Protein AF-0000000086276058 (afdb_homodimer)

Solvent-accessible surface area (backbone atoms only — not comparable to full-atom values): 41254 Å² total; per-residue (Å²): 137,83,77,76,76,79,82,80,77,85,79,80,75,80,79,73,79,77,67,63,69,62,56,60,63,55,54,59,60,51,56,62,54,56,63,67,54,65,72,59,71,81,67,72,75,66,71,76,59,76,65,54,70,55,40,82,44,53,67,67,59,52,30,58,29,17,64,64,65,62,48,73,77,45,75,57,97,58,30,41,27,21,46,25,46,43,82,71,100,48,81,39,63,29,28,37,33,42,44,40,48,62,59,67,66,53,78,64,57,52,53,53,45,49,48,53,46,35,62,56,81,49,92,20,39,57,49,57,51,26,36,25,82,49,94,79,45,39,35,40,30,26,64,54,55,84,59,40,32,42,39,58,35,38,69,44,89,66,56,70,52,58,68,54,39,52,51,27,53,50,29,47,37,51,32,50,25,35,34,56,70,66,43,96,62,69,46,61,46,54,52,52,42,45,76,37,24,32,18,34,92,82,55,47,26,19,42,45,75,60,48,43,51,65,51,54,53,61,78,51,51,89,78,52,45,68,53,70,31,37,52,65,34,47,40,58,40,64,54,64,74,44,82,87,57,62,53,40,39,37,19,8,44,13,49,42,45,48,21,54,74,54,45,42,67,48,66,53,67,82,57,50,71,90,77,56,69,48,35,69,59,48,48,49,52,22,58,76,67,69,35,57,60,68,64,49,57,86,42,60,63,47,62,75,37,45,68,59,47,51,52,49,49,36,51,18,41,33,22,44,29,57,54,60,87,72,27,62,53,47,62,54,46,45,33,37,72,72,62,75,39,84,76,66,90,53,67,75,36,58,79,61,60,64,71,72,66,69,63,77,66,75,80,65,71,128,137,79,78,74,78,78,77,76,78,83,81,80,77,81,77,71,80,76,68,68,71,63,61,64,64,56,57,64,58,54,59,65,54,58,67,70,53,68,75,59,71,82,66,73,75,67,72,73,60,76,66,54,69,55,40,82,43,54,66,67,59,52,32,60,28,17,63,64,65,62,47,72,76,45,77,57,98,58,33,41,28,21,47,25,47,43,82,71,100,48,82,38,63,29,29,38,33,40,43,40,48,59,58,67,70,54,76,64,57,52,53,54,44,49,48,53,46,34,63,57,81,50,92,20,39,56,48,58,50,27,36,25,82,50,95,78,46,40,34,41,31,26,63,55,56,83,60,39,32,40,39,56,34,38,69,44,89,65,56,70,51,57,69,52,38,53,52,28,52,51,29,46,36,52,30,49,25,34,35,56,70,66,44,96,61,70,47,59,47,54,52,52,43,44,75,35,25,33,18,35,94,84,54,46,27,20,42,46,73,60,50,44,49,68,50,53,48,68,76,48,51,89,79,52,44,68,53,68,31,37,54,65,34,48,40,59,42,64,54,65,76,43,82,89,56,61,53,41,39,37,17,9,45,14,49,43,46,48,20,54,74,54,45,43,67,47,65,54,66,82,56,52,71,90,78,55,69,48,37,70,59,49,48,48,52,22,58,76,68,69,34,55,59,68,65,48,56,87,43,59,64,46,62,77,36,46,69,60,48,51,52,50,48,36,51,18,40,34,22,44,29,56,54,60,87,72,27,63,50,48,61,54,46,44,34,38,72,71,63,76,39,86,76,65,90,53,68,74,37,58,78,62,58,65,70,73,66,67,65,78,66,73,80,66,70,128

Secondary structure (DSSP, 8-state):
-----------------TTTHHHHHHHHHHHHHHHTTT---------------PEE--HHHHHHHTTTTT-EEEEETTEEEEEEEEEESEEEEEEEEEE-S---S-HHHHHHHHHHHHT---TTBPPEEEEEEETTEEEEEEE--TT-BHHHHHHSSSPPPHHHHHHHHHHHHHHHHIIIIISSS----S--SGGGEEE-TT--EEE-STTHHHHH--S--TT--B--SBTTT--GGGTTTPPP-THHHHHHHHHHHHHHHHTS-S--SSS-TTTS--HHHHHHHHHHTT-HHHHHTT-HHHHTTHHHHHHHHHHHHHHT-SSGGGSPPHHHHHHHHHTSS--PPPPPS-TT-GGGGGSSSTT---/-----------------GGGHHHHHHHHHHHHHHHTTT---------------PEE--HHHHHHHTTTTT-EEEEETTEEEEEEEEEESEEEEEEEEEE-S---S-HHHHHHHHHHHHH---TTBPPEEEEEEETTEEEEEEE--TT-BHHHHHHSSSPPPHHHHHHHHHHHHHHHHIIIIISSS----S--SGGGEEE-TT--EEE-STTHHHHH-TT--TT--B--SBTTT--GGGTTTPPP-THHHHHHHHHHHHHHHHTS-S--SSS-TTTS--HHHHHHHHHHTT-HHHHHTT-HHHHTTHHHHHHHHHHHHHHT-SSGGGSPPHHHHHHHHHTSS--PPPPPS-TT-GGGGGTTSTT---

Nearest PDB structures (foldseek):
  5lpv-assembly1_A  TM=8.730E-01  e=1.971E-24  Arabidopsis thaliana
  6vql-assembly1_B  TM=8.360E-01  e=2.604E-23  Homo sapiens
  2oib-assembly4_D  TM=8.307E-01  e=1.595E-22  Homo sapiens
  8v1o-assembly3_C  TM=8.351E-01  e=2.614E-22  Homo sapiens
  6lxy-assembly2_B  TM=8.132E-01  e=1.086E-22  Homo sapiens

InterPro domains:
  IPR000719 Protein kinase domain [PF00069] (70-335)
  IPR000719 Protein kinase domain [PS50011] (67-351)
  IPR000719 Protein kinase domain [SM00220] (67-337)
  IPR008271 Serine/threonine-protein kinase, active site [PS00108] (187-199)
  IPR011009 Protein kinase-like domain superfamily [SSF56112] (52-338)
  IPR017441 Protein kinase, ATP binding site [PS00107] (73-98)
  IPR051343 G-type lectin S-receptor-like kinases and EP1-like glycoproteins [PTHR47976] (33-345)

Radius of gyration: 38.69 Å; Cα contacts (8 Å, |Δi|>4): 1110; chains: 2; bounding box: 90×221×104 Å

Structure (mmCIF, N/CA/C/O backbone):
data_AF-0000000086276058-model_v1
#
loop_
_entity.id
_entity.type
_entity.pdbx_description
1 polymer 'non-specific serine/threonine protein kinase'
#
loop_
_atom_site.group_PDB
_atom_site.id
_atom_site.type_symbol
_atom_site.label_atom_id
_atom_site.label_alt_id
_atom_site.label_comp_id
_atom_site.label_asym_id
_atom_site.label_entity_id
_atom_site.label_seq_id
_atom_site.pdbx_PDB_ins_code
_atom_site.Cartn_x
_atom_site.Cartn_y
_atom_site.Cartn_z
_atom_site.occupancy
_atom_site.B_iso_or_equiv
_atom_site.auth_seq_id
_atom_site.auth_comp_id
_atom_site.auth_asym_id
_atom_site.auth_atom_id
_atom_site.pdbx_PDB_model_num
ATOM 1 N N . MET A 1 1 ? 30.984 109.062 58 1 23.36 1 MET A N 1
ATOM 2 C CA . MET A 1 1 ? 32.312 108.688 58.438 1 23.36 1 MET A CA 1
ATOM 3 C C . MET A 1 1 ? 32.656 107.25 58 1 23.36 1 MET A C 1
ATOM 5 O O . MET A 1 1 ? 31.922 106.312 58.344 1 23.36 1 MET A O 1
ATOM 9 N N . ALA A 1 2 ? 33.344 107.125 56.812 1 27.81 2 ALA A N 1
ATOM 10 C CA . ALA A 1 2 ? 33.438 106.438 55.562 1 27.81 2 ALA A CA 1
ATOM 11 C C . ALA A 1 2 ? 34.312 105.188 55.688 1 27.81 2 ALA A C 1
ATOM 13 O O . ALA A 1 2 ? 35.531 105.25 55.531 1 27.81 2 ALA A O 1
ATOM 14 N N . LYS A 1 3 ? 33.938 104.438 56.875 1 28.03 3 LYS A N 1
ATOM 15 C CA . LYS A 1 3 ? 34.812 103.438 57.438 1 28.03 3 LYS A CA 1
ATOM 16 C C . LYS A 1 3 ? 35.125 102.375 56.375 1 28.03 3 LYS A C 1
ATOM 18 O O . LYS A 1 3 ? 34.219 101.75 55.781 1 28.03 3 LYS A O 1
ATOM 23 N N . ARG A 1 4 ? 36.344 102.375 55.844 1 25.34 4 ARG A N 1
ATOM 24 C CA . ARG A 1 4 ? 37.188 101.875 54.75 1 25.34 4 ARG A CA 1
ATOM 25 C C . ARG A 1 4 ? 37.406 100.375 54.812 1 25.34 4 ARG A C 1
ATOM 27 O O . ARG A 1 4 ? 38.312 99.875 55.469 1 25.34 4 ARG A O 1
ATOM 34 N N . ARG A 1 5 ? 36.219 99.625 55.062 1 26.22 5 ARG A N 1
ATOM 35 C CA . ARG A 1 5 ? 36.312 98.25 55.562 1 26.22 5 ARG A CA 1
ATOM 36 C C . ARG A 1 5 ? 37.094 97.375 54.594 1 26.22 5 ARG A C 1
ATOM 38 O O . ARG A 1 5 ? 36.875 97.438 53.375 1 26.22 5 ARG A O 1
ATOM 45 N N . LEU A 1 6 ? 38.281 96.875 55 1 24.66 6 LEU A N 1
ATOM 46 C CA . LEU A 1 6 ? 39.5 96.312 54.5 1 24.66 6 LEU A CA 1
ATOM 47 C C . LEU A 1 6 ? 39.156 95 53.75 1 24.66 6 LEU A C 1
ATOM 49 O O . LEU A 1 6 ? 38.5 94.125 54.312 1 24.66 6 LEU A O 1
ATOM 53 N N . ARG A 1 7 ? 39.188 94.938 52.344 1 24.27 7 ARG A N 1
ATOM 54 C CA . ARG A 1 7 ? 38.781 94.125 51.219 1 24.27 7 ARG A CA 1
ATOM 55 C C . ARG A 1 7 ? 39.656 92.875 51.125 1 24.27 7 ARG A C 1
ATOM 57 O O . ARG A 1 7 ? 40.812 92.938 50.688 1 24.27 7 ARG A O 1
ATOM 64 N N . VAL A 1 8 ? 39.594 92 52.25 1 27.03 8 VAL A N 1
ATOM 65 C CA . VAL A 1 8 ? 40.625 90.938 52.469 1 27.03 8 VAL A CA 1
ATOM 66 C C . VAL A 1 8 ? 40.688 90.062 51.219 1 27.03 8 VAL A C 1
ATOM 68 O O . VAL A 1 8 ? 39.656 89.75 50.594 1 27.03 8 VAL A O 1
ATOM 71 N N . PRO A 1 9 ? 41.875 89.75 50.719 1 29.06 9 PRO A N 1
ATOM 72 C CA . PRO A 1 9 ? 42.344 89.25 49.406 1 29.06 9 PRO A CA 1
ATOM 73 C C . PRO A 1 9 ? 41.938 87.812 49.156 1 29.06 9 PRO A C 1
ATOM 75 O O . PRO A 1 9 ? 41.688 87.062 50.094 1 29.06 9 PRO A O 1
ATOM 78 N N . PRO A 1 10 ? 41.531 87.438 47.906 1 28.78 10 PRO A N 1
ATOM 79 C CA . PRO A 1 10 ? 40.844 86.312 47.281 1 28.78 10 PRO A CA 1
ATOM 80 C C . PRO A 1 10 ? 41.719 85 47.281 1 28.78 10 PRO A C 1
ATOM 82 O O . PRO A 1 10 ? 42.844 85.062 46.781 1 28.78 10 PRO A O 1
ATOM 85 N N . ARG A 1 11 ? 41.781 84.25 48.438 1 24.28 11 ARG A N 1
ATOM 86 C CA . ARG A 1 11 ? 42.656 83.125 48.75 1 24.28 11 ARG A CA 1
ATOM 87 C C . ARG A 1 11 ? 42.656 82.125 47.625 1 24.28 11 ARG A C 1
ATOM 89 O O . ARG A 1 11 ? 41.625 81.75 47.094 1 24.28 11 ARG A O 1
ATOM 96 N N . ALA A 1 12 ? 43.812 81.938 46.875 1 26.44 12 ALA A N 1
ATOM 97 C CA . ALA A 1 12 ? 44.344 81.25 45.719 1 26.44 12 ALA A CA 1
ATOM 98 C C . ALA A 1 12 ? 44.281 79.75 45.906 1 26.44 12 ALA A C 1
ATOM 100 O O . ALA A 1 12 ? 45.125 79.188 46.625 1 26.44 12 ALA A O 1
ATOM 101 N N . LEU A 1 13 ? 43.125 79.188 46.469 1 24.91 13 LEU A N 1
ATOM 102 C CA . LEU A 1 13 ? 43.219 77.812 46.938 1 24.91 13 LEU A CA 1
ATOM 103 C C . LEU A 1 13 ? 43.688 76.875 45.844 1 24.91 13 LEU A C 1
ATOM 105 O O . LEU A 1 13 ? 43.156 76.875 44.75 1 24.91 13 LEU A O 1
ATOM 109 N N . LEU A 1 14 ? 44.875 76.312 46 1 25.25 14 LEU A N 1
ATOM 110 C CA . LEU A 1 14 ? 45.844 75.438 45.281 1 25.25 14 LEU A CA 1
ATOM 111 C C . LEU A 1 14 ? 45.156 74.188 44.812 1 25.25 14 LEU A C 1
ATOM 113 O O . LEU A 1 14 ? 44.531 73.5 45.594 1 25.25 14 LEU A O 1
ATOM 117 N N . TYR A 1 15 ? 44.688 74.125 43.531 1 26.33 15 TYR A N 1
ATOM 118 C CA . TYR A 1 15 ? 43.969 73.125 42.719 1 26.33 15 TYR A CA 1
ATOM 119 C C . TYR A 1 15 ? 44.781 71.875 42.594 1 26.33 15 TYR A C 1
ATOM 121 O O . TYR A 1 15 ? 45.812 71.875 41.906 1 26.33 15 TYR A O 1
ATOM 129 N N . PHE A 1 16 ? 45.125 71.188 43.781 1 28.3 16 PHE A N 1
ATOM 130 C CA . PHE A 1 16 ? 46 70.062 43.719 1 28.3 16 PHE A CA 1
ATOM 131 C C . PHE A 1 16 ? 45.531 69.062 42.719 1 28.3 16 PHE A C 1
ATOM 133 O O . PHE A 1 16 ? 44.344 68.75 42.594 1 28.3 16 PHE A O 1
ATOM 140 N N . PRO A 1 17 ? 46.406 68.688 41.688 1 30.81 17 PRO A N 1
ATOM 141 C CA . PRO A 1 17 ? 46.188 67.938 40.469 1 30.81 17 PRO A CA 1
ATOM 142 C C . PRO A 1 17 ? 45.781 66.5 40.719 1 30.81 17 PRO A C 1
ATOM 144 O O . PRO A 1 17 ? 46.531 65.75 41.344 1 30.81 17 PRO A O 1
ATOM 147 N N . THR A 1 18 ? 44.5 66.188 41.125 1 32.19 18 THR A N 1
ATOM 148 C CA . THR A 1 18 ? 43.875 64.875 41.469 1 32.19 18 THR A CA 1
ATOM 149 C C . THR A 1 18 ? 44.156 63.844 40.406 1 32.19 18 THR A C 1
ATOM 151 O O . THR A 1 18 ? 43.562 62.75 40.438 1 32.19 18 THR A O 1
ATOM 154 N N . HIS A 1 19 ? 45.188 64.125 39.5 1 33.28 19 HIS A N 1
ATOM 155 C CA . HIS A 1 19 ? 45.281 63.281 38.344 1 33.28 19 HIS A CA 1
ATOM 156 C C . HIS A 1 19 ? 45.781 61.875 38.719 1 33.28 19 HIS A C 1
ATOM 158 O O . HIS A 1 19 ? 45.75 60.969 37.906 1 33.28 19 HIS A O 1
ATOM 164 N N . LEU A 1 20 ? 46.625 61.906 39.75 1 32.62 20 LEU A N 1
ATOM 165 C CA . LEU A 1 20 ? 47.469 60.719 39.875 1 32.62 20 LEU A CA 1
ATOM 166 C C . LEU A 1 20 ? 46.656 59.5 40.219 1 32.62 20 LEU A C 1
ATOM 168 O O . LEU A 1 20 ? 47.031 58.375 39.844 1 32.62 20 LEU A O 1
ATOM 172 N N . PHE A 1 21 ? 45.688 59.719 41.094 1 33.72 21 PHE A N 1
ATOM 173 C CA . PHE A 1 21 ? 45.188 58.531 41.781 1 33.72 21 PHE A CA 1
ATOM 174 C C . PHE A 1 21 ? 44.438 57.656 40.781 1 33.72 21 PHE A C 1
ATOM 176 O O . PHE A 1 21 ? 44 56.531 41.125 1 33.72 21 PHE A O 1
ATOM 183 N N . LYS A 1 22 ? 44.094 58.156 39.656 1 33.47 22 LYS A N 1
ATOM 184 C CA . LYS A 1 22 ? 43.281 57.406 38.719 1 33.47 22 LYS A CA 1
ATOM 185 C C . LYS A 1 22 ? 44.031 56.25 38.094 1 33.47 22 LYS A C 1
ATOM 187 O O . LYS A 1 22 ? 43.438 55.281 37.625 1 33.47 22 LYS A O 1
ATOM 192 N N . THR A 1 23 ? 45.344 56.438 38.062 1 37.62 23 THR A N 1
ATOM 193 C CA . THR A 1 23 ? 46.094 55.469 37.281 1 37.62 23 THR A CA 1
ATOM 194 C C . THR A 1 23 ? 46.219 54.156 38 1 37.62 23 THR A C 1
ATOM 196 O O . THR A 1 23 ? 46.219 53.094 37.375 1 37.62 23 THR A O 1
ATOM 199 N N . LEU A 1 24 ? 46.469 54.281 39.312 1 37.09 24 LEU A N 1
ATOM 200 C CA . LEU A 1 24 ? 46.812 53.031 39.969 1 37.09 24 LEU A CA 1
ATOM 201 C C . LEU A 1 24 ? 45.625 52.094 40.062 1 37.09 24 LEU A C 1
ATOM 203 O O . LEU A 1 24 ? 45.781 50.875 40.219 1 37.09 24 LEU A O 1
ATOM 207 N N . GLN A 1 25 ? 44.375 52.656 40.281 1 35.91 25 GLN A N 1
ATOM 208 C CA . GLN A 1 25 ? 43.219 51.781 40.406 1 35.91 25 GLN A CA 1
ATOM 209 C C . GLN A 1 25 ? 43 50.938 39.156 1 35.91 25 GLN A C 1
ATOM 211 O O . GLN A 1 25 ? 42.281 49.969 39.188 1 35.91 25 GLN A O 1
ATOM 216 N N . CYS A 1 26 ? 43.5 51.438 38 1 37.19 26 CYS A N 1
ATOM 217 C CA . CYS A 1 26 ? 43.312 50.688 36.75 1 37.19 26 CYS A CA 1
ATOM 218 C C . CYS A 1 26 ? 44.125 49.375 36.781 1 37.19 26 CYS A C 1
ATOM 220 O O . CYS A 1 26 ? 43.688 48.375 36.188 1 37.19 26 CYS A O 1
ATOM 222 N N . ALA A 1 27 ? 45.312 49.5 37.312 1 40.44 27 ALA A N 1
ATOM 223 C CA . ALA A 1 27 ? 46.219 48.375 37.188 1 40.44 27 ALA A CA 1
ATOM 224 C C . ALA A 1 27 ? 45.75 47.188 38.031 1 40.44 27 ALA A C 1
ATOM 226 O O . ALA A 1 27 ? 45.906 46.031 37.656 1 40.44 27 ALA A O 1
ATOM 227 N N . PHE A 1 28 ? 45.406 47.531 39.312 1 38.69 28 PHE A N 1
ATOM 228 C CA . PHE A 1 28 ? 45.031 46.406 40.156 1 38.69 28 PHE A CA 1
ATOM 229 C C . PHE A 1 28 ? 43.812 45.688 39.625 1 38.69 28 PHE A C 1
ATOM 231 O O . PHE A 1 28 ? 43.594 44.5 39.938 1 38.69 28 PHE A O 1
ATOM 238 N N . CYS A 1 29 ? 42.812 46.438 38.969 1 36.31 29 CYS A N 1
ATOM 239 C CA . CYS A 1 29 ? 41.656 45.75 38.406 1 36.31 29 CYS A CA 1
ATOM 240 C C . CYS A 1 29 ? 42.094 44.781 37.312 1 36.31 29 CYS A C 1
ATOM 242 O O . CYS A 1 29 ? 41.25 44 36.812 1 36.31 29 CYS A O 1
ATOM 244 N N . LEU A 1 30 ? 43.188 45.031 36.625 1 38.03 30 LEU A N 1
ATOM 245 C CA . LEU A 1 30 ? 43.625 44.125 35.562 1 38.03 30 LEU A CA 1
ATOM 246 C C . LEU A 1 30 ? 44.062 42.781 36.125 1 38.03 30 LEU A C 1
ATOM 248 O O . LEU A 1 30 ? 43.844 41.75 35.5 1 38.03 30 LEU A O 1
ATOM 252 N N . THR A 1 31 ? 44.938 42.844 37.125 1 38.5 31 THR A N 1
ATOM 253 C CA . THR A 1 31 ? 45.531 41.562 37.562 1 38.5 31 THR A CA 1
ATOM 254 C C . THR A 1 31 ? 44.469 40.688 38.188 1 38.5 31 THR A C 1
ATOM 256 O O . THR A 1 31 ? 44.5 39.469 38.062 1 38.5 31 THR A O 1
ATOM 259 N N . SER A 1 32 ? 43.656 41.188 39.156 1 36.62 32 SER A N 1
ATOM 260 C CA . SER A 1 32 ? 42.688 40.312 39.781 1 36.62 32 SER A CA 1
ATOM 261 C C . SER A 1 32 ? 41.719 39.719 38.781 1 36.62 32 SER A C 1
ATOM 263 O O . SER A 1 32 ? 40.969 38.781 39.094 1 36.62 32 SER A O 1
ATOM 265 N N . SER A 1 33 ? 41.438 40.406 37.656 1 34.75 33 SER A N 1
ATOM 266 C CA . SER A 1 33 ? 40.594 39.812 36.625 1 34.75 33 SER A CA 1
ATOM 267 C C . SER A 1 33 ? 41.25 38.594 36 1 34.75 33 SER A C 1
ATOM 269 O O . SER A 1 33 ? 40.562 37.781 35.344 1 34.75 33 SER A O 1
ATOM 271 N N . PHE A 1 34 ? 42.5 38.531 35.875 1 36.53 34 PHE A N 1
ATOM 272 C CA . PHE A 1 34 ? 43.125 37.406 35.219 1 36.53 34 PHE A CA 1
ATOM 273 C C . PHE A 1 34 ? 42.969 36.125 36.031 1 36.53 34 PHE A C 1
ATOM 275 O O . PHE A 1 34 ? 42.812 35.031 35.5 1 36.53 34 PHE A O 1
ATOM 282 N N . ILE A 1 35 ? 43.406 36.156 37.281 1 33.81 35 ILE A N 1
ATOM 283 C CA . ILE A 1 35 ? 43.438 34.938 38.062 1 33.81 35 ILE A CA 1
ATOM 284 C C . ILE A 1 35 ? 42 34.406 38.219 1 33.81 35 ILE A C 1
ATOM 286 O O . ILE A 1 35 ? 41.812 33.188 38.281 1 33.81 35 ILE A O 1
ATOM 290 N N . TYR A 1 36 ? 41.062 35.25 38.594 1 31.3 36 TYR A N 1
ATOM 291 C CA . TYR A 1 36 ? 39.75 34.688 38.875 1 31.3 36 TYR A CA 1
ATOM 292 C C . TYR A 1 36 ? 39.156 34 37.625 1 31.3 36 TYR A C 1
ATOM 294 O O . TYR A 1 36 ? 38.062 33.469 37.656 1 31.3 36 TYR A O 1
ATOM 302 N N . ARG A 1 37 ? 39.594 34.344 36.438 1 30.25 37 ARG A N 1
ATOM 303 C CA . ARG A 1 37 ? 39 33.75 35.25 1 30.25 37 ARG A CA 1
ATOM 304 C C . ARG A 1 37 ? 39.281 32.25 35.219 1 30.25 37 ARG A C 1
ATOM 306 O O . ARG A 1 37 ? 38.688 31.516 34.438 1 30.25 37 ARG A O 1
ATOM 313 N N . LYS A 1 38 ? 40.469 31.812 35.562 1 32.16 38 LYS A N 1
ATOM 314 C CA . LYS A 1 38 ? 40.812 30.453 35.188 1 32.16 38 LYS A CA 1
ATOM 315 C C . LYS A 1 38 ? 39.938 29.438 35.938 1 32.16 38 LYS A C 1
ATOM 317 O O . LYS A 1 38 ? 40 28.234 35.688 1 32.16 38 LYS A O 1
ATOM 322 N N . LYS A 1 39 ? 39.781 29.672 37.188 1 29.64 39 LYS A N 1
ATOM 323 C CA . LYS A 1 39 ? 39.094 28.594 37.875 1 29.64 39 LYS A CA 1
ATOM 324 C C . LYS A 1 39 ? 37.688 28.422 37.312 1 29.64 39 LYS A C 1
ATOM 326 O O . LYS A 1 39 ? 36.688 28.766 37.969 1 29.64 39 LYS A O 1
ATOM 331 N N . THR A 1 40 ? 37.375 28.953 36.188 1 26.39 40 THR A N 1
ATOM 332 C CA . THR A 1 40 ? 36 28.672 35.719 1 26.39 40 THR A CA 1
ATOM 333 C C . THR A 1 40 ? 35.688 27.188 35.812 1 26.39 40 THR A C 1
ATOM 335 O O . THR A 1 40 ? 36.438 26.359 35.281 1 26.39 40 THR A O 1
ATOM 338 N N . GLU A 1 41 ? 34.938 26.766 36.844 1 26.48 41 GLU A N 1
ATOM 339 C CA . GLU A 1 41 ? 34.406 25.438 37.125 1 26.48 41 GLU A CA 1
ATOM 340 C C . GLU A 1 41 ? 34.062 24.703 35.812 1 26.48 41 GLU A C 1
ATOM 342 O O . GLU A 1 41 ? 33.5 25.312 34.875 1 26.48 41 GLU A O 1
ATOM 347 N N . LYS A 1 42 ? 34.75 23.578 35.531 1 28.86 42 LYS A N 1
ATOM 348 C CA . LYS A 1 42 ? 34.312 22.578 34.562 1 28.86 42 LYS A CA 1
ATOM 349 C C . LYS A 1 42 ? 32.781 22.422 34.625 1 28.86 42 LYS A C 1
ATOM 351 O O . LYS A 1 42 ? 32.25 21.828 35.562 1 28.86 42 LYS A O 1
ATOM 356 N N . VAL A 1 43 ? 32 23.438 34.438 1 26.5 43 VAL A N 1
ATOM 357 C CA . VAL A 1 43 ? 30.594 23.141 34.188 1 26.5 43 VAL A CA 1
ATOM 358 C C . VAL A 1 43 ? 30.469 21.891 33.344 1 26.5 43 VAL A C 1
ATOM 360 O O . VAL A 1 43 ? 30.984 21.844 32.219 1 26.5 43 VAL A O 1
ATOM 363 N N . GLN A 1 44 ? 30.594 20.75 33.938 1 27.89 44 GLN A N 1
ATOM 364 C CA . GLN A 1 44 ? 30.172 19.547 33.25 1 27.89 44 GLN A CA 1
ATOM 365 C C . GLN A 1 44 ? 29.062 19.859 32.25 1 27.89 44 GLN A C 1
ATOM 367 O O . GLN A 1 44 ? 28.016 20.391 32.594 1 27.89 44 GLN A O 1
ATOM 372 N N . GLU A 1 45 ? 29.359 20.391 31.109 1 28.84 45 GLU A N 1
ATOM 373 C CA . GLU A 1 45 ? 28.484 20.453 29.938 1 28.84 45 GLU A CA 1
ATOM 374 C C . GLU A 1 45 ? 27.484 19.312 29.938 1 28.84 45 GLU A C 1
ATOM 376 O O . GLU A 1 45 ? 27.812 18.188 29.594 1 28.84 45 GLU A O 1
ATOM 381 N N . GLY A 1 46 ? 26.797 19.109 31.047 1 28.58 46 GLY A N 1
ATOM 382 C CA . GLY A 1 46 ? 25.562 18.344 30.938 1 28.58 46 GLY A CA 1
ATOM 383 C C . GLY A 1 46 ? 24.812 18.594 29.641 1 28.58 46 GLY A C 1
ATOM 384 O O . GLY A 1 46 ? 24.266 19.672 29.438 1 28.58 46 GLY A O 1
ATOM 385 N N . GLY A 1 47 ? 25.453 18.406 28.5 1 30.34 47 GLY A N 1
ATOM 386 C CA . GLY A 1 47 ? 24.688 18.422 27.266 1 30.34 47 GLY A CA 1
ATOM 387 C C . GLY A 1 47 ? 23.203 18.172 27.5 1 30.34 47 GLY A C 1
ATOM 388 O O . GLY A 1 47 ? 22.812 17.125 28 1 30.34 47 GLY A O 1
ATOM 389 N N . SER A 1 48 ? 22.484 19.109 27.969 1 32 48 SER A N 1
ATOM 390 C CA . SER A 1 48 ? 21.031 19.156 28.016 1 32 48 SER A CA 1
ATOM 391 C C . SER A 1 48 ? 20.422 18.453 26.812 1 32 48 SER A C 1
ATOM 393 O O . SER A 1 48 ? 20.078 19.094 25.812 1 32 48 SER A O 1
ATOM 395 N N . GLY A 1 49 ? 21.172 17.734 26.078 1 34.03 49 GLY A N 1
ATOM 396 C CA . GLY A 1 49 ? 20.484 16.891 25.125 1 34.03 49 GLY A CA 1
ATOM 397 C C . GLY A 1 49 ? 19.109 16.438 25.594 1 34.03 49 GLY A C 1
ATOM 398 O O . GLY A 1 49 ? 18.969 15.922 26.703 1 34.03 49 GLY A O 1
ATOM 399 N N . LEU A 1 50 ? 18.094 17.25 25.406 1 35.5 50 LEU A N 1
ATOM 400 C CA . LEU A 1 50 ? 16.719 16.812 25.625 1 35.5 50 LEU A CA 1
ATOM 401 C C . LEU A 1 50 ? 16.625 15.289 25.531 1 35.5 50 LEU A C 1
ATOM 403 O O . LEU A 1 50 ? 16.688 14.727 24.438 1 35.5 50 LEU A O 1
ATOM 407 N N . GLU A 1 51 ? 17.406 14.547 26.125 1 43.41 51 GLU A N 1
ATOM 408 C CA . GLU A 1 51 ? 17.078 13.133 26.312 1 43.41 51 GLU A CA 1
ATOM 409 C C . GLU A 1 51 ? 15.57 12.914 26.328 1 43.41 51 GLU A C 1
ATOM 411 O O . GLU A 1 51 ? 14.883 13.375 27.234 1 43.41 51 GLU A O 1
ATOM 416 N N . THR A 1 52 ? 14.883 13.32 25.297 1 52.09 52 THR A N 1
ATOM 417 C CA . THR A 1 52 ? 13.445 13.062 25.281 1 52.09 52 THR A CA 1
ATOM 418 C C . THR A 1 52 ? 13.133 11.734 25.969 1 52.09 52 THR A C 1
ATOM 420 O O . THR A 1 52 ? 13.641 10.688 25.562 1 52.09 52 THR A O 1
ATOM 423 N N . ASN A 1 53 ? 13.125 11.719 27.328 1 66 53 ASN A N 1
ATOM 424 C CA . ASN A 1 53 ? 12.766 10.602 28.188 1 66 53 ASN A CA 1
ATOM 425 C C . ASN A 1 53 ? 11.359 10.086 27.875 1 66 53 ASN A C 1
ATOM 427 O O . ASN A 1 53 ? 10.367 10.68 28.297 1 66 53 ASN A O 1
ATOM 431 N N . LEU A 1 54 ? 11.32 9.43 26.844 1 89.06 54 LEU A N 1
ATOM 432 C CA . LEU A 1 54 ? 10.062 8.711 26.656 1 89.06 54 LEU A CA 1
ATOM 433 C C . LEU A 1 54 ? 9.719 7.891 27.906 1 89.06 54 LEU A C 1
ATOM 435 O O . LEU A 1 54 ? 10.578 7.203 28.453 1 89.06 54 LEU A O 1
ATOM 439 N N . ARG A 1 55 ? 8.664 8.195 28.391 1 92.25 55 ARG A N 1
ATOM 440 C CA . ARG A 1 55 ? 8.195 7.434 29.547 1 92.25 55 ARG A CA 1
ATOM 441 C C . ARG A 1 55 ? 7.738 6.039 29.141 1 92.25 55 ARG A C 1
ATOM 443 O O . ARG A 1 55 ? 7.074 5.875 28.109 1 92.25 55 ARG A O 1
ATOM 450 N N . TYR A 1 56 ? 8.18 5.125 29.906 1 93.75 56 TYR A N 1
ATOM 451 C CA . TYR A 1 56 ? 7.652 3.775 29.734 1 93.75 56 TYR A CA 1
ATOM 452 C C . TYR A 1 56 ? 6.359 3.592 30.516 1 93.75 56 TYR A C 1
ATOM 454 O O . TYR A 1 56 ? 6.293 3.924 31.703 1 93.75 56 TYR A O 1
ATOM 462 N N . PHE A 1 57 ? 5.344 3.107 29.906 1 95.44 57 PHE A N 1
ATOM 463 C CA . PHE A 1 57 ? 4.066 2.826 30.547 1 95.44 57 PHE A CA 1
ATOM 464 C C . PHE A 1 57 ? 3.795 1.327 30.578 1 95.44 57 PHE A C 1
ATOM 466 O O . PHE A 1 57 ? 4.137 0.609 29.625 1 95.44 57 PHE A O 1
ATOM 473 N N . THR A 1 58 ? 3.162 0.907 31.594 1 95.88 58 THR A N 1
ATOM 474 C CA . THR A 1 58 ? 2.605 -0.441 31.594 1 95.88 58 THR A CA 1
ATOM 475 C C . THR A 1 58 ? 1.27 -0.47 30.844 1 95.88 58 THR A C 1
ATOM 477 O O . THR A 1 58 ? 0.618 0.565 30.688 1 95.88 58 THR A O 1
ATOM 480 N N . TYR A 1 59 ? 0.951 -1.625 30.438 1 95.44 59 TYR A N 1
ATOM 481 C CA . TYR A 1 59 ? -0.348 -1.778 29.797 1 95.44 59 TYR A CA 1
ATOM 482 C C . TYR A 1 59 ? -1.477 -1.38 30.734 1 95.44 59 TYR A C 1
ATOM 484 O O . TYR A 1 59 ? -2.436 -0.723 30.328 1 95.44 59 TYR A O 1
ATOM 492 N N . LYS A 1 60 ? -1.383 -1.769 31.984 1 96.25 60 LYS A N 1
ATOM 493 C CA . LYS A 1 60 ? -2.404 -1.48 32.969 1 96.25 60 LYS A CA 1
ATOM 494 C C . LYS A 1 60 ? -2.596 0.024 33.156 1 96.25 60 LYS A C 1
ATOM 496 O O . LYS A 1 60 ? -3.729 0.505 33.25 1 96.25 60 LYS A O 1
ATOM 501 N N . GLU A 1 61 ? -1.499 0.772 33.219 1 95.75 61 GLU A N 1
ATOM 502 C CA . GLU A 1 61 ? -1.562 2.227 33.312 1 95.75 61 GLU A CA 1
ATOM 503 C C . GLU A 1 61 ? -2.355 2.832 32.156 1 95.75 61 GLU A C 1
ATOM 505 O O . GLU A 1 61 ? -3.172 3.734 32.375 1 95.75 61 GLU A O 1
ATOM 510 N N . LEU A 1 62 ? -2.111 2.324 30.969 1 97.31 62 LEU A N 1
ATOM 511 C CA . LEU A 1 62 ? -2.748 2.893 29.797 1 97.31 62 LEU A CA 1
ATOM 512 C C . LEU A 1 62 ? -4.203 2.445 29.688 1 97.31 62 LEU A C 1
ATOM 514 O O . LEU A 1 62 ? -5.059 3.201 29.219 1 97.31 62 LEU A O 1
ATOM 518 N N . ALA A 1 63 ? -4.48 1.215 30.141 1 96.94 63 ALA A N 1
ATOM 519 C CA . ALA A 1 63 ? -5.867 0.757 30.203 1 96.94 63 ALA A CA 1
ATOM 520 C C . ALA A 1 63 ? -6.684 1.623 31.156 1 96.94 63 ALA A C 1
ATOM 522 O O . ALA A 1 63 ? -7.82 1.999 30.844 1 96.94 63 ALA A O 1
ATOM 523 N N . GLU A 1 64 ? -6.109 1.94 32.25 1 96.25 64 GLU A N 1
ATOM 524 C CA . GLU A 1 64 ? -6.77 2.809 33.219 1 96.25 64 GLU A CA 1
ATOM 525 C C . GLU A 1 64 ? -6.934 4.223 32.656 1 96.25 64 GLU A C 1
ATOM 527 O O . GLU A 1 64 ? -8.008 4.816 32.75 1 96.25 64 GLU A O 1
ATOM 532 N N . ALA A 1 65 ? -5.871 4.707 32.062 1 96.69 65 ALA A N 1
ATOM 533 C CA . ALA A 1 65 ? -5.891 6.066 31.547 1 96.69 65 ALA A CA 1
ATOM 534 C C . ALA A 1 65 ? -6.965 6.223 30.469 1 96.69 65 ALA A C 1
ATOM 536 O O . ALA A 1 65 ? -7.559 7.293 30.328 1 96.69 65 ALA A O 1
ATOM 537 N N . THR A 1 66 ? -7.23 5.172 29.688 1 97.56 66 THR A N 1
ATOM 538 C CA . THR A 1 66 ? -8.164 5.219 28.562 1 97.56 66 THR A CA 1
ATOM 539 C C . THR A 1 66 ? -9.523 4.652 28.969 1 97.56 66 THR A C 1
ATOM 541 O O . THR A 1 66 ? -10.383 4.418 28.125 1 97.56 66 THR A O 1
ATOM 544 N N . ASN A 1 67 ? -9.711 4.375 30.297 1 96.81 67 ASN A N 1
ATOM 545 C CA . ASN A 1 67 ? -10.922 3.697 30.75 1 96.81 67 ASN A CA 1
ATOM 546 C C . ASN A 1 67 ? -11.188 2.43 29.938 1 96.81 67 ASN A C 1
ATOM 548 O O . ASN A 1 67 ? -12.281 2.256 29.391 1 96.81 67 ASN A O 1
ATOM 552 N N . ASP A 1 68 ? -10.141 1.643 29.844 1 96.12 68 ASP A N 1
ATOM 553 C CA . ASP A 1 68 ? -10.156 0.359 29.156 1 96.12 68 ASP A CA 1
ATOM 554 C C . ASP A 1 68 ? -10.453 0.544 27.656 1 96.12 68 ASP A C 1
ATOM 556 O O . ASP A 1 68 ? -11.297 -0.16 27.109 1 96.12 68 ASP A O 1
ATOM 560 N N . PHE A 1 69 ? -9.82 1.607 27.062 1 94.75 69 PHE A N 1
ATOM 561 C CA . PHE A 1 69 ? -9.859 1.854 25.625 1 94.75 69 PHE A CA 1
ATOM 562 C C . PHE A 1 69 ? -11.297 2.035 25.156 1 94.75 69 PHE A C 1
ATOM 564 O O . PHE A 1 69 ? -11.695 1.445 24.141 1 94.75 69 PHE A O 1
ATOM 571 N N . LYS A 1 70 ? -12.016 2.836 25.797 1 93.31 70 LYS A N 1
ATOM 572 C CA . LYS A 1 70 ? -13.445 3.023 25.547 1 93.31 70 LYS A CA 1
ATOM 573 C C . LYS A 1 70 ? -13.68 4.027 24.438 1 93.31 70 LYS A C 1
ATOM 575 O O . LYS A 1 70 ? -14.484 3.779 23.531 1 93.31 70 LYS A O 1
ATOM 580 N N . GLU A 1 71 ? -13.016 5.176 24.484 1 95.31 71 GLU A N 1
ATOM 581 C CA . GLU A 1 71 ? -13.281 6.258 23.531 1 95.31 71 GLU A CA 1
ATOM 582 C C . GLU A 1 71 ? -12.281 6.238 22.391 1 95.31 71 GLU A C 1
ATOM 584 O O . GLU A 1 71 ? -11.172 6.77 22.5 1 95.31 71 GLU A O 1
ATOM 589 N N . GLU A 1 72 ? -12.711 5.75 21.266 1 92.81 72 GLU A N 1
ATOM 590 C CA . GLU A 1 72 ? -11.898 5.754 20.047 1 92.81 72 GLU A CA 1
ATOM 591 C C . GLU A 1 72 ? -11.945 7.113 19.359 1 92.81 72 GLU A C 1
ATOM 593 O O . GLU A 1 72 ? -13.031 7.648 19.094 1 92.81 72 GLU A O 1
ATOM 598 N N . VAL A 1 73 ? -10.812 7.703 19.047 1 92.19 73 VAL A N 1
ATOM 599 C CA . VAL A 1 73 ? -10.789 9.023 18.422 1 92.19 73 VAL A CA 1
ATOM 600 C C . VAL A 1 73 ? -10.219 8.914 17.016 1 92.19 73 VAL A C 1
ATOM 602 O O . VAL A 1 73 ? -10.234 9.891 16.266 1 92.19 73 VAL A O 1
ATOM 605 N N . GLY A 1 74 ? -9.703 7.836 16.688 1 86.12 74 GLY A N 1
ATOM 606 C CA . GLY A 1 74 ? -9.18 7.617 15.352 1 86.12 74 GLY A CA 1
ATOM 607 C C . GLY A 1 74 ? -8.836 6.164 15.07 1 86.12 74 GLY A C 1
ATOM 608 O O . GLY A 1 74 ? -8.539 5.406 15.992 1 86.12 74 GLY A O 1
ATOM 609 N N . ARG A 1 75 ? -8.875 5.832 13.82 1 81 75 ARG A N 1
ATOM 610 C CA . ARG A 1 75 ? -8.531 4.484 13.375 1 81 75 ARG A CA 1
ATOM 611 C C . ARG A 1 75 ? -7.859 4.516 12.008 1 81 75 ARG A C 1
ATOM 613 O O . ARG A 1 75 ? -8.266 5.277 11.125 1 81 75 ARG A O 1
ATOM 620 N N . GLY A 1 76 ? -6.82 3.705 11.883 1 71.5 76 GLY A N 1
ATOM 621 C CA . GLY A 1 76 ? -6.152 3.607 10.602 1 71.5 76 GLY A CA 1
ATOM 622 C C . GLY A 1 76 ? -5.473 2.27 10.375 1 71.5 76 GLY A C 1
ATOM 623 O O . GLY A 1 76 ? -5.738 1.306 11.102 1 71.5 76 GLY A O 1
ATOM 624 N N . GLY A 1 77 ? -4.715 2.162 9.328 1 65.62 77 GLY A N 1
ATOM 625 C CA . GLY A 1 77 ? -4.07 0.921 8.938 1 65.62 77 GLY A CA 1
ATOM 626 C C . GLY A 1 77 ? -3.082 0.408 9.969 1 65.62 77 GLY A C 1
ATOM 627 O O . GLY A 1 77 ? -2.766 -0.784 9.992 1 65.62 77 GLY A O 1
ATOM 628 N N . PHE A 1 78 ? -2.672 1.265 10.891 1 72.44 78 PHE A N 1
ATOM 629 C CA . PHE A 1 78 ? -1.618 0.857 11.812 1 72.44 78 PHE A CA 1
ATOM 630 C C . PHE A 1 78 ? -2.184 0.596 13.203 1 72.44 78 PHE A C 1
ATOM 632 O O . PHE A 1 78 ? -1.481 0.09 14.078 1 72.44 78 PHE A O 1
ATOM 639 N N . GLY A 1 79 ? -3.385 1.047 13.398 1 80.56 79 GLY A N 1
ATOM 640 C CA . GLY A 1 79 ? -3.938 0.819 14.719 1 80.56 79 GLY A CA 1
ATOM 641 C C . GLY A 1 79 ? -5.082 1.756 15.062 1 80.56 79 GLY A C 1
ATOM 642 O O . GLY A 1 79 ? -5.637 2.414 14.18 1 80.56 79 GLY A O 1
ATOM 643 N N . VAL A 1 80 ? -5.422 1.69 16.344 1 87.19 80 VAL A N 1
ATOM 644 C CA . VAL A 1 80 ? -6.547 2.471 16.844 1 87.19 80 VAL A CA 1
ATOM 645 C C . VAL A 1 80 ? -6.062 3.461 17.891 1 87.19 80 VAL A C 1
ATOM 647 O O . VAL A 1 80 ? -5.207 3.129 18.719 1 87.19 80 VAL A O 1
ATOM 650 N N . VAL A 1 81 ? -6.633 4.605 17.828 1 94 81 VAL A N 1
ATOM 651 C CA . VAL A 1 81 ? -6.238 5.645 18.766 1 94 81 VAL A CA 1
ATOM 652 C C . VAL A 1 81 ? -7.367 5.891 19.766 1 94 81 VAL A C 1
ATOM 654 O O . VAL A 1 81 ? -8.523 6.074 19.375 1 94 81 VAL A O 1
ATOM 657 N N . TYR A 1 82 ? -7.004 5.934 21.047 1 96.12 82 TYR A N 1
ATOM 658 C CA . TYR A 1 82 ? -7.957 6.16 22.125 1 96.12 82 TYR A CA 1
ATOM 659 C C . TYR A 1 82 ? -7.605 7.418 22.922 1 96.12 82 TYR A C 1
ATOM 661 O O . TYR A 1 82 ? -6.43 7.73 23.094 1 96.12 82 TYR A O 1
ATOM 669 N N . LYS A 1 83 ? -8.688 8.078 23.328 1 97.25 83 LYS A N 1
ATOM 670 C CA . LYS A 1 83 ? -8.492 9.211 24.234 1 97.25 83 LYS A CA 1
ATOM 671 C C . LYS A 1 83 ? -8.25 8.734 25.672 1 97.25 83 LYS A C 1
ATOM 673 O O . LYS A 1 83 ? -8.914 7.809 26.141 1 97.25 83 LYS A O 1
ATOM 678 N N . GLY A 1 84 ? -7.223 9.312 26.281 1 97.06 84 GLY A N 1
ATOM 679 C CA . GLY A 1 84 ? -6.93 8.984 27.672 1 97.06 84 GLY A CA 1
ATOM 680 C C . GLY A 1 84 ? -6.645 10.203 28.516 1 97.06 84 GLY A C 1
ATOM 681 O O . GLY A 1 84 ? -6.477 11.305 28 1 97.06 84 GLY A O 1
ATOM 682 N N . THR A 1 85 ? -6.715 9.953 29.844 1 96.56 85 THR A N 1
ATOM 683 C CA . THR A 1 85 ? -6.352 10.984 30.812 1 96.56 85 THR A CA 1
ATOM 684 C C . THR A 1 85 ? -5.336 10.438 31.828 1 96.56 85 THR A C 1
ATOM 686 O O . THR A 1 85 ? -5.441 9.297 32.25 1 96.56 85 THR A O 1
ATOM 689 N N . MET A 1 86 ? -4.348 11.219 32.062 1 92.31 86 MET A N 1
ATOM 690 C CA . MET A 1 86 ? -3.316 10.828 33 1 92.31 86 MET A CA 1
ATOM 691 C C . MET A 1 86 ? -3.148 11.891 34.094 1 92.31 86 MET A C 1
ATOM 693 O O . MET A 1 86 ? -3.322 13.078 33.812 1 92.31 86 MET A O 1
ATOM 697 N N . GLN A 1 87 ? -2.84 11.383 35.281 1 85 87 GLN A N 1
ATOM 698 C CA . GLN A 1 87 ? -2.598 12.289 36.406 1 85 87 GLN A CA 1
ATOM 699 C C . GLN A 1 87 ? -1.104 12.531 36.625 1 85 87 GLN A C 1
ATOM 701 O O . GLN A 1 87 ? -0.354 11.594 36.906 1 85 87 GLN A O 1
ATOM 706 N N . ALA A 1 88 ? -0.544 13.414 36.125 1 74.12 88 ALA A N 1
ATOM 707 C CA . ALA A 1 88 ? 0.836 13.828 36.344 1 74.12 88 ALA A CA 1
ATOM 708 C C . ALA A 1 88 ? 0.891 15.227 36.969 1 74.12 88 ALA A C 1
ATOM 710 O O . ALA A 1 88 ? 1.308 16.188 36.312 1 74.12 88 ALA A O 1
ATOM 711 N N . GLY A 1 89 ? 0.507 15.375 38.312 1 70.19 89 GLY A N 1
ATOM 712 C CA . GLY A 1 89 ? 0.31 16.672 38.938 1 70.19 89 GLY A CA 1
ATOM 713 C C . GLY A 1 89 ? -0.966 17.359 38.5 1 70.19 89 GLY A C 1
ATOM 714 O O . GLY A 1 89 ? -1.757 17.812 39.344 1 70.19 89 GLY A O 1
ATOM 715 N N . SER A 1 90 ? -1.125 17.5 37.188 1 82.5 90 SER A N 1
ATOM 716 C CA . SER A 1 90 ? -2.371 17.938 36.562 1 82.5 90 SER A CA 1
ATOM 717 C C . SER A 1 90 ? -2.9 16.875 35.594 1 82.5 90 SER A C 1
ATOM 719 O O . SER A 1 90 ? -2.166 15.969 35.188 1 82.5 90 SER A O 1
ATOM 721 N N . THR A 1 91 ? -4.164 17.047 35.438 1 89.5 91 THR A N 1
ATOM 722 C CA . THR A 1 91 ? -4.785 16.109 34.5 1 89.5 91 THR A CA 1
ATOM 723 C C . THR A 1 91 ? -4.41 16.453 33.062 1 89.5 91 THR A C 1
ATOM 725 O O . THR A 1 91 ? -4.602 17.578 32.625 1 89.5 91 THR A O 1
ATOM 728 N N . ILE A 1 92 ? -3.762 15.555 32.5 1 91.94 92 ILE A N 1
ATOM 729 C CA . ILE A 1 92 ? -3.381 15.766 31.109 1 91.94 92 ILE A CA 1
ATOM 730 C C . ILE A 1 92 ? -4.145 14.789 30.219 1 91.94 92 ILE A C 1
ATOM 732 O O . ILE A 1 92 ? -4.297 13.617 30.562 1 91.94 92 ILE A O 1
ATOM 736 N N . VAL A 1 93 ? -4.656 15.352 29.141 1 95.88 93 VAL A N 1
ATOM 737 C CA . VAL A 1 93 ? -5.32 14.516 28.156 1 95.88 93 VAL A CA 1
ATOM 738 C C . VAL A 1 93 ? -4.297 13.984 27.156 1 95.88 93 VAL A C 1
ATOM 740 O O . VAL A 1 93 ? -3.426 14.734 26.688 1 95.88 93 VAL A O 1
ATOM 743 N N . VAL A 1 94 ? -4.398 12.633 26.844 1 97.06 94 VAL A N 1
ATOM 744 C CA . VAL A 1 94 ? -3.426 12.023 25.938 1 97.06 94 VAL A CA 1
ATOM 745 C C . VAL A 1 94 ? -4.148 11.203 24.875 1 97.06 94 VAL A C 1
ATOM 747 O O . VAL A 1 94 ? -5.34 10.914 25 1 97.06 94 VAL A O 1
ATOM 750 N N . ALA A 1 95 ? -3.494 10.961 23.781 1 97.5 95 ALA A N 1
ATOM 751 C CA . ALA A 1 95 ? -3.924 10.031 22.75 1 97.5 95 ALA A CA 1
ATOM 752 C C . ALA A 1 95 ? -3.096 8.75 22.781 1 97.5 95 ALA A C 1
ATOM 754 O O . ALA A 1 95 ? -1.868 8.797 22.672 1 97.5 95 ALA A O 1
ATOM 755 N N . VAL A 1 96 ? -3.74 7.641 22.922 1 97.19 96 VAL A N 1
ATOM 756 C CA . VAL A 1 96 ? -3.066 6.352 23.031 1 97.19 96 VAL A CA 1
ATOM 757 C C . VAL A 1 96 ? -3.336 5.523 21.781 1 97.19 96 VAL A C 1
ATOM 759 O O . VAL A 1 96 ? -4.473 5.117 21.531 1 97.19 96 VAL A O 1
ATOM 762 N N . LYS A 1 97 ? -2.287 5.312 21 1 93.25 97 LYS A N 1
ATOM 763 C CA . LYS A 1 97 ? -2.416 4.488 19.797 1 93.25 97 LYS A CA 1
ATOM 764 C C . LYS A 1 97 ? -2.035 3.039 20.094 1 93.25 97 LYS A C 1
ATOM 766 O O . LYS A 1 97 ? -0.898 2.752 20.469 1 93.25 97 LYS A O 1
ATOM 771 N N . LYS A 1 98 ? -2.945 2.199 19.953 1 90.94 98 LYS A N 1
ATOM 772 C CA . LYS A 1 98 ? -2.703 0.762 20.047 1 90.94 98 LYS A CA 1
ATOM 773 C C . LYS A 1 98 ? -2.328 0.18 18.688 1 90.94 98 LYS A C 1
ATOM 775 O O . LYS A 1 98 ? -3.145 0.17 17.766 1 90.94 98 LYS A O 1
ATOM 780 N N . LEU A 1 99 ? -1.075 -0.292 18.578 1 84.31 99 LEU A N 1
ATOM 781 C CA . LEU A 1 99 ? -0.569 -0.763 17.297 1 84.31 99 LEU A CA 1
ATOM 782 C C . LEU A 1 99 ? -1.028 -2.191 17.016 1 84.31 99 LEU A C 1
ATOM 784 O O . LEU A 1 99 ? -1.117 -3.008 17.938 1 84.31 99 LEU A O 1
ATOM 788 N N . ASP A 1 100 ? -1.302 -2.404 15.703 1 69.31 100 ASP A N 1
ATOM 789 C CA . ASP A 1 100 ? -1.663 -3.754 15.281 1 69.31 100 ASP A CA 1
ATOM 790 C C . ASP A 1 100 ? -0.443 -4.672 15.266 1 69.31 100 ASP A C 1
ATOM 792 O O . ASP A 1 100 ? 0.679 -4.219 15.031 1 69.31 100 ASP A O 1
ATOM 796 N N . LYS A 1 101 ? -0.301 -5.75 15.906 1 57.31 101 LYS A N 1
ATOM 797 C CA . LYS A 1 101 ? 0.793 -6.66 16.219 1 57.31 101 LYS A CA 1
ATOM 798 C C . LYS A 1 101 ? 1.712 -6.863 15.023 1 57.31 101 LYS A C 1
ATOM 800 O O . LYS A 1 101 ? 2.725 -7.562 15.117 1 57.31 101 LYS A O 1
ATOM 805 N N . VAL A 1 102 ? 1.973 -6.086 14.148 1 51.16 102 VAL A N 1
ATOM 806 C CA . VAL A 1 102 ? 2.857 -6.594 13.109 1 51.16 102 VAL A CA 1
ATOM 807 C C . VAL A 1 102 ? 4.289 -6.668 13.633 1 51.16 102 VAL A C 1
ATOM 809 O O . VAL A 1 102 ? 5.199 -7.09 12.914 1 51.16 102 VAL A O 1
ATOM 812 N N . VAL A 1 103 ? 4.637 -6.09 14.852 1 49.06 103 VAL A N 1
ATOM 813 C CA . VAL A 1 103 ? 6.066 -5.832 15.016 1 49.06 103 VAL A CA 1
ATOM 814 C C . VAL A 1 103 ? 6.77 -7.105 15.484 1 49.06 103 VAL A C 1
ATOM 816 O O . VAL A 1 103 ? 6.594 -7.535 16.625 1 49.06 103 VAL A O 1
ATOM 819 N N . GLN A 1 104 ? 6.586 -8.062 14.711 1 47.34 104 GLN A N 1
ATOM 820 C CA . GLN A 1 104 ? 7.203 -9.258 15.281 1 47.34 104 GLN A CA 1
ATOM 821 C C . GLN A 1 104 ? 8.672 -9 15.617 1 47.34 104 GLN A C 1
ATOM 823 O O . GLN A 1 104 ? 9.258 -9.719 16.438 1 47.34 104 GLN A O 1
ATOM 828 N N . ASP A 1 105 ? 9.438 -8.336 14.594 1 50.94 105 ASP A N 1
ATOM 829 C CA . ASP A 1 105 ? 10.82 -8.555 15.008 1 50.94 105 ASP A CA 1
ATOM 830 C C . ASP A 1 105 ? 11.094 -7.93 16.375 1 50.94 105 ASP A C 1
ATOM 832 O O . ASP A 1 105 ? 10.383 -7.016 16.797 1 50.94 105 ASP A O 1
ATOM 836 N N . GLY A 1 106 ? 12.141 -8.352 17.125 1 55.69 106 GLY A N 1
ATOM 837 C CA . GLY A 1 106 ? 12.719 -8.336 18.453 1 55.69 106 GLY A CA 1
ATOM 838 C C . GLY A 1 106 ? 12.398 -7.074 19.234 1 55.69 106 GLY A C 1
ATOM 839 O O . GLY A 1 106 ? 12.211 -6.008 18.641 1 55.69 106 GLY A O 1
ATOM 840 N N . GLU A 1 107 ? 11.727 -7.176 20.359 1 60.31 107 GLU A N 1
ATOM 841 C CA . GLU A 1 107 ? 11.555 -6.156 21.391 1 60.31 107 GLU A CA 1
ATOM 842 C C . GLU A 1 107 ? 12.586 -5.039 21.25 1 60.31 107 GLU A C 1
ATOM 844 O O . GLU A 1 107 ? 12.25 -3.859 21.359 1 60.31 107 GLU A O 1
ATOM 849 N N . LYS A 1 108 ? 13.68 -5.41 20.75 1 65.81 108 LYS A N 1
ATOM 850 C CA . LYS A 1 108 ? 14.773 -4.445 20.688 1 65.81 108 LYS A CA 1
ATOM 851 C C . LYS A 1 108 ? 14.586 -3.475 19.516 1 65.81 108 LYS A C 1
ATOM 853 O O . LYS A 1 108 ? 14.852 -2.277 19.656 1 65.81 108 LYS A O 1
ATOM 858 N N . GLU A 1 109 ? 14.008 -4.004 18.438 1 74.38 109 GLU A N 1
ATOM 859 C CA . GLU A 1 109 ? 13.859 -3.145 17.266 1 74.38 109 GLU A CA 1
ATOM 860 C C . GLU A 1 109 ? 12.742 -2.123 17.469 1 74.38 109 GLU A C 1
ATOM 862 O O . GLU A 1 109 ? 12.891 -0.958 17.094 1 74.38 109 GLU A O 1
ATOM 867 N N . PHE A 1 110 ? 11.742 -2.504 18.234 1 82.81 110 PHE A N 1
ATOM 868 C CA . PHE A 1 110 ? 10.641 -1.593 18.5 1 82.81 110 PHE A CA 1
ATOM 869 C C . PHE A 1 110 ? 11.102 -0.428 19.375 1 82.81 110 PHE A C 1
ATOM 871 O O . PHE A 1 110 ? 10.852 0.734 19.047 1 82.81 110 PHE A O 1
ATOM 878 N N . LYS A 1 111 ? 11.844 -0.76 20.344 1 82.5 111 LYS A N 1
ATOM 879 C CA . LYS A 1 111 ? 12.305 0.255 21.281 1 82.5 111 LYS A CA 1
ATOM 880 C C . LYS A 1 111 ? 13.25 1.241 20.609 1 82.5 111 LYS A C 1
ATOM 882 O O . LYS A 1 111 ? 13.18 2.447 20.859 1 82.5 111 LYS A O 1
ATOM 887 N N . THR A 1 112 ? 14.039 0.73 19.797 1 82.5 112 THR A N 1
ATOM 888 C CA . THR A 1 112 ? 15 1.58 19.094 1 82.5 112 THR A CA 1
ATOM 889 C C . THR A 1 112 ? 14.273 2.559 18.172 1 82.5 112 THR A C 1
ATOM 891 O O . THR A 1 112 ? 14.602 3.748 18.141 1 82.5 112 THR A O 1
ATOM 894 N N . GLU A 1 113 ? 13.297 1.993 17.484 1 82.44 113 GLU A N 1
ATOM 895 C CA . GLU A 1 113 ? 12.562 2.838 16.562 1 82.44 113 GLU A CA 1
ATOM 896 C C . GLU A 1 113 ? 11.727 3.879 17.297 1 82.44 113 GLU A C 1
ATOM 898 O O . GLU A 1 113 ? 11.617 5.027 16.859 1 82.44 113 GLU A O 1
ATOM 903 N N . VAL A 1 114 ? 11.188 3.469 18.406 1 88.44 114 VAL A N 1
ATOM 904 C CA . VAL A 1 114 ? 10.375 4.379 19.203 1 88.44 114 VAL A CA 1
ATOM 905 C C . VAL A 1 114 ? 11.25 5.5 19.766 1 88.44 114 VAL A C 1
ATOM 907 O O . VAL A 1 114 ? 10.828 6.652 19.828 1 88.44 114 VAL A O 1
ATOM 910 N N . GLN A 1 115 ? 12.438 5.184 20.078 1 87.25 115 GLN A N 1
ATOM 911 C CA . GLN A 1 115 ? 13.367 6.18 20.609 1 87.25 115 GLN A CA 1
ATOM 912 C C . GLN A 1 115 ? 13.703 7.227 19.547 1 87.25 115 GLN A C 1
ATOM 914 O O . GLN A 1 115 ? 13.82 8.414 19.859 1 87.25 115 GLN A O 1
ATOM 919 N N . VAL A 1 116 ? 13.82 6.754 18.391 1 85.81 116 VAL A N 1
ATOM 920 C CA . VAL A 1 116 ? 14.094 7.676 17.281 1 85.81 116 VAL A CA 1
ATOM 921 C C . VAL A 1 116 ? 12.93 8.656 17.141 1 85.81 116 VAL A C 1
ATOM 923 O O . VAL A 1 116 ? 13.148 9.867 17 1 85.81 116 VAL A O 1
ATOM 926 N N . ILE A 1 117 ? 11.758 8.148 17.172 1 89.69 117 ILE A N 1
ATOM 927 C CA . ILE A 1 117 ? 10.57 8.992 17.094 1 89.69 117 ILE A CA 1
ATOM 928 C C . ILE A 1 117 ? 10.547 9.961 18.266 1 89.69 117 ILE A C 1
ATOM 930 O O . ILE A 1 117 ? 10.266 11.148 18.094 1 89.69 117 ILE A O 1
ATOM 934 N N . GLY A 1 118 ? 10.898 9.461 19.422 1 91 118 GLY A N 1
ATOM 935 C CA . GLY A 1 118 ? 10.867 10.266 20.641 1 91 118 GLY A CA 1
ATOM 936 C C . GLY A 1 118 ? 11.875 11.398 20.641 1 91 118 GLY A C 1
ATOM 937 O O . GLY A 1 118 ? 11.672 12.422 21.297 1 91 118 GLY A O 1
ATOM 938 N N . GLN A 1 119 ? 12.891 11.227 19.891 1 89.44 119 GLN A N 1
ATOM 939 C CA . GLN A 1 119 ? 13.945 12.234 19.844 1 89.44 119 GLN A CA 1
ATOM 940 C C . GLN A 1 119 ? 13.641 13.297 18.781 1 89.44 119 GLN A C 1
ATOM 942 O O . GLN A 1 119 ? 14.344 14.305 18.688 1 89.44 119 GLN A O 1
ATOM 947 N N . THR A 1 120 ? 12.648 13.055 18.062 1 90.88 120 THR A N 1
ATOM 948 C CA . THR A 1 120 ? 12.25 13.977 17 1 90.88 120 THR A CA 1
ATOM 949 C C . THR A 1 120 ? 11.203 14.961 17.5 1 90.88 120 THR A C 1
ATOM 951 O O . THR A 1 120 ? 10.039 14.602 17.672 1 90.88 120 THR A O 1
ATOM 954 N N . HIS A 1 121 ? 11.711 16.25 17.812 1 91.5 121 HIS A N 1
ATOM 955 C CA . HIS A 1 121 ? 10.828 17.281 18.344 1 91.5 121 HIS A CA 1
ATOM 956 C C . HIS A 1 121 ? 10.781 18.5 17.422 1 91.5 121 HIS A C 1
ATOM 958 O O . HIS A 1 121 ? 11.82 18.984 16.984 1 91.5 121 HIS A O 1
ATOM 964 N N . HIS A 1 122 ? 9.617 18.859 17.125 1 95.31 122 HIS A N 1
ATOM 965 C CA . HIS A 1 122 ? 9.367 20.031 16.312 1 95.31 122 HIS A CA 1
ATOM 966 C C . HIS A 1 122 ? 7.969 20.594 16.547 1 95.31 122 HIS A C 1
ATOM 968 O O . HIS A 1 122 ? 7.035 19.828 16.828 1 95.31 122 HIS A O 1
ATOM 974 N N . LYS A 1 123 ? 7.82 21.844 16.422 1 96.69 123 LYS A N 1
ATOM 975 C CA . LYS A 1 123 ? 6.551 22.5 16.719 1 96.69 123 LYS A CA 1
ATOM 976 C C . LYS A 1 123 ? 5.449 22 15.789 1 96.69 123 LYS A C 1
ATOM 978 O O . LYS A 1 123 ? 4.262 22.109 16.109 1 96.69 123 LYS A O 1
ATOM 983 N N . ASN A 1 124 ? 5.77 21.5 14.602 1 98.25 124 ASN A N 1
ATOM 984 C CA . ASN A 1 124 ? 4.773 21.031 13.641 1 98.25 124 ASN A CA 1
ATOM 985 C C . ASN A 1 124 ? 4.684 19.516 13.625 1 98.25 124 ASN A C 1
ATOM 987 O O . ASN A 1 124 ? 4.176 18.922 12.664 1 98.25 124 ASN A O 1
ATOM 991 N N . LEU A 1 125 ? 5.219 18.828 14.648 1 97.81 125 LEU A N 1
ATOM 992 C CA . LEU A 1 125 ? 5.098 17.391 14.82 1 97.81 125 LEU A CA 1
ATOM 993 C C . LEU A 1 125 ? 4.383 17.047 16.125 1 97.81 125 LEU A C 1
ATOM 995 O O . LEU A 1 125 ? 4.613 17.703 17.141 1 97.81 125 LEU A O 1
ATOM 999 N N . VAL A 1 126 ? 3.529 16.047 16.031 1 97.5 126 VAL A N 1
ATOM 1000 C CA . VAL A 1 126 ? 2.883 15.586 17.25 1 97.5 126 VAL A CA 1
ATOM 1001 C C . VAL A 1 126 ? 3.92 14.953 18.172 1 97.5 126 VAL A C 1
ATOM 1003 O O . VAL A 1 126 ? 4.734 14.133 17.734 1 97.5 126 VAL A O 1
ATOM 1006 N N . ARG A 1 127 ? 3.832 15.273 19.359 1 95.62 127 ARG A N 1
ATOM 1007 C CA . ARG A 1 127 ? 4.848 14.844 20.312 1 95.62 127 ARG A CA 1
ATOM 1008 C C . ARG A 1 127 ? 4.531 13.461 20.875 1 95.62 127 ARG A C 1
ATOM 1010 O O . ARG A 1 127 ? 3.402 13.203 21.297 1 95.62 127 ARG A O 1
ATOM 1017 N N . LEU A 1 128 ? 5.512 12.617 20.844 1 96 128 LEU A N 1
ATOM 1018 C CA . LEU A 1 128 ? 5.434 11.328 21.516 1 96 128 LEU A CA 1
ATOM 1019 C C . LEU A 1 128 ? 5.805 11.461 22.984 1 96 128 LEU A C 1
ATOM 1021 O O . LEU A 1 128 ? 6.883 11.953 23.312 1 96 128 LEU A O 1
ATOM 1025 N N . LEU A 1 129 ? 4.945 11.039 23.828 1 94.94 129 LEU A N 1
ATOM 1026 C CA . LEU A 1 129 ? 5.152 11.203 25.266 1 94.94 129 LEU A CA 1
ATOM 1027 C C . LEU A 1 129 ? 5.73 9.938 25.875 1 94.94 129 LEU A C 1
ATOM 1029 O O . LEU A 1 129 ? 6.461 10 26.875 1 94.94 129 LEU A O 1
ATOM 1033 N N . GLY A 1 130 ? 5.367 8.852 25.328 1 95.5 130 GLY A N 1
ATOM 1034 C CA . GLY A 1 130 ? 5.812 7.574 25.875 1 95.5 130 GLY A CA 1
ATOM 1035 C C . GLY A 1 130 ? 5.305 6.383 25.078 1 95.5 130 GLY A C 1
ATOM 1036 O O . GLY A 1 130 ? 4.77 6.539 23.984 1 95.5 130 GLY A O 1
ATOM 1037 N N . PHE A 1 131 ? 5.625 5.152 25.625 1 94.88 131 PHE A N 1
ATOM 1038 C CA . PHE A 1 131 ? 5.215 3.945 24.922 1 94.88 131 PHE A CA 1
ATOM 1039 C C . PHE A 1 131 ? 5.07 2.775 25.891 1 94.88 131 PHE A C 1
ATOM 1041 O O . PHE A 1 131 ? 5.473 2.871 27.062 1 94.88 131 PHE A O 1
ATOM 1048 N N . CYS A 1 132 ? 4.328 1.847 25.453 1 94.25 132 CYS A N 1
ATOM 1049 C CA . CYS A 1 132 ? 4.168 0.572 26.141 1 94.25 132 CYS A CA 1
ATOM 1050 C C . CYS A 1 132 ? 4.684 -0.581 25.281 1 94.25 132 CYS A C 1
ATOM 1052 O O . CYS A 1 132 ? 4.352 -0.676 24.109 1 94.25 132 CYS A O 1
ATOM 1054 N N . ASP A 1 133 ? 5.562 -1.327 25.828 1 89.94 133 ASP A N 1
ATOM 1055 C CA . ASP A 1 133 ? 6.066 -2.551 25.203 1 89.94 133 ASP A CA 1
ATOM 1056 C C . ASP A 1 133 ? 5.988 -3.727 26.172 1 89.94 133 ASP A C 1
ATOM 1058 O O . ASP A 1 133 ? 6.973 -4.062 26.844 1 89.94 133 ASP A O 1
ATOM 1062 N N . GLU A 1 134 ? 4.867 -4.355 26.203 1 87.56 134 GLU A N 1
ATOM 1063 C CA . GLU A 1 134 ? 4.609 -5.449 27.141 1 87.56 134 GLU A CA 1
ATOM 1064 C C . GLU A 1 134 ? 3.934 -6.625 26.438 1 87.56 134 GLU A C 1
ATOM 1066 O O . GLU A 1 134 ? 2.805 -6.5 25.969 1 87.56 134 GLU A O 1
ATOM 1071 N N . GLY A 1 135 ? 4.656 -7.727 26.422 1 79.06 135 GLY A N 1
ATOM 1072 C CA . GLY A 1 135 ? 4.082 -8.859 25.719 1 79.06 135 GLY A CA 1
ATOM 1073 C C . GLY A 1 135 ? 3.801 -8.57 24.25 1 79.06 135 GLY A C 1
ATOM 1074 O O . GLY A 1 135 ? 4.695 -8.164 23.516 1 79.06 135 GLY A O 1
ATOM 1075 N N . GLN A 1 136 ? 2.477 -8.664 23.969 1 75.81 136 GLN A N 1
ATOM 1076 C CA . GLN A 1 136 ? 2.072 -8.422 22.578 1 75.81 136 GLN A CA 1
ATOM 1077 C C . GLN A 1 136 ? 1.528 -7.004 22.406 1 75.81 136 GLN A C 1
ATOM 1079 O O . GLN A 1 136 ? 1.188 -6.594 21.297 1 75.81 136 GLN A O 1
ATOM 1084 N N . ASN A 1 137 ? 1.576 -6.316 23.547 1 84.88 137 ASN A N 1
ATOM 1085 C CA . ASN A 1 137 ? 0.979 -4.988 23.516 1 84.88 137 ASN A CA 1
ATOM 1086 C C . ASN A 1 137 ? 2.014 -3.916 23.188 1 84.88 137 ASN A C 1
ATOM 1088 O O . ASN A 1 137 ? 3.012 -3.771 23.906 1 84.88 137 ASN A O 1
ATOM 1092 N N . ARG A 1 138 ? 1.795 -3.312 22.094 1 88.94 138 ARG A N 1
ATOM 1093 C CA . ARG A 1 138 ? 2.586 -2.156 21.688 1 88.94 138 ARG A CA 1
ATOM 1094 C C . ARG A 1 138 ? 1.708 -0.919 21.531 1 88.94 138 ARG A C 1
ATOM 1096 O O . ARG A 1 138 ? 0.804 -0.893 20.703 1 88.94 138 ARG A O 1
ATOM 1103 N N . LEU A 1 139 ? 1.959 0.003 22.375 1 93.19 139 LEU A N 1
ATOM 1104 C CA . LEU A 1 139 ? 1.166 1.228 22.359 1 93.19 139 LEU A CA 1
ATOM 1105 C C . LEU A 1 139 ? 2.066 2.459 22.328 1 93.19 139 LEU A C 1
ATOM 1107 O O . LEU A 1 139 ? 3.184 2.424 22.859 1 93.19 139 LEU A O 1
ATOM 1111 N N . LEU A 1 140 ? 1.616 3.467 21.734 1 94.81 140 LEU A N 1
ATOM 1112 C CA . LEU A 1 140 ? 2.277 4.766 21.719 1 94.81 140 LEU A CA 1
ATOM 1113 C C . LEU A 1 140 ? 1.398 5.832 22.375 1 94.81 140 LEU A C 1
ATOM 1115 O O . LEU A 1 140 ? 0.184 5.855 22.156 1 94.81 140 LEU A O 1
ATOM 1119 N N . VAL A 1 141 ? 1.97 6.633 23.156 1 96.62 141 VAL A N 1
ATOM 1120 C CA . VAL A 1 141 ? 1.25 7.691 23.859 1 96.62 141 VAL A CA 1
ATOM 1121 C C . VAL A 1 141 ? 1.665 9.055 23.297 1 96.62 141 VAL A C 1
ATOM 1123 O O . VAL A 1 141 ? 2.83 9.445 23.406 1 96.62 141 VAL A O 1
ATOM 1126 N N . TYR A 1 142 ? 0.671 9.773 22.797 1 96.81 142 TYR A N 1
ATOM 1127 C CA . TYR A 1 142 ? 0.917 11.078 22.203 1 96.81 142 TYR A CA 1
ATOM 1128 C C . TYR A 1 142 ? 0.172 12.172 22.953 1 96.81 142 TYR A C 1
ATOM 1130 O O . TYR A 1 142 ? -0.78 11.891 23.688 1 96.81 142 TYR A O 1
ATOM 1138 N N . GLU A 1 143 ? 0.68 13.367 22.781 1 96.19 143 GLU A N 1
ATOM 1139 C CA . GLU A 1 143 ? -0.144 14.508 23.188 1 96.19 143 GLU A CA 1
ATOM 1140 C C . GLU A 1 143 ? -1.475 14.508 22.438 1 96.19 143 GLU A C 1
ATOM 1142 O O . GLU A 1 143 ? -1.547 14.086 21.281 1 96.19 143 GLU A O 1
ATOM 1147 N N . PHE A 1 144 ? -2.48 14.93 23.125 1 96.81 144 PHE A N 1
ATOM 1148 C CA . PHE A 1 144 ? -3.803 15.016 22.516 1 96.81 144 PHE A CA 1
ATOM 1149 C C . PHE A 1 144 ? -4.047 16.406 21.938 1 96.81 144 PHE A C 1
ATOM 1151 O O . PHE A 1 144 ? -3.816 17.406 22.609 1 96.81 144 PHE A O 1
ATOM 1158 N N . LEU A 1 145 ? -4.492 16.5 20.703 1 96.06 145 LEU A N 1
ATOM 1159 C CA . LEU A 1 145 ? -4.832 17.781 20.062 1 96.06 145 LEU A CA 1
ATOM 1160 C C . LEU A 1 145 ? -6.344 17.906 19.891 1 96.06 145 LEU A C 1
ATOM 1162 O O . LEU A 1 145 ? -6.98 17.078 19.25 1 96.06 145 LEU A O 1
ATOM 1166 N N . SER A 1 146 ? -6.895 18.969 20.25 1 91.06 146 SER A N 1
ATOM 1167 C CA . SER A 1 146 ? -8.328 19.078 20.5 1 91.06 146 SER A CA 1
ATOM 1168 C C . SER A 1 146 ? -9.102 19.406 19.234 1 91.06 146 SER A C 1
ATOM 1170 O O . SER A 1 146 ? -10.297 19.141 19.141 1 91.06 146 SER A O 1
ATOM 1172 N N . ASN A 1 147 ? -8.438 20 18.203 1 94.56 147 ASN A N 1
ATOM 1173 C CA . ASN A 1 147 ? -9.203 20.469 17.047 1 94.56 147 ASN A CA 1
ATOM 1174 C C . ASN A 1 147 ? -9.289 19.406 15.961 1 94.56 147 ASN A C 1
ATOM 1176 O O . ASN A 1 147 ? -9.734 19.688 14.844 1 94.56 147 ASN A O 1
ATOM 1180 N N . GLY A 1 148 ? -8.789 18.203 16.203 1 93.62 148 GLY A N 1
ATOM 1181 C CA . GLY A 1 148 ? -8.977 17.078 15.305 1 93.62 148 GLY A CA 1
ATOM 1182 C C . GLY A 1 148 ? -8.062 17.125 14.102 1 93.62 148 GLY A C 1
ATOM 1183 O O . GLY A 1 148 ? -6.965 17.688 14.164 1 93.62 148 GLY A O 1
ATOM 1184 N N . THR A 1 149 ? -8.531 16.484 13.031 1 95.81 149 THR A N 1
ATOM 1185 C CA . THR A 1 149 ? -7.691 16.328 11.844 1 95.81 149 THR A CA 1
ATOM 1186 C C . THR A 1 149 ? -7.961 17.438 10.844 1 95.81 149 THR A C 1
ATOM 1188 O O . THR A 1 149 ? -9.055 18.016 10.82 1 95.81 149 THR A O 1
ATOM 1191 N N . LEU A 1 150 ? -6.984 17.688 10.039 1 97.69 150 LEU A N 1
ATOM 1192 C CA . LEU A 1 150 ? -7.156 18.625 8.93 1 97.69 150 LEU A CA 1
ATOM 1193 C C . LEU A 1 150 ? -8.258 18.141 7.984 1 97.69 150 LEU A C 1
ATOM 1195 O O . LEU A 1 150 ? -8.984 18.953 7.41 1 97.69 150 LEU A O 1
ATOM 1199 N N . ALA A 1 151 ? -8.406 16.828 7.801 1 95 151 ALA A N 1
ATOM 1200 C CA . ALA A 1 151 ? -9.453 16.281 6.945 1 95 151 ALA A CA 1
ATOM 1201 C C . ALA A 1 151 ? -10.828 16.75 7.398 1 95 151 ALA A C 1
ATOM 1203 O O . ALA A 1 151 ? -11.633 17.219 6.586 1 95 151 ALA A O 1
ATOM 1204 N N . ASN A 1 152 ? -11.07 16.719 8.648 1 93.5 152 ASN A N 1
ATOM 1205 C CA . ASN A 1 152 ? -12.352 17.141 9.188 1 93.5 152 ASN A CA 1
ATOM 1206 C C . ASN A 1 152 ? -12.578 18.641 8.992 1 93.5 152 ASN A C 1
ATOM 1208 O O . ASN A 1 152 ? -13.703 19.078 8.781 1 93.5 152 ASN A O 1
ATOM 1212 N N . PHE A 1 153 ? -11.508 19.344 9.086 1 96 153 PHE A N 1
ATOM 1213 C CA . PHE A 1 153 ? -11.586 20.797 8.945 1 96 153 PHE A CA 1
ATOM 1214 C C . PHE A 1 153 ? -11.781 21.188 7.488 1 96 153 PHE A C 1
ATOM 1216 O O . PHE A 1 153 ? -12.633 22.031 7.18 1 96 153 PHE A O 1
ATOM 1223 N N . LEU A 1 154 ? -11.117 20.531 6.559 1 95.69 154 LEU A N 1
ATOM 1224 C CA . LEU A 1 154 ? -11.133 20.875 5.141 1 95.69 154 LEU A CA 1
ATOM 1225 C C . LEU A 1 154 ? -12.438 20.406 4.488 1 95.69 154 LEU A C 1
ATOM 1227 O O . LEU A 1 154 ? -12.977 21.094 3.619 1 95.69 154 LEU A O 1
ATOM 1231 N N . PHE A 1 155 ? -12.891 19.266 4.898 1 91.88 155 PHE A N 1
ATOM 1232 C CA . PHE A 1 155 ? -13.945 18.609 4.133 1 91.88 155 PHE A CA 1
ATOM 1233 C C . PHE A 1 155 ? -15.25 18.609 4.918 1 91.88 155 PHE A C 1
ATOM 1235 O O . PHE A 1 155 ? -16.234 18 4.488 1 91.88 155 PHE A O 1
ATOM 1242 N N . GLY A 1 156 ? -15.273 19.219 6.035 1 89.31 156 GLY A N 1
ATOM 1243 C CA . GLY A 1 156 ? -16.469 19.312 6.855 1 89.31 156 GLY A CA 1
ATOM 1244 C C . GLY A 1 156 ? -17.312 20.547 6.547 1 89.31 156 GLY A C 1
ATOM 1245 O O . GLY A 1 156 ? -17.203 21.125 5.461 1 89.31 156 GLY A O 1
ATOM 1246 N N . CYS A 1 157 ? -18.125 20.875 7.465 1 85.75 157 CYS A N 1
ATOM 1247 C CA . CYS A 1 157 ? -19.094 21.953 7.273 1 85.75 157 CYS A CA 1
ATOM 1248 C C . CYS A 1 157 ? -18.406 23.312 7.43 1 85.75 157 CYS A C 1
ATOM 1250 O O . CYS A 1 157 ? -18.672 24.234 6.656 1 85.75 157 CYS A O 1
ATOM 1252 N N . SER A 1 158 ? -17.641 23.391 8.492 1 88.38 158 SER A N 1
ATOM 1253 C CA . SER A 1 158 ? -16.891 24.625 8.703 1 88.38 158 SER A CA 1
ATOM 1254 C C . SER A 1 158 ? -15.492 24.531 8.102 1 88.38 158 SER A C 1
ATOM 1256 O O . SER A 1 158 ? -14.648 23.766 8.578 1 88.38 158 SER A O 1
ATOM 1258 N N . LYS A 1 159 ? -15.312 25.281 7.117 1 93 159 LYS A N 1
ATOM 1259 C CA . LYS A 1 159 ? -14.047 25.25 6.398 1 93 159 LYS A CA 1
ATOM 1260 C C . LYS A 1 159 ? -13.102 26.344 6.898 1 93 159 LYS A C 1
ATOM 1262 O O . LYS A 1 159 ? -13.555 27.391 7.391 1 93 159 LYS A O 1
ATOM 1267 N N . PRO A 1 160 ? -11.828 26.078 6.793 1 96.81 160 PRO A N 1
ATOM 1268 C CA . PRO A 1 160 ? -10.875 27.109 7.184 1 96.81 160 PRO A CA 1
ATOM 1269 C C . PRO A 1 160 ? -10.914 28.328 6.262 1 96.81 160 PRO A C 1
ATOM 1271 O O . PRO A 1 160 ? -11.156 28.188 5.059 1 96.81 160 PRO A O 1
ATOM 1274 N N . ASN A 1 161 ? -10.664 29.453 6.852 1 96.56 161 ASN A N 1
ATOM 1275 C CA . ASN A 1 161 ? -10.523 30.641 6.012 1 96.56 161 ASN A CA 1
ATOM 1276 C C . ASN A 1 161 ? -9.164 30.672 5.32 1 96.56 161 ASN A C 1
ATOM 1278 O O . ASN A 1 161 ? -8.312 29.828 5.566 1 96.56 161 ASN A O 1
ATOM 1282 N N . TRP A 1 162 ? -8.969 31.609 4.438 1 97.56 162 TRP A N 1
ATOM 1283 C CA . TRP A 1 162 ? -7.805 31.641 3.561 1 97.56 162 TRP A CA 1
ATOM 1284 C C . TRP A 1 162 ? -6.52 31.781 4.367 1 97.56 162 TRP A C 1
ATOM 1286 O O . TRP A 1 162 ? -5.535 31.094 4.105 1 97.56 162 TRP A O 1
ATOM 1296 N N . LYS A 1 163 ? -6.547 32.625 5.344 1 97.19 163 LYS A N 1
ATOM 1297 C CA . LYS A 1 163 ? -5.375 32.812 6.184 1 97.19 163 LYS A CA 1
ATOM 1298 C C . LYS A 1 163 ? -5 31.547 6.922 1 97.19 163 LYS A C 1
ATOM 1300 O O . LYS A 1 163 ? -3.82 31.188 7.004 1 97.19 163 LYS A O 1
ATOM 1305 N N . GLN A 1 164 ? -5.984 30.906 7.453 1 97.69 164 GLN A N 1
ATOM 1306 C CA . GLN A 1 164 ? -5.77 29.641 8.133 1 97.69 164 GLN A CA 1
ATOM 1307 C C . GLN A 1 164 ? -5.176 28.594 7.18 1 97.69 164 GLN A C 1
ATOM 1309 O O . GLN A 1 164 ? -4.262 27.859 7.551 1 97.69 164 GLN A O 1
ATOM 1314 N N . ARG A 1 165 ? -5.672 28.562 6 1 98.31 165 ARG A N 1
ATOM 1315 C CA . ARG A 1 165 ? -5.184 27.625 4.996 1 98.31 165 ARG A CA 1
ATOM 1316 C C . ARG A 1 165 ? -3.697 27.828 4.73 1 98.31 165 ARG A C 1
ATOM 1318 O O . ARG A 1 165 ? -2.924 26.875 4.707 1 98.31 165 ARG A O 1
ATOM 1325 N N . ILE A 1 166 ? -3.34 29.062 4.578 1 98.19 166 ILE A N 1
ATOM 1326 C CA . ILE A 1 166 ? -1.948 29.406 4.305 1 98.19 166 ILE A CA 1
ATOM 1327 C C . ILE A 1 166 ? -1.071 28.984 5.484 1 98.19 166 ILE A C 1
ATOM 1329 O O . ILE A 1 166 ? -0.037 28.344 5.297 1 98.19 166 ILE A O 1
ATOM 1333 N N . GLN A 1 167 ? -1.505 29.297 6.637 1 98.12 167 GLN A N 1
ATOM 1334 C CA . GLN A 1 167 ? -0.745 28.969 7.84 1 98.12 167 GLN A CA 1
ATOM 1335 C C . GLN A 1 167 ? -0.582 27.469 8.008 1 98.12 167 GLN A C 1
ATOM 1337 O O . GLN A 1 167 ? 0.501 26.984 8.344 1 98.12 167 GLN A O 1
ATOM 1342 N N . ILE A 1 168 ? -1.611 26.781 7.758 1 98.62 168 ILE A N 1
ATOM 1343 C CA . ILE A 1 168 ? -1.599 25.328 7.879 1 98.62 168 ILE A CA 1
ATOM 1344 C C . ILE A 1 168 ? -0.635 24.734 6.852 1 98.62 168 ILE A C 1
ATOM 1346 O O . ILE A 1 168 ? 0.194 23.891 7.191 1 98.62 168 ILE A O 1
ATOM 1350 N N . ALA A 1 169 ? -0.724 25.172 5.633 1 98.75 169 ALA A N 1
ATOM 1351 C CA . ALA A 1 169 ? 0.166 24.703 4.578 1 98.75 169 ALA A CA 1
ATOM 1352 C C . ALA A 1 169 ? 1.629 24.938 4.945 1 98.75 169 ALA A C 1
ATOM 1354 O O . ALA A 1 169 ? 2.463 24.047 4.793 1 98.75 169 ALA A O 1
ATOM 1355 N N . PHE A 1 170 ? 1.924 26.094 5.469 1 98.69 170 PHE A N 1
ATOM 1356 C CA . PHE A 1 170 ? 3.281 26.438 5.867 1 98.69 170 PHE A CA 1
ATOM 1357 C C . PHE A 1 170 ? 3.766 25.547 6.996 1 98.69 170 PHE A C 1
ATOM 1359 O O . PHE A 1 170 ? 4.895 25.047 6.965 1 98.69 170 PHE A O 1
ATOM 1366 N N . GLY A 1 171 ? 2.914 25.344 7.934 1 98.69 171 GLY A N 1
ATOM 1367 C CA . GLY A 1 171 ? 3.266 24.5 9.062 1 98.69 171 GLY A CA 1
ATOM 1368 C C . GLY A 1 171 ? 3.6 23.078 8.656 1 98.69 171 GLY A C 1
ATOM 1369 O O . GLY A 1 171 ? 4.574 22.5 9.141 1 98.69 171 GLY A O 1
ATOM 1370 N N . ILE A 1 172 ? 2.816 22.5 7.762 1 98.88 172 ILE A N 1
ATOM 1371 C CA . ILE A 1 172 ? 3.057 21.141 7.285 1 98.88 172 ILE A CA 1
ATOM 1372 C C . ILE A 1 172 ? 4.391 21.094 6.543 1 98.88 172 ILE A C 1
ATOM 1374 O O . ILE A 1 172 ? 5.188 20.172 6.758 1 98.88 172 ILE A O 1
ATOM 1378 N N . ALA A 1 173 ? 4.594 22.078 5.695 1 98.88 173 ALA A N 1
ATOM 1379 C CA . ALA A 1 173 ? 5.844 22.141 4.945 1 98.88 173 ALA A CA 1
ATOM 1380 C C . ALA A 1 173 ? 7.047 22.172 5.887 1 98.88 173 ALA A C 1
ATOM 1382 O O . ALA A 1 173 ? 8.031 21.469 5.672 1 98.88 173 ALA A O 1
ATOM 1383 N N . ARG A 1 174 ? 7 22.969 6.887 1 98.56 174 ARG A N 1
ATOM 1384 C CA . ARG A 1 174 ? 8.086 23.078 7.852 1 98.56 174 ARG A CA 1
ATOM 1385 C C . ARG A 1 174 ? 8.305 21.766 8.602 1 98.56 174 ARG A C 1
ATOM 1387 O O . ARG A 1 174 ? 9.438 21.375 8.867 1 98.56 174 ARG A O 1
ATOM 1394 N N . GLY A 1 175 ? 7.199 21.141 8.969 1 98.56 175 GLY A N 1
ATOM 1395 C CA . GLY A 1 175 ? 7.316 19.844 9.609 1 98.56 175 GLY A CA 1
ATOM 1396 C C . GLY A 1 175 ? 8.008 18.812 8.734 1 98.56 175 GLY A C 1
ATOM 1397 O O . GLY A 1 175 ? 8.883 18.078 9.211 1 98.56 175 GLY A O 1
ATOM 1398 N N . LEU A 1 176 ? 7.648 18.766 7.508 1 98.75 176 LEU A N 1
ATOM 1399 C CA . LEU A 1 176 ? 8.258 17.828 6.574 1 98.75 176 LEU A CA 1
ATOM 1400 C C . LEU A 1 176 ? 9.719 18.172 6.332 1 98.75 176 LEU A C 1
ATOM 1402 O O . LEU A 1 176 ? 10.562 17.281 6.223 1 98.75 176 LEU A O 1
ATOM 1406 N N . LEU A 1 177 ? 9.977 19.484 6.188 1 98.56 177 LEU A N 1
ATOM 1407 C CA . LEU A 1 177 ? 11.367 19.922 6.055 1 98.56 177 LEU A CA 1
ATOM 1408 C C . LEU A 1 177 ? 12.211 19.391 7.215 1 98.56 177 LEU A C 1
ATOM 1410 O O . LEU A 1 177 ? 13.297 18.844 7 1 98.56 177 LEU A O 1
ATOM 1414 N N . TYR A 1 178 ? 11.719 19.5 8.383 1 97.94 178 TYR A N 1
ATOM 1415 C CA . TYR A 1 178 ? 12.43 19.031 9.562 1 97.94 178 TYR A CA 1
ATOM 1416 C C . TYR A 1 178 ? 12.672 17.531 9.492 1 97.94 178 TYR A C 1
ATOM 1418 O O . TYR A 1 178 ? 13.797 17.062 9.703 1 97.94 178 TYR A O 1
ATOM 1426 N N . LEU A 1 179 ? 11.672 16.719 9.18 1 97.12 179 LEU A N 1
ATOM 1427 C CA . LEU A 1 179 ? 11.781 15.266 9.102 1 97.12 179 LEU A CA 1
ATOM 1428 C C . LEU A 1 179 ? 12.797 14.852 8.031 1 97.12 179 LEU A C 1
ATOM 1430 O O . LEU A 1 179 ? 13.547 13.891 8.227 1 97.12 179 LEU A O 1
ATOM 1434 N N . HIS A 1 180 ? 12.836 15.602 6.969 1 97.19 180 HIS A N 1
ATOM 1435 C CA . HIS A 1 180 ? 13.641 15.211 5.812 1 97.19 180 HIS A CA 1
ATOM 1436 C C . HIS A 1 180 ? 15.094 15.633 5.988 1 97.19 180 HIS A C 1
ATOM 1438 O O . HIS A 1 180 ? 16.016 14.922 5.559 1 97.19 180 HIS A O 1
ATOM 1444 N N . GLU A 1 181 ? 15.281 16.812 6.609 1 95.94 181 GLU A N 1
ATOM 1445 C CA . GLU A 1 181 ? 16.594 17.422 6.422 1 95.94 181 GLU A CA 1
ATOM 1446 C C . GLU A 1 181 ? 17.188 17.891 7.754 1 95.94 181 GLU A C 1
ATOM 1448 O O . GLU A 1 181 ? 18.391 18.141 7.852 1 95.94 181 GLU A O 1
ATOM 1453 N N . GLU A 1 182 ? 16.406 18.031 8.758 1 94.19 182 GLU A N 1
ATOM 1454 C CA . GLU A 1 182 ? 16.891 18.75 9.922 1 94.19 182 GLU A CA 1
ATOM 1455 C C . GLU A 1 182 ? 16.984 17.844 11.141 1 94.19 182 GLU A C 1
ATOM 1457 O O . GLU A 1 182 ? 17.641 18.188 12.125 1 94.19 182 GLU A O 1
ATOM 1462 N N . CYS A 1 183 ? 16.359 16.734 11.094 1 87.69 183 CYS A N 1
ATOM 1463 C CA . CYS A 1 183 ? 16.484 15.844 12.234 1 87.69 183 CYS A CA 1
ATOM 1464 C C . CYS A 1 183 ? 17.688 14.906 12.07 1 87.69 183 CYS A C 1
ATOM 1466 O O . CYS A 1 183 ? 18.297 14.867 11 1 87.69 183 CYS A O 1
ATOM 1468 N N . GLY A 1 184 ? 18.109 14.281 13.172 1 83.81 184 GLY A N 1
ATOM 1469 C CA . GLY A 1 184 ? 19.297 13.43 13.172 1 83.81 184 GLY A CA 1
ATOM 1470 C C . GLY A 1 184 ? 19.219 12.297 12.164 1 83.81 184 GLY A C 1
ATOM 1471 O O . GLY A 1 184 ? 20.188 12 11.477 1 83.81 184 GLY A O 1
ATOM 1472 N N . THR A 1 185 ? 18.125 11.719 12.094 1 86.62 185 THR A N 1
ATOM 1473 C CA . THR A 1 185 ? 17.875 10.664 11.117 1 86.62 185 THR A CA 1
ATOM 1474 C C . THR A 1 185 ? 16.719 11.062 10.188 1 86.62 185 THR A C 1
ATOM 1476 O O . THR A 1 185 ? 15.664 11.484 10.648 1 86.62 185 THR A O 1
ATOM 1479 N N . GLN A 1 186 ? 17.016 10.953 8.836 1 92.44 186 GLN A N 1
ATOM 1480 C CA . GLN A 1 186 ? 15.977 11.258 7.867 1 92.44 186 GLN A CA 1
ATOM 1481 C C . GLN A 1 186 ? 14.773 10.336 8.039 1 92.44 186 GLN A C 1
ATOM 1483 O O . GLN A 1 186 ? 14.93 9.117 8.125 1 92.44 186 GLN A O 1
ATOM 1488 N N . ILE A 1 187 ? 13.664 10.875 8.117 1 93.25 187 ILE A N 1
ATOM 1489 C CA . ILE A 1 187 ? 12.438 10.102 8.266 1 93.25 187 ILE A CA 1
ATOM 1490 C C . ILE A 1 187 ? 11.523 10.359 7.074 1 93.25 187 ILE A C 1
ATOM 1492 O O . ILE A 1 187 ? 11.164 11.508 6.789 1 93.25 187 ILE A O 1
ATOM 1496 N N . ILE A 1 188 ? 11.172 9.344 6.355 1 93.44 188 ILE A N 1
ATOM 1497 C CA . ILE A 1 188 ? 10.141 9.398 5.316 1 93.44 188 ILE A CA 1
ATOM 1498 C C . ILE A 1 188 ? 8.789 9.008 5.91 1 93.44 188 ILE A C 1
ATOM 1500 O O . ILE A 1 188 ? 8.648 7.926 6.484 1 93.44 188 ILE A O 1
ATOM 1504 N N . HIS A 1 189 ? 7.785 9.828 5.863 1 94.38 189 HIS A N 1
ATOM 1505 C CA . HIS A 1 189 ? 6.484 9.586 6.477 1 94.38 189 HIS A CA 1
ATOM 1506 C C . HIS A 1 189 ? 5.734 8.477 5.75 1 94.38 189 HIS A C 1
ATOM 1508 O O . HIS A 1 189 ? 5.25 7.531 6.383 1 94.38 189 HIS A O 1
ATOM 1514 N N . CYS A 1 190 ? 5.555 8.609 4.375 1 92.5 190 CYS A N 1
ATOM 1515 C CA . CYS A 1 190 ? 5.027 7.613 3.445 1 92.5 190 CYS A CA 1
ATOM 1516 C C . CYS A 1 190 ? 3.504 7.637 3.432 1 92.5 190 CYS A C 1
ATOM 1518 O O . CYS A 1 190 ? 2.875 6.934 2.637 1 92.5 190 CYS A O 1
ATOM 1520 N N . ASP A 1 191 ? 2.863 8.531 4.234 1 92.44 191 ASP A N 1
ATOM 1521 C CA . ASP A 1 191 ? 1.405 8.594 4.242 1 92.44 191 ASP A CA 1
ATOM 1522 C C . ASP A 1 191 ? 0.915 9.992 4.605 1 92.44 191 ASP A C 1
ATOM 1524 O O . ASP A 1 191 ? 0.044 10.148 5.465 1 92.44 191 ASP A O 1
ATOM 1528 N N . ILE A 1 192 ? 1.479 10.93 4.023 1 96.56 192 ILE A N 1
ATOM 1529 C CA . ILE A 1 192 ? 1.05 12.312 4.211 1 96.56 192 ILE A CA 1
ATOM 1530 C C . ILE A 1 192 ? -0.322 12.516 3.572 1 96.56 192 ILE A C 1
ATOM 1532 O O . ILE A 1 192 ? -0.51 12.227 2.387 1 96.56 192 ILE A O 1
ATOM 1536 N N . LYS A 1 193 ? -1.265 12.906 4.332 1 95.12 193 LYS A N 1
ATOM 1537 C CA . LYS A 1 193 ? -2.645 13.195 3.949 1 95.12 193 LYS A CA 1
ATOM 1538 C C . LYS A 1 193 ? -3.363 13.984 5.039 1 95.12 193 LYS A C 1
ATOM 1540 O O . LYS A 1 193 ? -2.898 14.047 6.18 1 95.12 193 LYS A O 1
ATOM 1545 N N . PRO A 1 194 ? -4.469 14.594 4.73 1 96.44 194 PRO A N 1
ATOM 1546 C CA . PRO A 1 194 ? -5.133 15.469 5.699 1 96.44 194 PRO A CA 1
ATOM 1547 C C . PRO A 1 194 ? -5.535 14.734 6.977 1 96.44 194 PRO A C 1
ATOM 1549 O O . PRO A 1 194 ? -5.574 15.336 8.055 1 96.44 194 PRO A O 1
ATOM 1552 N N . GLN A 1 195 ? -5.723 13.414 6.898 1 93.5 195 GLN A N 1
ATOM 1553 C CA . GLN A 1 195 ? -6.125 12.633 8.062 1 93.5 195 GLN A CA 1
ATOM 1554 C C . GLN A 1 195 ? -4.98 12.508 9.062 1 93.5 195 GLN A C 1
ATOM 1556 O O . GLN A 1 195 ? -5.203 12.211 10.242 1 93.5 195 GLN A O 1
ATOM 1561 N N . ASN A 1 196 ? -3.76 12.742 8.602 1 95.25 196 ASN A N 1
ATOM 1562 C CA . ASN A 1 196 ? -2.584 12.594 9.453 1 95.25 196 ASN A CA 1
ATOM 1563 C C . ASN A 1 196 ? -2.014 13.945 9.859 1 95.25 196 ASN A C 1
ATOM 1565 O O . ASN A 1 196 ? -0.883 14.023 10.344 1 95.25 196 ASN A O 1
ATOM 1569 N N . ILE A 1 197 ? -2.768 14.969 9.57 1 98.31 197 ILE A N 1
ATOM 1570 C CA . ILE A 1 197 ? -2.459 16.312 10.047 1 98.31 197 ILE A CA 1
ATOM 1571 C C . ILE A 1 197 ? -3.451 16.703 11.141 1 98.31 197 ILE A C 1
ATOM 1573 O O . ILE A 1 197 ? -4.648 16.844 10.875 1 98.31 197 ILE A O 1
ATOM 1577 N N . LEU A 1 198 ? -2.934 16.891 12.305 1 98.12 198 LEU A N 1
ATOM 1578 C CA . LEU A 1 198 ? -3.764 17.344 13.414 1 98.12 198 LEU A CA 1
ATOM 1579 C C . LEU A 1 198 ? -3.619 18.844 13.633 1 98.12 198 LEU A C 1
ATOM 1581 O O . LEU A 1 198 ? -2.631 19.453 13.211 1 98.12 198 LEU A O 1
ATOM 1585 N N . LEU A 1 199 ? -4.648 19.375 14.234 1 98.06 199 LEU A N 1
ATOM 1586 C CA . LEU A 1 199 ? -4.656 20.812 14.5 1 98.06 199 LEU A CA 1
ATOM 1587 C C . LEU A 1 199 ? -4.699 21.094 16 1 98.06 199 LEU A C 1
ATOM 1589 O O . LEU A 1 199 ? -5.531 20.531 16.719 1 98.06 199 LEU A O 1
ATOM 1593 N N . ASP A 1 200 ? -3.795 21.938 16.453 1 96.69 200 ASP A N 1
ATOM 1594 C CA . ASP A 1 200 ? -3.82 22.297 17.859 1 96.69 200 ASP A CA 1
ATOM 1595 C C . ASP A 1 200 ? -4.867 23.375 18.141 1 96.69 200 ASP A C 1
ATOM 1597 O O . ASP A 1 200 ? -5.684 23.688 17.266 1 96.69 200 ASP A O 1
ATOM 1601 N N . ASN A 1 201 ? -4.84 23.969 19.312 1 95 201 ASN A N 1
ATOM 1602 C CA . ASN A 1 201 ? -5.863 24.906 19.75 1 95 201 ASN A CA 1
ATOM 1603 C C . ASN A 1 201 ? -5.816 26.203 18.953 1 95 201 ASN A C 1
ATOM 1605 O O . ASN A 1 201 ? -6.797 26.953 18.922 1 95 201 ASN A O 1
ATOM 1609 N N . TYR A 1 202 ? -4.742 26.453 18.344 1 95 202 TYR A N 1
ATOM 1610 C CA . TYR A 1 202 ? -4.578 27.656 17.547 1 95 202 TYR A CA 1
ATOM 1611 C C . TYR A 1 202 ? -4.637 27.344 16.047 1 95 202 TYR A C 1
ATOM 1613 O O . TYR A 1 202 ? -4.27 28.172 15.219 1 95 202 TYR A O 1
ATOM 1621 N N . TYR A 1 203 ? -4.938 26.062 15.68 1 96.12 203 TYR A N 1
ATOM 1622 C CA . TYR A 1 203 ? -5.105 25.562 14.32 1 96.12 203 TYR A CA 1
ATOM 1623 C C . TYR A 1 203 ? -3.762 25.484 13.602 1 96.12 203 TYR A C 1
ATOM 1625 O O . TYR A 1 203 ? -3.705 25.562 12.375 1 96.12 203 TYR A O 1
ATOM 1633 N N . ASN A 1 204 ? -2.736 25.406 14.484 1 97.19 204 ASN A N 1
ATOM 1634 C CA . ASN A 1 204 ? -1.451 25.062 13.883 1 97.19 204 ASN A CA 1
ATOM 1635 C C . ASN A 1 204 ? -1.388 23.594 13.508 1 97.19 204 ASN A C 1
ATOM 1637 O O . ASN A 1 204 ? -1.871 22.734 14.25 1 97.19 204 ASN A O 1
ATOM 1641 N N . ALA A 1 205 ? -0.784 23.328 12.391 1 98.56 205 ALA A N 1
ATOM 1642 C CA . ALA A 1 205 ? -0.697 21.969 11.883 1 98.56 205 ALA A CA 1
ATOM 1643 C C . ALA A 1 205 ? 0.379 21.172 12.617 1 98.56 205 ALA A C 1
ATOM 1645 O O . ALA A 1 205 ? 1.483 21.672 12.844 1 98.56 205 ALA A O 1
ATOM 1646 N N . ARG A 1 206 ? 0.069 19.969 13 1 98.56 206 ARG A N 1
ATOM 1647 C CA . ARG A 1 206 ? 0.986 19 13.586 1 98.56 206 ARG A CA 1
ATOM 1648 C C . ARG A 1 206 ? 0.911 17.656 12.852 1 98.56 206 ARG A C 1
ATOM 1650 O O . ARG A 1 206 ? -0.152 17.031 12.789 1 98.56 206 ARG A O 1
ATOM 1657 N N . ILE A 1 207 ? 2.021 17.234 12.312 1 98.31 207 ILE A N 1
ATOM 1658 C CA . ILE A 1 207 ? 2.074 15.984 11.562 1 98.31 207 ILE A CA 1
ATOM 1659 C C . ILE A 1 207 ? 2.082 14.805 12.523 1 98.31 207 ILE A C 1
ATOM 1661 O O . ILE A 1 207 ? 2.875 14.773 13.469 1 98.31 207 ILE A O 1
ATOM 1665 N N . SER A 1 208 ? 1.212 13.875 12.352 1 96.06 208 SER A N 1
ATOM 1666 C CA . SER A 1 208 ? 1.146 12.672 13.172 1 96.06 208 SER A CA 1
ATOM 1667 C C . SER A 1 208 ? 1.595 11.445 12.391 1 96.06 208 SER A C 1
ATOM 1669 O O . SER A 1 208 ? 1.822 11.516 11.18 1 96.06 208 SER A O 1
ATOM 1671 N N . ASP A 1 209 ? 1.878 10.336 13.102 1 91.12 209 ASP A N 1
ATOM 1672 C CA . ASP A 1 209 ? 2.156 9.016 12.555 1 91.12 209 ASP A CA 1
ATOM 1673 C C . ASP A 1 209 ? 3.457 9.016 11.758 1 91.12 209 ASP A C 1
ATOM 1675 O O . ASP A 1 209 ? 3.586 8.281 10.773 1 91.12 209 ASP A O 1
ATOM 1679 N N . PHE A 1 210 ? 4.309 9.969 12.039 1 92 210 PHE A N 1
ATOM 1680 C CA . PHE A 1 210 ? 5.625 9.898 11.414 1 92 210 PHE A CA 1
ATOM 1681 C C . PHE A 1 210 ? 6.488 8.844 12.094 1 92 210 PHE A C 1
ATOM 1683 O O . PHE A 1 210 ? 6.363 8.609 13.297 1 92 210 PHE A O 1
ATOM 1690 N N . GLY A 1 211 ? 7.336 8.148 11.312 1 86.06 211 GLY A N 1
ATOM 1691 C CA . GLY A 1 211 ? 8.25 7.148 11.844 1 86.06 211 GLY A CA 1
ATOM 1692 C C . GLY A 1 211 ? 7.629 5.77 11.961 1 86.06 211 GLY A C 1
ATOM 1693 O O . GLY A 1 211 ? 8.328 4.785 12.195 1 86.06 211 GLY A O 1
ATOM 1694 N N . LEU A 1 212 ? 6.34 5.648 11.703 1 80.94 212 LEU A N 1
ATOM 1695 C CA . LEU A 1 212 ? 5.625 4.391 11.891 1 80.94 212 LEU A CA 1
ATOM 1696 C C . LEU A 1 212 ? 5.914 3.432 10.734 1 80.94 212 LEU A C 1
ATOM 1698 O O . LEU A 1 212 ? 5.836 2.213 10.906 1 80.94 212 LEU A O 1
ATOM 1702 N N . ALA A 1 213 ? 6.168 4.012 9.586 1 72.62 213 ALA A N 1
ATOM 1703 C CA . ALA A 1 213 ? 6.504 3.16 8.453 1 72.62 213 ALA A CA 1
ATOM 1704 C C . ALA A 1 213 ? 7.711 2.283 8.758 1 72.62 213 ALA A C 1
ATOM 1706 O O . ALA A 1 213 ? 7.73 1.098 8.422 1 72.62 213 ALA A O 1
ATOM 1707 N N . LYS A 1 214 ? 8.695 2.836 9.312 1 69.31 214 LYS A N 1
ATOM 1708 C CA . LYS A 1 214 ? 9.898 2.094 9.688 1 69.31 214 LYS A CA 1
ATOM 1709 C C . LYS A 1 214 ? 9.633 1.178 10.875 1 69.31 214 LYS A C 1
ATOM 1711 O O . LYS A 1 214 ? 10.18 0.077 10.953 1 69.31 214 LYS A O 1
ATOM 1716 N N . LEU A 1 215 ? 8.789 1.718 11.711 1 64.12 215 LEU A N 1
ATOM 1717 C CA . LEU A 1 215 ? 8.469 0.984 12.93 1 64.12 215 LEU A CA 1
ATOM 1718 C C . LEU A 1 215 ? 7.715 -0.301 12.609 1 64.12 215 LEU A C 1
ATOM 1720 O O . LEU A 1 215 ? 7.898 -1.317 13.289 1 64.12 215 LEU A O 1
ATOM 1724 N N . LEU A 1 216 ? 6.945 -0.193 11.539 1 60.22 216 LEU A N 1
ATOM 1725 C CA . LEU A 1 216 ? 6.012 -1.284 11.281 1 60.22 216 LEU A CA 1
ATOM 1726 C C . LEU A 1 216 ? 6.496 -2.162 10.133 1 60.22 216 LEU A C 1
ATOM 1728 O O . LEU A 1 216 ? 5.91 -3.209 9.859 1 60.22 216 LEU A O 1
ATOM 1732 N N . VAL A 1 217 ? 7.457 -1.707 9.195 1 56.22 217 VAL A N 1
ATOM 1733 C CA . VAL A 1 217 ? 7.957 -2.465 8.055 1 56.22 217 VAL A CA 1
ATOM 1734 C C . VAL A 1 217 ? 9.125 -3.346 8.484 1 56.22 217 VAL A C 1
ATOM 1736 O O . VAL A 1 217 ? 10.273 -2.9 8.5 1 56.22 217 VAL A O 1
ATOM 1739 N N . MET A 1 218 ? 9.078 -3.91 9.594 1 45.56 218 MET A N 1
ATOM 1740 C CA . MET A 1 218 ? 10.258 -4.617 10.086 1 45.56 218 MET A CA 1
ATOM 1741 C C . MET A 1 218 ? 10.836 -5.527 9.008 1 45.56 218 MET A C 1
ATOM 1743 O O . MET A 1 218 ? 12.055 -5.648 8.875 1 45.56 218 MET A O 1
ATOM 1747 N N . ASP A 1 219 ? 10.086 -6.605 8.625 1 45.59 219 ASP A N 1
ATOM 1748 C CA . ASP A 1 219 ? 10.727 -7.734 7.953 1 45.59 219 ASP A CA 1
ATOM 1749 C C . ASP A 1 219 ? 10.789 -7.516 6.445 1 45.59 219 ASP A C 1
ATOM 1751 O O . ASP A 1 219 ? 10.812 -8.477 5.676 1 45.59 219 ASP A O 1
ATOM 1755 N N . GLN A 1 220 ? 10.594 -6.363 6.074 1 46.78 220 GLN A N 1
ATOM 1756 C CA . GLN A 1 220 ? 10.68 -6.398 4.617 1 46.78 220 GLN A CA 1
ATOM 1757 C C . GLN A 1 220 ? 12.086 -6.762 4.156 1 46.78 220 GLN A C 1
ATOM 1759 O O . GLN A 1 220 ? 13.062 -6.133 4.57 1 46.78 220 GLN A O 1
ATOM 1764 N N . SER A 1 221 ? 12.227 -8.023 3.904 1 47.25 221 SER A N 1
ATOM 1765 C CA . SER A 1 221 ? 13.461 -8.305 3.18 1 47.25 221 SER A CA 1
ATOM 1766 C C . SER A 1 221 ? 13.68 -7.301 2.053 1 47.25 221 SER A C 1
ATOM 1768 O O . SER A 1 221 ? 12.734 -6.672 1.579 1 47.25 221 SER A O 1
ATOM 1770 N N . LYS A 1 222 ? 14.914 -6.895 1.874 1 48.25 222 LYS A N 1
ATOM 1771 C CA . LYS A 1 222 ? 15.391 -5.961 0.858 1 48.25 222 LYS A CA 1
ATOM 1772 C C . LYS A 1 222 ? 14.633 -6.145 -0.454 1 48.25 222 LYS A C 1
ATOM 1774 O O . LYS A 1 222 ? 14.531 -5.211 -1.255 1 48.25 222 LYS A O 1
ATOM 1779 N N . THR A 1 223 ? 14 -7.379 -0.522 1 51.19 223 THR A N 1
ATOM 1780 C CA . THR A 1 223 ? 13.516 -7.66 -1.871 1 51.19 223 THR A CA 1
ATOM 1781 C C . THR A 1 223 ? 12 -7.562 -1.934 1 51.19 223 THR A C 1
ATOM 1783 O O . THR A 1 223 ? 11.414 -7.504 -3.021 1 51.19 223 THR A O 1
ATOM 1786 N N . GLN A 1 224 ? 11.258 -7.477 -0.733 1 61.84 224 GLN A N 1
ATOM 1787 C CA . GLN A 1 224 ? 9.797 -7.461 -0.811 1 61.84 224 GLN A CA 1
ATOM 1788 C C . GLN A 1 224 ? 9.219 -6.305 -0.002 1 61.84 224 GLN A C 1
ATOM 1790 O O . GLN A 1 224 ? 9.062 -6.41 1.216 1 61.84 224 GLN A O 1
ATOM 1795 N N . THR A 1 225 ? 8.984 -5.199 -0.787 1 70.19 225 THR A N 1
ATOM 1796 C CA . THR A 1 225 ? 8.508 -4.008 -0.09 1 70.19 225 THR A CA 1
ATOM 1797 C C . THR A 1 225 ? 7.008 -3.828 -0.288 1 70.19 225 THR A C 1
ATOM 1799 O O . THR A 1 225 ? 6.535 -3.729 -1.422 1 70.19 225 THR A O 1
ATOM 1802 N N . ALA A 1 226 ? 6.254 -3.973 0.86 1 78.5 226 ALA A N 1
ATOM 1803 C CA . ALA A 1 226 ? 4.844 -3.602 0.819 1 78.5 226 ALA A CA 1
ATOM 1804 C C . ALA A 1 226 ? 4.672 -2.119 0.5 1 78.5 226 ALA A C 1
ATOM 1806 O O . ALA A 1 226 ? 5.438 -1.281 0.988 1 78.5 226 ALA A O 1
ATOM 1807 N N . ILE A 1 227 ? 3.787 -1.838 -0.327 1 82.56 227 ILE A N 1
ATOM 1808 C CA . ILE A 1 227 ? 3.482 -0.442 -0.619 1 82.56 227 ILE A CA 1
ATOM 1809 C C . ILE A 1 227 ? 2.807 0.203 0.59 1 82.56 227 ILE A C 1
ATOM 1811 O O . ILE A 1 227 ? 2.068 -0.459 1.322 1 82.56 227 ILE A O 1
ATOM 1815 N N . ARG A 1 228 ? 3.121 1.506 0.677 1 83.69 228 ARG A N 1
ATOM 1816 C CA . ARG A 1 228 ? 2.551 2.258 1.79 1 83.69 228 ARG A CA 1
ATOM 1817 C C . ARG A 1 228 ? 1.869 3.531 1.299 1 83.69 228 ARG A C 1
ATOM 1819 O O . ARG A 1 228 ? 2.336 4.164 0.352 1 83.69 228 ARG A O 1
ATOM 1826 N N . GLY A 1 229 ? 0.821 3.818 1.962 1 87.38 229 GLY A N 1
ATOM 1827 C CA . GLY A 1 229 ? 0.121 5.059 1.659 1 87.38 229 GLY A CA 1
ATOM 1828 C C . GLY A 1 229 ? -1.364 4.859 1.421 1 87.38 229 GLY A C 1
ATOM 1829 O O . GLY A 1 229 ? -1.891 3.764 1.625 1 87.38 229 GLY A O 1
ATOM 1830 N N . THR A 1 230 ? -1.953 5.93 1.104 1 88.69 230 THR A N 1
ATOM 1831 C CA . THR A 1 230 ? -3.393 5.945 0.866 1 88.69 230 THR A CA 1
ATOM 1832 C C . THR A 1 230 ? -3.699 6.359 -0.571 1 88.69 230 THR A C 1
ATOM 1834 O O . THR A 1 230 ? -3.084 7.285 -1.102 1 88.69 230 THR A O 1
ATOM 1837 N N . LYS A 1 231 ? -4.621 5.633 -1.163 1 86.75 231 LYS A N 1
ATOM 1838 C CA . LYS A 1 231 ? -5.047 5.938 -2.525 1 86.75 231 LYS A CA 1
ATOM 1839 C C . LYS A 1 231 ? -5.391 7.418 -2.672 1 86.75 231 LYS A C 1
ATOM 1841 O O . LYS A 1 231 ? -6.086 7.988 -1.828 1 86.75 231 LYS A O 1
ATOM 1846 N N . GLY A 1 232 ? -4.891 8.047 -3.717 1 87.81 232 GLY A N 1
ATOM 1847 C CA . GLY A 1 232 ? -5.129 9.461 -3.984 1 87.81 232 GLY A CA 1
ATOM 1848 C C . GLY A 1 232 ? -3.979 10.352 -3.551 1 87.81 232 GLY A C 1
ATOM 1849 O O . GLY A 1 232 ? -3.9 11.508 -3.955 1 87.81 232 GLY A O 1
ATOM 1850 N N . TYR A 1 233 ? -3.059 9.789 -2.74 1 92.25 233 TYR A N 1
ATOM 1851 C CA . TYR A 1 233 ? -1.963 10.602 -2.225 1 92.25 233 TYR A CA 1
ATOM 1852 C C . TYR A 1 233 ? -0.616 9.953 -2.533 1 92.25 233 TYR A C 1
ATOM 1854 O O . TYR A 1 233 ? 0.435 10.523 -2.236 1 92.25 233 TYR A O 1
ATOM 1862 N N . VAL A 1 234 ? -0.622 8.812 -3.119 1 90.38 234 VAL A N 1
ATOM 1863 C CA . VAL A 1 234 ? 0.59 8.016 -3.281 1 90.38 234 VAL A CA 1
ATOM 1864 C C . VAL A 1 234 ? 1.344 8.469 -4.527 1 90.38 234 VAL A C 1
ATOM 1866 O O . VAL A 1 234 ? 0.739 8.695 -5.578 1 90.38 234 VAL A O 1
ATOM 1869 N N . ALA A 1 235 ? 2.641 8.508 -4.418 1 90.94 235 ALA A N 1
ATOM 1870 C CA . ALA A 1 235 ? 3.508 8.938 -5.512 1 90.94 235 ALA A CA 1
ATOM 1871 C C . ALA A 1 235 ? 3.686 7.828 -6.543 1 90.94 235 ALA A C 1
ATOM 1873 O O . ALA A 1 235 ? 3.684 6.645 -6.195 1 90.94 235 ALA A O 1
ATOM 1874 N N . PRO A 1 236 ? 3.965 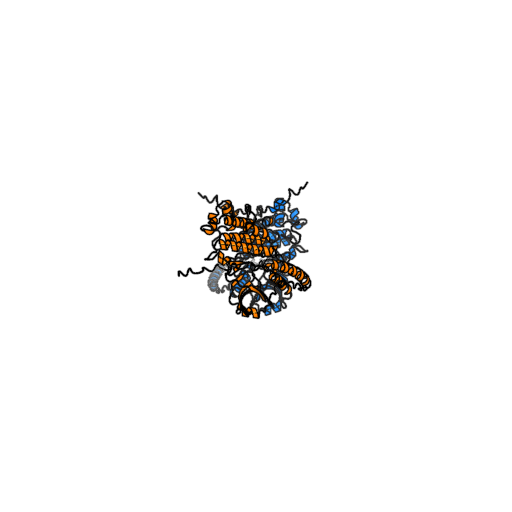8.203 -7.77 1 86.06 236 PRO A N 1
ATOM 1875 C CA . PRO A 1 236 ? 4.094 7.238 -8.867 1 86.06 236 PRO A CA 1
ATOM 1876 C C . PRO A 1 236 ? 5.285 6.305 -8.695 1 86.06 236 PRO A C 1
ATOM 1878 O O . PRO A 1 236 ? 5.293 5.195 -9.234 1 86.06 236 PRO A O 1
ATOM 1881 N N . GLU A 1 237 ? 6.309 6.754 -8.062 1 84.81 237 GLU A N 1
ATOM 1882 C CA . GLU A 1 237 ? 7.523 5.945 -7.961 1 84.81 237 GLU A CA 1
ATOM 1883 C C . GLU A 1 237 ? 7.258 4.648 -7.203 1 84.81 237 GLU A C 1
ATOM 1885 O O . GLU A 1 237 ? 8.047 3.703 -7.289 1 84.81 237 GLU A O 1
ATOM 1890 N N . TRP A 1 238 ? 6.207 4.566 -6.418 1 81.25 238 TRP A N 1
ATOM 1891 C CA . TRP A 1 238 ? 5.812 3.309 -5.793 1 81.25 238 TRP A CA 1
ATOM 1892 C C . TRP A 1 238 ? 5.488 2.254 -6.844 1 81.25 238 TRP A C 1
ATOM 1894 O O . TRP A 1 238 ? 5.547 1.054 -6.566 1 81.25 238 TRP A O 1
ATOM 1904 N N . PHE A 1 239 ? 5.211 2.727 -8.039 1 75.81 239 PHE A N 1
ATOM 1905 C CA . PHE A 1 239 ? 4.785 1.842 -9.117 1 75.81 239 PHE A CA 1
ATOM 1906 C C . PHE A 1 239 ? 5.902 1.647 -10.133 1 75.81 239 PHE A C 1
ATOM 1908 O O . PHE A 1 239 ? 5.934 0.642 -10.844 1 75.81 239 PHE A O 1
ATOM 1915 N N . ARG A 1 240 ? 6.766 2.557 -10.352 1 68 240 ARG A N 1
ATOM 1916 C CA . ARG A 1 240 ? 7.727 2.574 -11.445 1 68 240 ARG A CA 1
ATOM 1917 C C . ARG A 1 240 ? 9.078 2.018 -11 1 68 240 ARG A C 1
ATOM 1919 O O . ARG A 1 240 ? 10.094 2.254 -11.648 1 68 240 ARG A O 1
ATOM 1926 N N . ASN A 1 241 ? 9.086 1.132 -10.227 1 68 241 ASN A N 1
ATOM 1927 C CA . ASN A 1 241 ? 10.297 0.462 -9.758 1 68 241 ASN A CA 1
ATOM 1928 C C . ASN A 1 241 ? 11.414 1.46 -9.461 1 68 241 ASN A C 1
ATOM 1930 O O . ASN A 1 241 ? 12.547 1.275 -9.898 1 68 241 ASN A O 1
ATOM 1934 N N . ARG A 1 242 ? 11.188 2.516 -9 1 73.69 242 ARG A N 1
ATOM 1935 C CA . ARG A 1 242 ? 12.141 3.516 -8.523 1 73.69 242 ARG A CA 1
ATOM 1936 C C . ARG A 1 242 ? 12.297 3.443 -7.012 1 73.69 242 ARG A C 1
ATOM 1938 O O . ARG A 1 242 ? 11.391 2.992 -6.309 1 73.69 242 ARG A O 1
ATOM 1945 N N . PRO A 1 243 ? 13.477 3.812 -6.629 1 79.06 243 PRO A N 1
ATOM 1946 C CA . PRO A 1 243 ? 13.656 3.832 -5.176 1 79.06 243 PRO A CA 1
ATOM 1947 C C . PRO A 1 243 ? 12.711 4.809 -4.48 1 79.06 243 PRO A C 1
ATOM 1949 O O . PRO A 1 243 ? 12.367 5.852 -5.039 1 79.06 243 PRO A O 1
ATOM 1952 N N . ILE A 1 244 ? 12.344 4.418 -3.318 1 85.38 244 ILE A N 1
ATOM 1953 C CA . ILE A 1 244 ? 11.5 5.293 -2.518 1 85.38 244 ILE A CA 1
ATOM 1954 C C . ILE A 1 244 ? 12.359 6.281 -1.74 1 85.38 244 ILE A C 1
ATOM 1956 O O . ILE A 1 244 ? 13.227 5.883 -0.957 1 85.38 244 ILE A O 1
ATOM 1960 N N . THR A 1 245 ? 12.211 7.574 -1.968 1 92.12 245 THR A N 1
ATOM 1961 C CA . THR A 1 245 ? 12.922 8.648 -1.291 1 92.12 245 THR A CA 1
ATOM 1962 C C . THR A 1 245 ? 11.945 9.609 -0.619 1 92.12 245 THR A C 1
ATOM 1964 O O . THR A 1 245 ? 10.734 9.398 -0.66 1 92.12 245 THR A O 1
ATOM 1967 N N . VAL A 1 246 ? 12.461 10.648 -0.034 1 96.06 246 VAL A N 1
ATOM 1968 C CA . VAL A 1 246 ? 11.648 11.641 0.647 1 96.06 246 VAL A CA 1
ATOM 1969 C C . VAL A 1 246 ? 10.68 12.289 -0.346 1 96.06 246 VAL A C 1
ATOM 1971 O O . VAL A 1 246 ? 9.695 12.914 0.052 1 96.06 246 VAL A O 1
ATOM 1974 N N . LYS A 1 247 ? 10.938 12.078 -1.622 1 97 247 LYS A N 1
ATOM 1975 C CA . LYS A 1 247 ? 10.148 12.727 -2.668 1 97 247 LYS A CA 1
ATOM 1976 C C . LYS A 1 247 ? 8.719 12.188 -2.684 1 97 247 LYS A C 1
ATOM 1978 O O . LYS A 1 247 ? 7.812 12.836 -3.223 1 97 247 LYS A O 1
ATOM 1983 N N . VAL A 1 248 ? 8.508 11.016 -2.072 1 95.19 248 VAL A N 1
ATOM 1984 C CA . VAL A 1 248 ? 7.145 10.5 -2.006 1 95.19 248 VAL A CA 1
ATOM 1985 C C . VAL A 1 248 ? 6.305 11.391 -1.087 1 95.19 248 VAL A C 1
ATOM 1987 O O . VAL A 1 248 ? 5.121 11.625 -1.352 1 95.19 248 VAL A O 1
ATOM 1990 N N . ASP A 1 249 ? 6.938 11.914 -0.041 1 97.88 249 ASP A N 1
ATOM 1991 C CA . ASP A 1 249 ? 6.262 12.844 0.86 1 97.88 249 ASP A CA 1
ATOM 1992 C C . ASP A 1 249 ? 5.98 14.172 0.167 1 97.88 249 ASP A C 1
ATOM 1994 O O . ASP A 1 249 ? 4.941 14.797 0.403 1 97.88 249 ASP A O 1
ATOM 1998 N N . VAL A 1 250 ? 6.918 14.539 -0.67 1 98.75 250 VAL A N 1
ATOM 1999 C CA . VAL A 1 250 ? 6.762 15.789 -1.407 1 98.75 250 VAL A CA 1
ATOM 2000 C C . VAL A 1 250 ? 5.539 15.703 -2.32 1 98.75 250 VAL A C 1
ATOM 2002 O O . VAL A 1 250 ? 4.742 16.641 -2.391 1 98.75 250 VAL A O 1
ATOM 2005 N N . TYR A 1 251 ? 5.418 14.617 -2.969 1 97.38 251 TYR A N 1
ATOM 2006 C CA . TYR A 1 251 ? 4.258 14.391 -3.822 1 97.38 251 TYR A CA 1
ATOM 2007 C C . TYR A 1 251 ? 2.965 14.484 -3.021 1 97.38 251 TYR A C 1
ATOM 2009 O O . TYR A 1 251 ? 2.049 15.219 -3.393 1 97.38 251 TYR A O 1
ATOM 2017 N N . SER A 1 252 ? 2.883 13.719 -1.918 1 97.25 252 SER A N 1
ATOM 2018 C CA . SER A 1 252 ? 1.689 13.703 -1.077 1 97.25 252 SER A CA 1
ATOM 2019 C C . SER A 1 252 ? 1.368 15.102 -0.55 1 97.25 252 SER A C 1
ATOM 2021 O O . SER A 1 252 ? 0.199 15.477 -0.455 1 97.25 252 SER A O 1
ATOM 2023 N N . PHE A 1 253 ? 2.414 15.852 -0.212 1 98.75 253 PHE A N 1
ATOM 2024 C CA . PHE A 1 253 ? 2.225 17.234 0.233 1 98.75 253 PHE A CA 1
ATOM 2025 C C . PHE A 1 253 ? 1.572 18.062 -0.86 1 98.75 253 PHE A C 1
ATOM 2027 O O . PHE A 1 253 ? 0.674 18.859 -0.586 1 98.75 253 PHE A O 1
ATOM 2034 N N . GLY A 1 254 ? 2.09 17.906 -2.076 1 98.69 254 GLY A N 1
ATOM 2035 C CA . GLY A 1 254 ? 1.522 18.641 -3.193 1 98.69 254 GLY A CA 1
ATOM 2036 C C . GLY A 1 254 ? 0.036 18.406 -3.377 1 98.69 254 GLY A C 1
ATOM 2037 O O . GLY A 1 254 ? -0.734 19.344 -3.562 1 98.69 254 GLY A O 1
ATOM 2038 N N . VAL A 1 255 ? -0.333 17.156 -3.328 1 96.88 255 VAL A N 1
ATOM 2039 C CA . VAL A 1 255 ? -1.745 16.797 -3.439 1 96.88 255 VAL A CA 1
ATOM 2040 C C . VAL A 1 255 ? -2.535 17.469 -2.32 1 96.88 255 VAL A C 1
ATOM 2042 O O . VAL A 1 255 ? -3.549 18.125 -2.576 1 96.88 255 VAL A O 1
ATOM 2045 N N . MET A 1 256 ? -2.062 17.359 -1.151 1 98.19 256 MET A N 1
ATOM 2046 C CA . MET A 1 256 ? -2.727 17.922 0.017 1 98.19 256 MET A CA 1
ATOM 2047 C C . MET A 1 256 ? -2.783 19.453 -0.08 1 98.19 256 MET A C 1
ATOM 2049 O O . MET A 1 256 ? -3.779 20.062 0.306 1 98.19 256 MET A O 1
ATOM 2053 N N . LEU A 1 257 ? -1.688 20.031 -0.547 1 98.75 257 LEU A N 1
ATOM 2054 C CA . LEU A 1 257 ? -1.659 21.484 -0.703 1 98.75 257 LEU A CA 1
ATOM 2055 C C . LEU A 1 257 ? -2.785 21.953 -1.617 1 98.75 257 LEU A C 1
ATOM 2057 O O . LEU A 1 257 ? -3.465 22.938 -1.315 1 98.75 257 LEU A O 1
ATOM 2061 N N . ILE A 1 258 ? -3.004 21.281 -2.695 1 97.94 258 ILE A N 1
ATOM 2062 C CA . ILE A 1 258 ? -4.066 21.641 -3.633 1 97.94 258 ILE A CA 1
ATOM 2063 C C . ILE A 1 258 ? -5.426 21.438 -2.969 1 97.94 258 ILE A C 1
ATOM 2065 O O . ILE A 1 258 ? -6.34 22.25 -3.162 1 97.94 258 ILE A O 1
ATOM 2069 N N . GLU A 1 259 ? -5.535 20.438 -2.172 1 97.25 259 GLU A N 1
ATOM 2070 C CA . GLU A 1 259 ? -6.758 20.234 -1.395 1 97.25 259 GLU A CA 1
ATOM 2071 C C . GLU A 1 259 ? -6.977 21.406 -0.424 1 97.25 259 GLU A C 1
ATOM 2073 O O . GLU A 1 259 ? -8.109 21.859 -0.239 1 97.25 259 GLU A O 1
ATOM 2078 N N . ILE A 1 260 ? -5.902 21.797 0.214 1 98.38 260 ILE A N 1
ATOM 2079 C CA . ILE A 1 260 ? -5.977 22.906 1.173 1 98.38 260 ILE A CA 1
ATOM 2080 C C . ILE A 1 260 ? -6.43 24.172 0.463 1 98.38 260 ILE A C 1
ATOM 2082 O O . ILE A 1 260 ? -7.289 24.906 0.965 1 98.38 260 ILE A O 1
ATOM 2086 N N . ILE A 1 261 ? -5.879 24.422 -0.68 1 97.94 261 ILE A N 1
ATOM 2087 C CA . ILE A 1 261 ? -6.207 25.609 -1.462 1 97.94 261 ILE A CA 1
ATOM 2088 C C . ILE A 1 261 ? -7.695 25.594 -1.808 1 97.94 261 ILE A C 1
ATOM 2090 O O . ILE A 1 261 ? -8.375 26.625 -1.667 1 97.94 261 ILE A O 1
ATOM 2094 N N . CYS A 1 262 ? -8.211 24.453 -2.166 1 95.69 262 CYS A N 1
ATOM 2095 C CA . CYS A 1 262 ? -9.547 24.359 -2.756 1 95.69 262 CYS A CA 1
ATOM 2096 C C . CYS A 1 262 ? -10.57 23.922 -1.719 1 95.69 262 CYS A C 1
ATOM 2098 O O . CYS A 1 262 ? -11.781 24 -1.967 1 95.69 262 CYS A O 1
ATOM 2100 N N . CYS A 1 263 ? -10.133 23.438 -0.624 1 95.38 263 CYS A N 1
ATOM 2101 C CA . CYS A 1 263 ? -10.992 22.844 0.401 1 95.38 263 CYS A CA 1
ATOM 2102 C C . CYS A 1 263 ? -11.867 21.734 -0.181 1 95.38 263 CYS A C 1
ATOM 2104 O O . CYS A 1 263 ? -13.07 21.688 0.079 1 95.38 263 CYS A O 1
ATOM 2106 N N . ARG A 1 264 ? -11.211 20.922 -1.014 1 91.69 264 ARG A N 1
ATOM 2107 C CA . ARG A 1 264 ? -11.859 19.812 -1.689 1 91.69 264 ARG A CA 1
ATOM 2108 C C . ARG A 1 264 ? -10.93 18.594 -1.758 1 91.69 264 ARG A C 1
ATOM 2110 O O . ARG A 1 264 ? -9.719 18.75 -1.916 1 91.69 264 ARG A O 1
ATOM 2117 N N . ARG A 1 265 ? -11.602 17.438 -1.668 1 90.81 265 ARG A N 1
ATOM 2118 C CA . ARG A 1 265 ? -10.812 16.203 -1.783 1 90.81 265 ARG A CA 1
ATOM 2119 C C . ARG A 1 265 ? -10.289 16.031 -3.203 1 90.81 265 ARG A C 1
ATOM 2121 O O . ARG A 1 265 ? -10.969 16.375 -4.172 1 90.81 265 ARG A O 1
ATOM 2128 N N . ASN A 1 266 ? -9.125 15.438 -3.234 1 90.12 266 ASN A N 1
ATOM 2129 C CA . ASN A 1 266 ? -8.555 15.133 -4.539 1 90.12 266 ASN A CA 1
ATOM 2130 C C . ASN A 1 266 ? -9.406 14.117 -5.301 1 90.12 266 ASN A C 1
ATOM 2132 O O . ASN A 1 266 ? -9.641 14.281 -6.5 1 90.12 266 ASN A O 1
ATOM 2136 N N . VAL A 1 267 ? -9.711 13.062 -4.562 1 78 267 VAL A N 1
ATOM 2137 C CA . VAL A 1 267 ? -10.562 12.023 -5.145 1 78 267 VAL A CA 1
ATOM 2138 C C . VAL A 1 267 ? -11.805 11.828 -4.281 1 78 267 VAL A C 1
ATOM 2140 O O . VAL A 1 267 ? -11.703 11.742 -3.055 1 78 267 VAL A O 1
ATOM 2143 N N . ASP A 1 268 ? -12.914 12.164 -4.871 1 64 268 ASP A N 1
ATOM 2144 C CA . ASP A 1 268 ? -14.156 11.93 -4.148 1 64 268 ASP A CA 1
ATOM 2145 C C . ASP A 1 268 ? -14.867 10.688 -4.68 1 64 268 ASP A C 1
ATOM 2147 O O . ASP A 1 268 ? -15.43 10.711 -5.777 1 64 268 ASP A O 1
ATOM 2151 N N . LEU A 1 269 ? -14.523 9.594 -4.09 1 53.5 269 LEU A N 1
ATOM 2152 C CA . LEU A 1 269 ? -15.094 8.336 -4.562 1 53.5 269 LEU A CA 1
ATOM 2153 C C . LEU A 1 269 ? -16.609 8.32 -4.387 1 53.5 269 LEU A C 1
ATOM 2155 O O . LEU A 1 269 ? -17.312 7.555 -5.051 1 53.5 269 LEU A O 1
ATOM 2159 N N . GLU A 1 270 ? -17.078 8.992 -3.346 1 50.62 270 GLU A N 1
ATOM 2160 C CA . GLU A 1 270 ? -18.516 8.977 -3.113 1 50.62 270 GLU A CA 1
ATOM 2161 C C . GLU A 1 270 ? -19.266 9.641 -4.262 1 50.62 270 GLU A C 1
ATOM 2163 O O . GLU A 1 270 ? -20.391 9.258 -4.57 1 50.62 270 GLU A O 1
ATOM 2168 N N . ILE A 1 271 ? -18.719 10.664 -4.66 1 45.97 271 ILE A N 1
ATOM 2169 C CA . ILE A 1 271 ? -19.469 11.367 -5.691 1 45.97 271 ILE A CA 1
ATOM 2170 C C . ILE A 1 271 ? -19.094 10.836 -7.07 1 45.97 271 ILE A C 1
ATOM 2172 O O . ILE A 1 271 ? -17.906 10.789 -7.422 1 45.97 271 ILE A O 1
ATOM 2176 N N . GLY A 1 272 ? -19.5 9.648 -7.488 1 43.75 272 GLY A N 1
ATOM 2177 C CA . GLY A 1 272 ? -19.328 8.992 -8.773 1 43.75 272 GLY A CA 1
ATOM 2178 C C . GLY A 1 272 ? -18.328 9.68 -9.68 1 43.75 272 GLY A C 1
ATOM 2179 O O . GLY A 1 272 ? -18.203 10.906 -9.656 1 43.75 272 GLY A O 1
ATOM 2180 N N . GLU A 1 273 ? -17.203 8.977 -10.07 1 47.75 273 GLU A N 1
ATOM 2181 C CA . GLU A 1 273 ? -16.062 9.32 -10.93 1 47.75 273 GLU A CA 1
ATOM 2182 C C . GLU A 1 273 ? -16.484 10.312 -12.008 1 47.75 273 GLU A C 1
ATOM 2184 O O . GLU A 1 273 ? -15.688 11.164 -12.422 1 47.75 273 GLU A O 1
ATOM 2189 N N . ALA A 1 274 ? -17.656 10.023 -12.539 1 44.75 274 ALA A N 1
ATOM 2190 C CA . ALA A 1 274 ? -18.062 10.602 -13.82 1 44.75 274 ALA A CA 1
ATOM 2191 C C . ALA A 1 274 ? -18.109 12.125 -13.742 1 44.75 274 ALA A C 1
ATOM 2193 O O . ALA A 1 274 ? -17.891 12.812 -14.75 1 44.75 274 ALA A O 1
ATOM 2194 N N . GLU A 1 275 ? -18.391 12.68 -12.477 1 47.72 275 GLU A N 1
ATOM 2195 C CA . GLU A 1 275 ? -18.75 14.094 -12.578 1 47.72 275 GLU A CA 1
ATOM 2196 C C . GLU A 1 275 ? -17.688 14.984 -11.938 1 47.72 275 GLU A C 1
ATOM 2198 O O . GLU A 1 275 ? -17.641 16.188 -12.195 1 47.72 275 GLU A O 1
ATOM 2203 N N . ASN A 1 276 ? -16.828 14.453 -11.078 1 57.81 276 ASN A N 1
ATOM 2204 C CA . ASN A 1 276 ? -15.891 15.398 -10.484 1 57.81 276 ASN A CA 1
ATOM 2205 C C . ASN A 1 276 ? -14.445 15.031 -10.797 1 57.81 276 ASN A C 1
ATOM 2207 O O . ASN A 1 276 ? -13.961 13.984 -10.359 1 57.81 276 ASN A O 1
ATOM 2211 N N . PRO A 1 277 ? -13.836 15.805 -11.766 1 66 277 PRO A N 1
ATOM 2212 C CA . PRO A 1 277 ? -12.445 15.539 -12.148 1 66 277 PRO A CA 1
ATOM 2213 C C . PRO A 1 277 ? -11.516 15.438 -10.945 1 66 277 PRO A C 1
ATOM 2215 O O . PRO A 1 277 ? -11.812 15.984 -9.875 1 66 277 PRO A O 1
ATOM 2218 N N . VAL A 1 278 ? -10.531 14.586 -11.062 1 83.75 278 VAL A N 1
ATOM 2219 C CA . VAL A 1 278 ? -9.438 14.562 -10.102 1 83.75 278 VAL A CA 1
ATOM 2220 C C . VAL A 1 278 ? -8.945 15.984 -9.852 1 83.75 278 VAL A C 1
ATOM 2222 O O . VAL A 1 278 ? -8.648 16.719 -10.797 1 83.75 278 VAL A O 1
ATOM 2225 N N . LEU A 1 279 ? -8.992 16.406 -8.656 1 91.44 279 LEU A N 1
ATOM 2226 C CA . LEU A 1 279 ? -8.727 17.797 -8.305 1 91.44 279 LEU A CA 1
ATOM 2227 C C . LEU A 1 279 ? -7.383 18.25 -8.852 1 91.44 279 LEU A C 1
ATOM 2229 O O . LEU A 1 279 ? -7.262 19.375 -9.352 1 91.44 279 LEU A O 1
ATOM 2233 N N . THR A 1 280 ? -6.359 17.391 -8.758 1 92.75 280 THR A N 1
ATOM 2234 C CA . THR A 1 280 ? -5.027 17.766 -9.219 1 92.75 280 THR A CA 1
ATOM 2235 C C . THR A 1 280 ? -5.031 18.047 -10.719 1 92.75 280 THR A C 1
ATOM 2237 O O . THR A 1 280 ? -4.383 18.984 -11.188 1 92.75 280 THR A O 1
ATOM 2240 N N . ASP A 1 281 ? -5.785 17.281 -11.438 1 88.94 281 ASP A N 1
ATOM 2241 C CA . ASP A 1 281 ? -5.914 17.516 -12.875 1 88.94 281 ASP A CA 1
ATOM 2242 C C . ASP A 1 281 ? -6.664 18.812 -13.164 1 88.94 281 ASP A C 1
ATOM 2244 O O . ASP A 1 281 ? -6.242 19.609 -14 1 88.94 281 ASP A O 1
ATOM 2248 N N . TRP A 1 282 ? -7.723 18.984 -12.484 1 90.69 282 TRP A N 1
ATOM 2249 C CA . TRP A 1 282 ? -8.539 20.188 -12.641 1 90.69 282 TRP A CA 1
ATOM 2250 C C . TRP A 1 282 ? -7.742 21.438 -12.297 1 90.69 282 TRP A C 1
ATOM 2252 O O . TRP A 1 282 ? -7.82 22.438 -13 1 90.69 282 TRP A O 1
ATOM 2262 N N . ALA A 1 283 ? -7.027 21.312 -11.242 1 95.19 283 ALA A N 1
ATOM 2263 C CA . ALA A 1 283 ? -6.211 22.438 -10.789 1 95.19 283 ALA A CA 1
ATOM 2264 C C . ALA A 1 283 ? -5.184 22.828 -11.852 1 95.19 283 ALA A C 1
ATOM 2266 O O . ALA A 1 283 ? -4.992 24.016 -12.133 1 95.19 283 ALA A O 1
ATOM 2267 N N . TYR A 1 284 ? -4.574 21.875 -12.422 1 94.81 284 TYR A N 1
ATOM 2268 C CA . TYR A 1 284 ? -3.6 22.156 -13.469 1 94.81 284 TYR A CA 1
ATOM 2269 C C . TYR A 1 284 ? -4.273 22.797 -14.68 1 94.81 284 TYR A C 1
ATOM 2271 O O . TYR A 1 284 ? -3.746 23.734 -15.273 1 94.81 284 TYR A O 1
ATOM 2279 N N . ASP A 1 285 ? -5.355 22.266 -15.055 1 92.56 285 ASP A N 1
ATOM 2280 C CA . ASP A 1 285 ? -6.102 22.797 -16.188 1 92.56 285 ASP A CA 1
ATOM 2281 C C . ASP A 1 285 ? -6.461 24.266 -15.953 1 92.56 285 ASP A C 1
ATOM 2283 O O . ASP A 1 285 ? -6.289 25.109 -16.844 1 92.56 285 ASP A O 1
ATOM 2287 N N . CYS A 1 286 ? -6.969 24.531 -14.828 1 94.88 286 CYS A N 1
ATOM 2288 C CA . CYS A 1 286 ? -7.332 25.891 -14.484 1 94.88 286 CYS A CA 1
ATOM 2289 C C . CYS A 1 286 ? -6.105 26.797 -14.492 1 94.88 286 CYS A C 1
ATOM 2291 O O . CYS A 1 286 ? -6.172 27.938 -14.961 1 94.88 286 CYS A O 1
ATOM 2293 N N . TYR A 1 287 ? -5.023 26.312 -13.953 1 95.5 287 TYR A N 1
ATOM 2294 C CA . TYR A 1 287 ? -3.766 27.047 -13.945 1 95.5 287 TYR A CA 1
ATOM 2295 C C . TYR A 1 287 ? -3.311 27.375 -15.359 1 95.5 287 TYR A C 1
ATOM 2297 O O . TYR A 1 287 ? -2.998 28.531 -15.672 1 95.5 287 TYR A O 1
ATOM 2305 N N . MET A 1 288 ? -3.316 26.438 -16.203 1 94.06 288 MET A N 1
ATOM 2306 C CA . MET A 1 288 ? -2.83 26.594 -17.578 1 94.06 288 MET A CA 1
ATOM 2307 C C . MET A 1 288 ? -3.73 27.531 -18.375 1 94.06 288 MET A C 1
ATOM 2309 O O . MET A 1 288 ? -3.248 28.297 -19.203 1 94.06 288 MET A O 1
ATOM 2313 N N . ASN A 1 289 ? -4.953 27.484 -18.078 1 94.25 289 ASN A N 1
ATOM 2314 C CA . ASN A 1 289 ? -5.922 28.281 -18.812 1 94.25 289 ASN A CA 1
ATOM 2315 C C . ASN A 1 289 ? -6.137 29.656 -18.188 1 94.25 289 ASN A C 1
ATOM 2317 O O . ASN A 1 289 ? -6.957 30.438 -18.656 1 94.25 289 ASN A O 1
ATOM 2321 N N . GLY A 1 290 ? -5.504 29.875 -17.078 1 93.25 290 GLY A N 1
ATOM 2322 C CA . GLY A 1 290 ? -5.668 31.156 -16.391 1 93.25 290 GLY A CA 1
ATOM 2323 C C . GLY A 1 290 ? -7.035 31.312 -15.758 1 93.25 290 GLY A C 1
ATOM 2324 O O . GLY A 1 290 ? -7.559 32.438 -15.68 1 93.25 290 GLY A O 1
ATOM 2325 N N . SER A 1 291 ? -7.688 30.234 -15.461 1 94.56 291 SER A N 1
ATOM 2326 C CA . SER A 1 291 ? -9.039 30.25 -14.906 1 94.56 291 SER A CA 1
ATOM 2327 C C . SER A 1 291 ? -9.039 29.875 -13.43 1 94.56 291 SER A C 1
ATOM 2329 O O . SER A 1 291 ? -9.797 29 -13.008 1 94.56 291 SER A O 1
ATOM 2331 N N . LEU A 1 292 ? -8.234 30.578 -12.656 1 95.12 292 LEU A N 1
ATOM 2332 C CA . LEU A 1 292 ? -8.117 30.281 -11.227 1 95.12 292 LEU A CA 1
ATOM 2333 C C . LEU A 1 292 ? -9.406 30.609 -10.492 1 95.12 292 LEU A C 1
ATOM 2335 O O . LEU A 1 292 ? -9.719 30 -9.469 1 95.12 292 LEU A O 1
ATOM 2339 N N . ASP A 1 293 ? -10.148 31.516 -11.016 1 93.06 293 ASP A N 1
ATOM 2340 C CA . ASP A 1 293 ? -11.438 31.875 -10.43 1 93.06 293 ASP A CA 1
ATOM 2341 C C . ASP A 1 293 ? -12.406 30.688 -10.477 1 93.06 293 ASP A C 1
ATOM 2343 O O . ASP A 1 293 ? -13.227 30.516 -9.57 1 93.06 293 ASP A O 1
ATOM 2347 N N . VAL A 1 294 ? -12.258 29.922 -11.508 1 93.31 294 VAL A N 1
ATOM 2348 C CA . VAL A 1 294 ? -13.094 28.734 -11.648 1 93.31 294 VAL A CA 1
ATOM 2349 C C . VAL A 1 294 ? -12.68 27.688 -10.617 1 93.31 294 VAL A C 1
ATOM 2351 O O . VAL A 1 294 ? -13.531 27.016 -10.031 1 93.31 294 VAL A O 1
ATOM 2354 N N . LEU A 1 295 ? -11.43 27.609 -10.383 1 94.12 295 LEU A N 1
ATOM 2355 C CA . LEU A 1 295 ? -10.875 26.641 -9.453 1 94.12 295 LEU A CA 1
ATOM 2356 C C . LEU A 1 295 ? -11.383 26.875 -8.039 1 94.12 295 LEU A C 1
ATOM 2358 O O . LEU A 1 295 ? -11.758 25.938 -7.336 1 94.12 295 LEU A O 1
ATOM 2362 N N . ILE A 1 296 ? -11.492 28.141 -7.621 1 94.44 296 ILE A N 1
ATOM 2363 C CA . ILE A 1 296 ? -11.773 28.438 -6.223 1 94.44 296 ILE A CA 1
ATOM 2364 C C . ILE A 1 296 ? -13.242 28.844 -6.066 1 94.44 296 ILE A C 1
ATOM 2366 O O . ILE A 1 296 ? -13.719 29.047 -4.945 1 94.44 296 ILE A O 1
ATOM 2370 N N . GLY A 1 297 ? -13.914 28.953 -7.156 1 92.69 297 GLY A N 1
ATOM 2371 C CA . GLY A 1 297 ? -15.336 29.266 -7.105 1 92.69 297 GLY A CA 1
ATOM 2372 C C . GLY A 1 297 ? -15.633 30.594 -6.441 1 92.69 297 GLY A C 1
ATOM 2373 O O . GLY A 1 297 ? -15.062 31.625 -6.816 1 92.69 297 GLY A O 1
ATOM 2374 N N . ASP A 1 298 ? -16.438 30.547 -5.332 1 91.12 298 ASP A N 1
ATOM 2375 C CA . ASP A 1 298 ? -16.922 31.781 -4.707 1 91.12 298 ASP A CA 1
ATOM 2376 C C . ASP A 1 298 ? -16.078 32.125 -3.479 1 91.12 298 ASP A C 1
ATOM 2378 O O . ASP A 1 298 ? -16.531 32.875 -2.602 1 91.12 298 ASP A O 1
ATOM 2382 N N . ASP A 1 299 ? -14.961 31.609 -3.482 1 94.19 299 ASP A N 1
ATOM 2383 C CA . ASP A 1 299 ? -14.062 31.906 -2.373 1 94.19 299 ASP A CA 1
ATOM 2384 C C . ASP A 1 299 ? -13.469 33.312 -2.508 1 94.19 299 ASP A C 1
ATOM 2386 O O . ASP A 1 299 ? -12.406 33.5 -3.098 1 94.19 299 ASP A O 1
ATOM 2390 N N . MET A 1 300 ? -14.07 34.281 -1.892 1 94.44 300 MET A N 1
ATOM 2391 C CA . MET A 1 300 ? -13.703 35.688 -2.059 1 94.44 300 MET A CA 1
ATOM 2392 C C . MET A 1 300 ? -12.352 35.969 -1.406 1 94.44 300 MET A C 1
ATOM 2394 O O . MET A 1 300 ? -11.586 36.812 -1.898 1 94.44 300 MET A O 1
ATOM 2398 N N . GLU A 1 301 ? -12.109 35.312 -0.313 1 95.88 301 GLU A N 1
ATOM 2399 C CA . GLU A 1 301 ? -10.836 35.531 0.369 1 95.88 301 GLU A CA 1
ATOM 2400 C C . GLU A 1 301 ? -9.656 35.125 -0.502 1 95.88 301 GLU A C 1
ATOM 2402 O O . GLU A 1 301 ? -8.672 35.875 -0.62 1 95.88 301 GLU A O 1
ATOM 2407 N N . ALA A 1 302 ? -9.766 34.031 -1.086 1 95.06 302 ALA A N 1
ATOM 2408 C CA . ALA A 1 302 ? -8.711 33.562 -1.98 1 95.06 302 ALA A CA 1
ATOM 2409 C C . ALA A 1 302 ? -8.602 34.438 -3.219 1 95.06 302 ALA A C 1
ATOM 2411 O O . ALA A 1 302 ? -7.496 34.719 -3.682 1 95.06 302 ALA A O 1
ATOM 2412 N N . LYS A 1 303 ? -9.727 34.875 -3.73 1 94.62 303 LYS A N 1
ATOM 2413 C CA . LYS A 1 303 ? -9.758 35.75 -4.906 1 94.62 303 LYS A CA 1
ATOM 2414 C C . LYS A 1 303 ? -9.039 37.062 -4.633 1 94.62 303 LYS A C 1
ATOM 2416 O O . LYS A 1 303 ? -8.375 37.594 -5.52 1 94.62 303 LYS A O 1
ATOM 2421 N N . ASN A 1 304 ? -9.219 37.5 -3.42 1 95.62 304 ASN A N 1
ATOM 2422 C CA . ASN A 1 304 ? -8.617 38.781 -3.031 1 95.62 304 ASN A CA 1
ATOM 2423 C C . ASN A 1 304 ? -7.113 38.625 -2.805 1 95.62 304 ASN A C 1
ATOM 2425 O O . ASN A 1 304 ? -6.406 39.625 -2.639 1 95.62 304 ASN A O 1
ATOM 2429 N N . ASP A 1 305 ? -6.637 37.469 -2.76 1 96.62 305 ASP A N 1
ATOM 2430 C CA . ASP A 1 305 ? -5.215 37.188 -2.594 1 96.62 305 A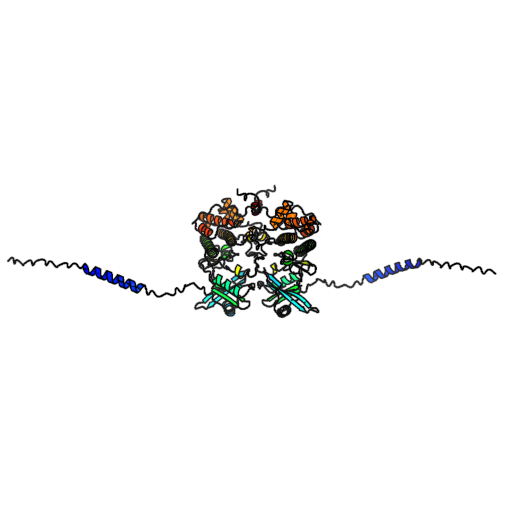SP A CA 1
ATOM 2431 C C . ASP A 1 305 ? -4.711 36.25 -3.707 1 96.62 305 ASP A C 1
ATOM 2433 O O . ASP A 1 305 ? -4.094 35.219 -3.439 1 96.62 305 ASP A O 1
ATOM 2437 N N . ILE A 1 306 ? -4.922 36.656 -4.879 1 94.81 306 ILE A N 1
ATOM 2438 C CA . ILE A 1 306 ? -4.715 35.844 -6.07 1 94.81 306 ILE A CA 1
ATOM 2439 C C . ILE A 1 306 ? -3.225 35.531 -6.234 1 94.81 306 ILE A C 1
ATOM 2441 O O . ILE A 1 306 ? -2.85 34.438 -6.684 1 94.81 306 ILE A O 1
ATOM 2445 N N . SER A 1 307 ? -2.387 36.5 -5.887 1 94.62 307 SER A N 1
ATOM 2446 C CA . SER A 1 307 ? -0.947 36.281 -6.016 1 94.62 307 SER A CA 1
ATOM 2447 C C . SER A 1 307 ? -0.477 35.125 -5.16 1 94.62 307 SER A C 1
ATOM 2449 O O . SER A 1 307 ? 0.267 34.25 -5.633 1 94.62 307 SER A O 1
ATOM 2451 N N . THR A 1 308 ? -0.93 35.125 -3.93 1 96.75 308 THR A N 1
ATOM 2452 C CA . THR A 1 308 ? -0.587 34.031 -3.029 1 96.75 308 THR A CA 1
ATOM 2453 C C . THR A 1 308 ? -1.206 32.719 -3.512 1 96.75 308 THR A C 1
ATOM 2455 O O . THR A 1 308 ? -0.557 31.688 -3.482 1 96.75 308 THR A O 1
ATOM 2458 N N . LEU A 1 309 ? -2.422 32.812 -3.943 1 97.5 309 LEU A N 1
ATOM 2459 C CA . LEU A 1 309 ? -3.113 31.641 -4.473 1 97.5 309 LEU A CA 1
ATOM 2460 C C . LEU A 1 309 ? -2.32 31 -5.613 1 97.5 309 LEU A C 1
ATOM 2462 O O . LEU A 1 309 ? -2.08 29.797 -5.617 1 97.5 309 LEU A O 1
ATOM 2466 N N . GLU A 1 310 ? -1.921 31.797 -6.504 1 96.69 310 GLU A N 1
ATOM 2467 C CA . GLU A 1 310 ? -1.168 31.312 -7.656 1 96.69 310 GLU A CA 1
ATOM 2468 C C . GLU A 1 310 ? 0.161 30.703 -7.227 1 96.69 310 GLU A C 1
ATOM 2470 O O . GLU A 1 310 ? 0.566 29.656 -7.75 1 96.69 310 GLU A O 1
ATOM 2475 N N . ARG A 1 311 ? 0.834 31.375 -6.375 1 97.56 311 ARG A N 1
ATOM 2476 C CA . ARG A 1 311 ? 2.102 30.875 -5.863 1 97.56 311 ARG A CA 1
ATOM 2477 C C . ARG A 1 311 ? 1.925 29.484 -5.23 1 97.56 311 ARG A C 1
ATOM 2479 O O . ARG A 1 311 ? 2.654 28.547 -5.559 1 97.56 311 ARG A O 1
ATOM 2486 N N . LEU A 1 312 ? 0.959 29.344 -4.355 1 98.25 312 LEU A N 1
ATOM 2487 C CA . LEU A 1 312 ? 0.701 28.078 -3.684 1 98.25 312 LEU A CA 1
ATOM 2488 C C . LEU A 1 312 ? 0.355 26.984 -4.691 1 98.25 312 LEU A C 1
ATOM 2490 O O . LEU A 1 312 ? 0.825 25.859 -4.574 1 98.25 312 LEU A O 1
ATOM 2494 N N . LEU A 1 313 ? -0.484 27.359 -5.641 1 98.12 313 LEU A N 1
ATOM 2495 C CA . LEU A 1 313 ? -0.907 26.391 -6.648 1 98.12 313 LEU A CA 1
ATOM 2496 C C . LEU A 1 313 ? 0.284 25.906 -7.465 1 98.12 313 LEU A C 1
ATOM 2498 O O . LEU A 1 313 ? 0.432 24.703 -7.695 1 98.12 313 LEU A O 1
ATOM 2502 N N . LYS A 1 314 ? 1.161 26.828 -7.898 1 98.12 314 LYS A N 1
ATOM 2503 C CA . LYS A 1 314 ? 2.357 26.453 -8.648 1 98.12 314 LYS A CA 1
ATOM 2504 C C . LYS A 1 314 ? 3.236 25.516 -7.84 1 98.12 314 LYS A C 1
ATOM 2506 O O . LYS A 1 314 ? 3.752 24.531 -8.375 1 98.12 314 LYS A O 1
ATOM 2511 N N . VAL A 1 315 ? 3.402 25.812 -6.59 1 98.62 315 VAL A N 1
ATOM 2512 C CA . VAL A 1 315 ? 4.184 24.938 -5.715 1 98.62 315 VAL A CA 1
ATOM 2513 C C . VAL A 1 315 ? 3.561 23.547 -5.68 1 98.62 315 VAL A C 1
ATOM 2515 O O . VAL A 1 315 ? 4.266 22.547 -5.809 1 98.62 315 VAL A O 1
ATOM 2518 N N . GLY A 1 316 ? 2.227 23.484 -5.492 1 98.56 316 GLY A N 1
ATOM 2519 C CA . GLY A 1 316 ? 1.526 22.219 -5.512 1 98.56 316 GLY A CA 1
ATOM 2520 C C . GLY A 1 316 ? 1.762 21.422 -6.785 1 98.56 316 GLY A C 1
ATOM 2521 O O . GLY A 1 316 ? 2.041 20.219 -6.734 1 98.56 316 GLY A O 1
ATOM 2522 N N . ILE A 1 317 ? 1.713 22.141 -7.883 1 97.88 317 ILE A N 1
ATOM 2523 C CA . ILE A 1 317 ? 1.882 21.5 -9.18 1 97.88 317 ILE A CA 1
ATOM 2524 C C . ILE A 1 317 ? 3.314 20.984 -9.32 1 97.88 317 ILE A C 1
ATOM 2526 O O . ILE A 1 317 ? 3.539 19.875 -9.828 1 97.88 317 ILE A O 1
ATOM 2530 N N . TRP A 1 318 ? 4.281 21.734 -8.867 1 98.19 318 TRP A N 1
ATOM 2531 C CA . TRP A 1 318 ? 5.668 21.281 -8.883 1 98.19 318 TRP A CA 1
ATOM 2532 C C . TRP A 1 318 ? 5.848 20.031 -8.031 1 98.19 318 TRP A C 1
ATOM 2534 O O . TRP A 1 318 ? 6.562 19.094 -8.422 1 98.19 318 TRP A O 1
ATOM 2544 N N . CYS A 1 319 ? 5.215 19.906 -6.953 1 98.56 319 CYS A N 1
ATOM 2545 C CA . CYS A 1 319 ? 5.375 18.812 -6.004 1 98.56 319 CYS A CA 1
ATOM 2546 C C . CYS A 1 319 ? 4.789 17.516 -6.559 1 98.56 319 CYS A C 1
ATOM 2548 O O . CYS A 1 319 ? 5.246 16.422 -6.219 1 98.56 319 CYS A O 1
ATOM 2550 N N . ILE A 1 320 ? 3.828 17.609 -7.461 1 96.62 320 ILE A N 1
ATOM 2551 C CA . ILE A 1 320 ? 3.113 16.406 -7.859 1 96.62 320 ILE A CA 1
ATOM 2552 C C . ILE A 1 320 ? 3.6 15.945 -9.234 1 96.62 320 ILE A C 1
ATOM 2554 O O . ILE A 1 320 ? 2.92 15.172 -9.906 1 96.62 320 ILE A O 1
ATOM 2558 N N . GLN A 1 321 ? 4.758 16.516 -9.633 1 94.75 321 GLN A N 1
ATOM 2559 C CA . GLN A 1 321 ? 5.348 16.047 -10.883 1 94.75 321 GLN A CA 1
ATOM 2560 C C . GLN A 1 321 ? 5.582 14.547 -10.852 1 94.75 321 GLN A C 1
ATOM 2562 O O . GLN A 1 321 ? 6.016 13.992 -9.836 1 94.75 321 GLN A O 1
ATOM 2567 N N . GLU A 1 322 ? 5.328 13.859 -11.883 1 88.44 322 GLU A N 1
ATOM 2568 C CA . GLU A 1 322 ? 5.48 12.406 -11.969 1 88.44 322 GLU A CA 1
ATOM 2569 C C . GLU A 1 322 ? 6.93 11.992 -11.727 1 88.44 322 GLU A C 1
ATOM 2571 O O . GLU A 1 322 ? 7.188 10.992 -11.047 1 88.44 322 GLU A O 1
ATOM 2576 N N . ASP A 1 323 ? 7.844 12.734 -12.359 1 88.69 323 ASP A N 1
ATOM 2577 C CA . ASP A 1 323 ? 9.266 12.477 -12.164 1 88.69 323 ASP A CA 1
ATOM 2578 C C . ASP A 1 323 ? 9.75 13.047 -10.836 1 88.69 323 ASP A C 1
ATOM 2580 O O . ASP A 1 323 ? 9.781 14.266 -10.648 1 88.69 323 ASP A O 1
ATOM 2584 N N . PRO A 1 324 ? 10.172 12.211 -9.953 1 93.12 324 PRO A N 1
ATOM 2585 C CA . PRO A 1 324 ? 10.586 12.703 -8.641 1 93.12 324 PRO A CA 1
ATOM 2586 C C . PRO A 1 324 ? 11.82 13.609 -8.711 1 93.12 324 PRO A C 1
ATOM 2588 O O . PRO A 1 324 ? 12.023 14.453 -7.836 1 93.12 324 PRO A O 1
ATOM 2591 N N . SER A 1 325 ? 12.594 13.492 -9.766 1 91.94 325 SER A N 1
ATOM 2592 C CA . SER A 1 325 ? 13.836 14.258 -9.867 1 91.94 325 SER A CA 1
ATOM 2593 C C . SER A 1 325 ? 13.547 15.742 -10.086 1 91.94 325 SER A C 1
ATOM 2595 O O . SER A 1 325 ? 14.398 16.594 -9.805 1 91.94 325 SER A O 1
ATOM 2597 N N . VAL A 1 326 ? 12.383 16.031 -10.562 1 94.69 326 VAL A N 1
ATOM 2598 C CA . VAL A 1 326 ? 12.07 17.422 -10.836 1 94.69 326 VAL A CA 1
ATOM 2599 C C . VAL A 1 326 ? 11.281 18.031 -9.68 1 94.69 326 VAL A C 1
ATOM 2601 O O . VAL A 1 326 ? 11.062 19.234 -9.625 1 94.69 326 VAL A O 1
ATOM 2604 N N . ARG A 1 327 ? 10.781 17.203 -8.75 1 97.56 327 ARG A N 1
ATOM 2605 C CA . ARG A 1 327 ? 10.117 17.734 -7.566 1 97.56 327 ARG A CA 1
ATOM 2606 C C . ARG A 1 327 ? 11.094 18.5 -6.68 1 97.56 327 ARG A C 1
ATOM 2608 O O . ARG A 1 327 ? 12.234 18.078 -6.504 1 97.56 327 ARG A O 1
ATOM 2615 N N . PRO A 1 328 ? 10.68 19.578 -6.176 1 98.12 328 PRO A N 1
ATOM 2616 C CA . PRO A 1 328 ? 11.555 20.312 -5.254 1 98.12 328 PRO A CA 1
ATOM 2617 C C . PRO A 1 328 ? 11.75 19.578 -3.928 1 98.12 328 PRO A C 1
ATOM 2619 O O . PRO A 1 328 ? 10.984 18.672 -3.598 1 98.12 328 PRO A O 1
ATOM 2622 N N . THR A 1 329 ? 12.812 19.922 -3.232 1 98.12 329 THR A N 1
ATOM 2623 C CA . THR A 1 329 ? 12.961 19.5 -1.844 1 98.12 329 THR A CA 1
ATOM 2624 C C . THR A 1 329 ? 12.008 20.281 -0.937 1 98.12 329 THR A C 1
ATOM 2626 O O . THR A 1 329 ? 11.508 21.344 -1.315 1 98.12 329 THR A O 1
ATOM 2629 N N . MET A 1 330 ? 11.781 19.734 0.26 1 98.62 330 MET A N 1
ATOM 2630 C CA . MET A 1 330 ? 10.891 20.453 1.161 1 98.62 330 MET A CA 1
ATOM 2631 C C . MET A 1 330 ? 11.508 21.781 1.597 1 98.62 330 MET A C 1
ATOM 2633 O O . MET A 1 330 ? 10.797 22.734 1.896 1 98.62 330 MET A O 1
ATOM 2637 N N . ARG A 1 331 ? 12.812 21.828 1.593 1 98.06 331 ARG A N 1
ATOM 2638 C CA . ARG A 1 331 ? 13.469 23.109 1.828 1 98.06 331 ARG A CA 1
ATOM 2639 C C . ARG A 1 331 ? 13.07 24.141 0.771 1 98.06 331 ARG A C 1
ATOM 2641 O O . ARG A 1 331 ? 12.648 25.25 1.104 1 98.06 331 ARG A O 1
ATOM 2648 N N . LYS A 1 332 ? 13.203 23.766 -0.453 1 98.38 332 LYS A N 1
ATOM 2649 C CA . LYS A 1 332 ? 12.82 24.656 -1.551 1 98.38 332 LYS A CA 1
ATOM 2650 C C . LYS A 1 332 ? 11.328 24.969 -1.509 1 98.38 332 LYS A C 1
ATOM 2652 O O . LYS A 1 332 ? 10.93 26.109 -1.782 1 98.38 332 LYS A O 1
ATOM 2657 N N . VAL A 1 333 ? 10.523 24.016 -1.175 1 98.75 333 VAL A N 1
ATOM 2658 C CA . VAL A 1 333 ? 9.078 24.203 -1.053 1 98.75 333 VAL A CA 1
ATOM 2659 C C . VAL A 1 333 ? 8.789 25.297 -0.029 1 98.75 333 VAL A C 1
ATOM 2661 O O . VAL A 1 333 ? 8 26.203 -0.296 1 98.75 333 VAL A O 1
ATOM 2664 N N . THR A 1 334 ? 9.438 25.203 1.131 1 98.44 334 THR A N 1
ATOM 2665 C CA . THR A 1 334 ? 9.219 26.188 2.186 1 98.44 334 THR A CA 1
ATOM 2666 C C . THR A 1 334 ? 9.633 27.578 1.721 1 98.44 334 THR A C 1
ATOM 2668 O O . THR A 1 334 ? 8.922 28.547 1.959 1 98.44 334 THR A O 1
ATOM 2671 N N . GLN A 1 335 ? 10.695 27.641 1.014 1 98.19 335 GLN A N 1
ATOM 2672 C CA . GLN A 1 335 ? 11.18 28.906 0.486 1 98.19 335 GLN A CA 1
ATOM 2673 C C . GLN A 1 335 ? 10.211 29.469 -0.553 1 98.19 335 GLN A C 1
ATOM 2675 O O . GLN A 1 335 ? 9.961 30.672 -0.58 1 98.19 335 GLN A O 1
ATOM 2680 N N . MET A 1 336 ? 9.68 28.625 -1.354 1 97.94 336 MET A N 1
ATOM 2681 C CA . MET A 1 336 ? 8.727 29.047 -2.377 1 97.94 336 MET A CA 1
ATOM 2682 C C . MET A 1 336 ? 7.43 29.531 -1.741 1 97.94 336 MET A C 1
ATOM 2684 O O . MET A 1 336 ? 6.906 30.594 -2.113 1 97.94 336 MET A O 1
ATOM 2688 N N . LEU A 1 337 ? 6.965 28.797 -0.786 1 97.88 337 LEU A N 1
ATOM 2689 C CA . LEU A 1 337 ? 5.723 29.141 -0.113 1 97.88 337 LEU A CA 1
ATOM 2690 C C . LEU A 1 337 ? 5.84 30.5 0.579 1 97.88 337 LEU A C 1
ATOM 2692 O O . LEU A 1 337 ? 4.914 31.312 0.531 1 97.88 337 LEU A O 1
ATOM 2696 N N . GLU A 1 338 ? 7.004 30.719 1.138 1 95.19 338 GLU A N 1
ATOM 2697 C CA . GLU A 1 338 ? 7.23 31.938 1.912 1 95.19 338 GLU A CA 1
ATOM 2698 C C . GLU A 1 338 ? 7.566 33.125 1.002 1 95.19 338 GLU A C 1
ATOM 2700 O O . GLU A 1 338 ? 7.676 34.25 1.466 1 95.19 338 GLU A O 1
ATOM 2705 N N . GLY A 1 339 ? 7.762 32.906 -0.246 1 93.31 339 GLY A N 1
ATOM 2706 C CA . GLY A 1 339 ? 8.039 33.969 -1.201 1 93.31 339 GLY A CA 1
ATOM 2707 C C . GLY A 1 339 ? 9.5 34.375 -1.214 1 93.31 339 GLY A C 1
ATOM 2708 O O . GLY A 1 339 ? 9.836 35.469 -1.73 1 93.31 339 GLY A O 1
ATOM 2709 N N . VAL A 1 340 ? 10.305 33.594 -0.636 1 92.5 340 VAL A N 1
ATOM 2710 C CA . VAL A 1 340 ? 11.734 33.875 -0.593 1 92.5 340 VAL A CA 1
ATOM 2711 C C . VAL A 1 340 ? 12.352 33.625 -1.965 1 92.5 340 VAL A C 1
ATOM 2713 O O . VAL A 1 340 ? 13.273 34.312 -2.381 1 92.5 340 VAL A O 1
ATOM 2716 N N . VAL A 1 341 ? 11.867 32.594 -2.639 1 94 341 VAL A N 1
ATOM 2717 C CA . VAL A 1 341 ? 12.328 32.281 -3.988 1 94 341 VAL A CA 1
ATOM 2718 C C . VAL A 1 341 ? 11.141 32.281 -4.949 1 94 341 VAL A C 1
ATOM 2720 O O . VAL A 1 341 ? 10.016 31.953 -4.562 1 94 341 VAL A O 1
ATOM 2723 N N . GLU A 1 342 ? 11.422 32.656 -6.133 1 92.81 342 GLU A N 1
ATOM 2724 C CA . GLU A 1 342 ? 10.391 32.656 -7.164 1 92.81 342 GLU A CA 1
ATOM 2725 C C . GLU A 1 342 ? 10 31.234 -7.555 1 92.81 342 GLU A C 1
ATOM 2727 O O . GLU A 1 342 ? 10.844 30.344 -7.598 1 92.81 342 GLU A O 1
ATOM 2732 N N . VAL A 1 343 ? 8.703 31.109 -7.773 1 95.94 343 VAL A N 1
ATOM 2733 C CA . VAL A 1 343 ? 8.203 29.828 -8.242 1 95.94 343 VAL A CA 1
ATOM 2734 C C . VAL A 1 343 ? 8.031 29.844 -9.758 1 95.94 343 VAL A C 1
ATOM 2736 O O . VAL A 1 343 ? 7.16 30.547 -10.281 1 95.94 343 VAL A O 1
ATOM 2739 N N . PRO A 1 344 ? 8.859 29.172 -10.492 1 94.25 344 PRO A N 1
ATOM 2740 C CA . PRO A 1 344 ? 8.703 29.156 -11.945 1 94.25 344 PRO A CA 1
ATOM 2741 C C . PRO A 1 344 ? 7.398 28.484 -12.383 1 94.25 344 PRO A C 1
ATOM 2743 O O . PRO A 1 344 ? 6.715 27.859 -11.57 1 94.25 344 PRO A O 1
ATOM 2746 N N . ALA A 1 345 ? 7.066 28.734 -13.688 1 93.06 345 ALA A N 1
ATOM 2747 C CA . ALA A 1 345 ? 5.918 28.031 -14.25 1 93.06 345 ALA A CA 1
ATOM 2748 C C . ALA A 1 345 ? 6.094 26.531 -14.156 1 93.06 345 ALA A C 1
ATOM 2750 O O . ALA A 1 345 ? 7.188 26 -14.406 1 93.06 345 ALA A O 1
ATOM 2751 N N . ALA A 1 346 ? 5.074 25.906 -13.711 1 90.31 346 ALA A N 1
ATOM 2752 C CA . ALA A 1 346 ? 5.152 24.469 -13.5 1 90.31 346 ALA A CA 1
ATOM 2753 C C . ALA A 1 346 ? 4.727 23.703 -14.75 1 90.31 346 ALA A C 1
ATOM 2755 O O . ALA A 1 346 ? 3.713 24.031 -15.367 1 90.31 346 ALA A O 1
ATOM 2756 N N . PRO A 1 347 ? 5.484 22.688 -15.102 1 90.69 347 PRO A N 1
ATOM 2757 C CA . PRO A 1 347 ? 5.074 21.859 -16.25 1 90.69 347 PRO A CA 1
ATOM 2758 C C . PRO A 1 347 ? 3.912 20.922 -15.914 1 90.69 347 PRO A C 1
ATOM 2760 O O . PRO A 1 347 ? 3.477 20.859 -14.758 1 90.69 347 PRO A O 1
ATOM 2763 N N . ASN A 1 348 ? 3.357 20.281 -16.953 1 90.12 348 ASN A N 1
ATOM 2764 C CA . ASN A 1 348 ? 2.307 19.297 -16.75 1 90.12 348 ASN A CA 1
ATOM 2765 C C . ASN A 1 348 ? 2.795 18.125 -15.906 1 90.12 348 ASN A C 1
ATOM 2767 O O . ASN A 1 348 ? 3.777 17.469 -16.25 1 90.12 348 ASN A O 1
ATOM 2771 N N . PRO A 1 349 ? 2.166 17.922 -14.789 1 88.12 349 PRO A N 1
ATOM 2772 C CA . PRO A 1 349 ? 2.631 16.844 -13.906 1 88.12 349 PRO A CA 1
ATOM 2773 C C . PRO A 1 349 ? 2.438 15.461 -14.508 1 88.12 349 PRO A C 1
ATOM 2775 O O . PRO A 1 349 ? 3.152 14.516 -14.148 1 88.12 349 PRO A O 1
ATOM 2778 N N . PHE A 1 350 ? 1.386 15.359 -15.328 1 77.12 350 PHE A N 1
ATOM 2779 C CA . PHE A 1 350 ? 1.09 14.062 -15.922 1 77.12 350 PHE A CA 1
ATOM 2780 C C . PHE A 1 350 ? 1.062 14.148 -17.438 1 77.12 350 PHE A C 1
ATOM 2782 O O . PHE A 1 350 ? 0.006 13.992 -18.062 1 77.12 350 PHE A O 1
ATOM 2789 N N . PRO A 1 351 ? 2.156 14.398 -18.031 1 63.62 351 PRO A N 1
ATOM 2790 C CA . PRO A 1 351 ? 2.158 14.648 -19.484 1 63.62 351 PRO A CA 1
ATOM 2791 C C . PRO A 1 351 ? 1.623 13.469 -20.281 1 63.62 351 PRO A C 1
ATOM 2793 O O . PRO A 1 351 ? 1.122 13.648 -21.391 1 63.62 351 PRO A O 1
ATOM 2796 N N . TYR A 1 352 ? 1.694 12.312 -19.828 1 53.69 352 TYR A N 1
ATOM 2797 C CA . TYR A 1 352 ? 1.322 11.156 -20.625 1 53.69 352 TYR A CA 1
ATOM 2798 C C . TYR A 1 352 ? -0.059 10.641 -20.25 1 53.69 352 TYR A C 1
ATOM 2800 O O . TYR A 1 352 ? -0.507 9.609 -20.75 1 53.69 352 TYR A O 1
ATOM 2808 N N . SER A 1 353 ? -0.721 11.234 -19.281 1 51.34 353 SER A N 1
ATOM 2809 C CA . SER A 1 353 ? -2.057 10.758 -18.922 1 51.34 353 SER A CA 1
ATOM 2810 C C . SER A 1 353 ? -3.088 11.203 -19.953 1 51.34 353 SER A C 1
ATOM 2812 O O . SER A 1 353 ? -3.258 12.406 -20.203 1 51.34 353 SER A O 1
ATOM 2814 N N . THR A 1 354 ? -3.162 10.523 -21.078 1 42.5 354 THR A N 1
ATOM 2815 C CA . THR A 1 354 ? -4.129 10.789 -22.141 1 42.5 354 THR A CA 1
ATOM 2816 C C . THR A 1 354 ? -5.535 10.914 -21.562 1 42.5 354 THR A C 1
ATOM 2818 O O . THR A 1 354 ? -6.492 11.148 -22.312 1 42.5 354 THR A O 1
ATOM 2821 N N . ILE A 1 355 ? -5.824 10.547 -20.391 1 40.38 355 ILE A N 1
ATOM 2822 C CA . ILE A 1 355 ? -7.227 10.562 -20 1 40.38 355 ILE A CA 1
ATOM 2823 C C . ILE A 1 355 ? -7.773 11.984 -20.109 1 40.38 355 ILE A C 1
ATOM 2825 O O . ILE A 1 355 ? -8.961 12.18 -20.406 1 40.38 355 ILE A O 1
ATOM 2829 N N . SER A 1 356 ? -6.984 12.883 -19.891 1 36.41 356 SER A N 1
ATOM 2830 C CA . SER A 1 356 ? -7.59 14.203 -19.922 1 36.41 356 SER A CA 1
ATOM 2831 C C . SER A 1 356 ? -7.969 14.617 -21.344 1 36.41 356 SER A C 1
ATOM 2833 O O . SER A 1 356 ? -8.492 15.711 -21.547 1 36.41 356 SER A O 1
ATOM 2835 N N . LYS A 1 357 ? -7.496 13.922 -22.422 1 36.34 357 LYS A N 1
ATOM 2836 C CA . LYS A 1 357 ? -7.871 14.438 -23.734 1 36.34 357 LYS A CA 1
ATOM 2837 C C . LYS A 1 357 ? -9.336 14.148 -24.047 1 36.34 357 LYS A C 1
ATOM 2839 O O . LYS A 1 357 ? -9.836 14.508 -25.109 1 36.34 357 LYS A O 1
ATOM 2844 N N . TYR A 1 358 ? -9.961 13.172 -23.328 1 34.06 358 TYR A N 1
ATOM 2845 C CA . TYR A 1 358 ? -11.344 13 -23.766 1 34.06 358 TYR A CA 1
ATOM 2846 C C . TYR A 1 358 ? -12.172 14.242 -23.453 1 34.06 358 TYR A C 1
ATOM 2848 O O . TYR A 1 358 ? -13.391 14.156 -23.281 1 34.06 358 TYR A O 1
ATOM 2856 N N . SER A 1 359 ? -11.711 15.234 -22.891 1 31.58 359 SER A N 1
ATOM 2857 C CA . SER A 1 359 ? -12.742 16.266 -22.797 1 31.58 359 SER A CA 1
ATOM 2858 C C . SER A 1 359 ? -13.414 16.484 -24.141 1 31.58 359 SER A C 1
ATOM 2860 O O . SER A 1 359 ? -14.641 16.438 -24.25 1 31.58 359 SER A O 1
ATOM 2862 N N . HIS A 1 360 ? -13.008 17.594 -24.875 1 29.72 360 HIS A N 1
ATOM 2863 C CA . HIS A 1 360 ? -13.852 18.562 -25.578 1 29.72 360 HIS A CA 1
ATOM 2864 C C . HIS A 1 360 ? -14.328 17.984 -26.906 1 29.72 360 HIS A C 1
ATOM 2866 O O . HIS A 1 360 ? -15.234 18.547 -27.531 1 29.72 360 HIS A O 1
ATOM 2872 N N . ASN A 1 361 ? -13.523 17.219 -27.625 1 27.88 361 ASN A N 1
ATOM 2873 C CA . ASN A 1 361 ? -14.062 17.234 -28.984 1 27.88 361 ASN A CA 1
ATOM 2874 C C . ASN A 1 361 ? -15.328 16.391 -29.094 1 27.88 361 ASN A C 1
ATOM 2876 O O . ASN A 1 361 ? -16.312 16.828 -29.688 1 27.88 361 ASN A O 1
ATOM 2880 N N . ASP A 1 362 ? -15.242 15.023 -29.094 1 26.64 362 ASP A N 1
ATOM 2881 C CA . ASP A 1 362 ? -16.188 14.336 -29.969 1 26.64 362 ASP A CA 1
ATOM 2882 C C . ASP A 1 362 ? -17.531 14.133 -29.266 1 26.64 362 ASP A C 1
ATOM 2884 O O . ASP A 1 362 ? -18.359 13.352 -29.734 1 26.64 362 ASP A O 1
ATOM 2888 N N . LEU A 1 363 ? -17.812 14.531 -28.031 1 23.19 363 LEU A N 1
ATOM 2889 C CA . LEU A 1 363 ? -19.219 14.328 -27.766 1 23.19 363 LEU A CA 1
ATOM 2890 C C . LEU A 1 363 ? -20.078 15.242 -28.641 1 23.19 363 LEU A C 1
ATOM 2892 O O . LEU A 1 363 ? -21.266 15.438 -28.375 1 23.19 363 LEU A O 1
ATOM 2896 N N . TYR A 1 364 ? -19.469 15.961 -29.703 1 22.2 364 TYR A N 1
ATOM 2897 C CA . TYR A 1 364 ? -20.484 16.484 -30.609 1 22.2 364 TYR A CA 1
ATOM 2898 C C . TYR A 1 364 ? -21.156 15.352 -31.375 1 22.2 364 TYR A C 1
ATOM 2900 O O . TYR A 1 364 ? -20.562 14.805 -32.312 1 22.2 364 TYR A O 1
ATOM 2908 N N . PHE A 1 365 ? -21.703 14.344 -30.875 1 19.33 365 PHE A N 1
ATOM 2909 C CA . PHE A 1 365 ? -22.734 13.672 -31.672 1 19.33 365 PHE A CA 1
ATOM 2910 C C . PHE A 1 365 ? -23.734 14.68 -32.219 1 19.33 365 PHE A C 1
ATOM 2912 O O . PHE A 1 365 ? -24.312 15.469 -31.453 1 19.33 365 PHE A O 1
ATOM 2919 N N . THR A 1 366 ? -23.594 15.07 -33.469 1 19.66 366 THR A N 1
ATOM 2920 C CA . THR A 1 366 ? -24.734 15.312 -34.344 1 19.66 366 THR A CA 1
ATOM 2921 C C . THR A 1 366 ? -25.656 14.102 -34.375 1 19.66 366 THR A C 1
ATOM 2923 O O . THR A 1 366 ? -25.188 12.961 -34.375 1 19.66 366 THR A O 1
ATOM 2926 N N . MET B 1 1 ? -4.766 -112.438 -45.938 1 24.28 1 MET B N 1
ATOM 2927 C CA . MET B 1 1 ? -5.777 -112.125 -44.938 1 24.28 1 MET B CA 1
ATOM 2928 C C . MET B 1 1 ? -5.609 -110.688 -44.469 1 24.28 1 MET B C 1
ATOM 2930 O O . MET B 1 1 ? -4.953 -110.438 -43.438 1 24.28 1 MET B O 1
ATOM 2934 N N . ALA B 1 2 ? -5.246 -109.812 -45.312 1 28.22 2 ALA B N 1
ATOM 2935 C CA . ALA B 1 2 ? -4.664 -108.5 -45.312 1 28.22 2 ALA B CA 1
ATOM 2936 C C . ALA B 1 2 ? -5.664 -107.5 -44.75 1 28.22 2 ALA B C 1
ATOM 2938 O O . ALA B 1 2 ? -6.73 -107.25 -45.344 1 28.22 2 ALA B O 1
ATOM 2939 N N . LYS B 1 3 ? -5.676 -107.25 -43.438 1 27.81 3 LYS B N 1
ATOM 2940 C CA . LYS B 1 3 ? -6.52 -106.688 -42.375 1 27.81 3 LYS B CA 1
ATOM 2941 C C . LYS B 1 3 ? -6.727 -105.188 -42.594 1 27.81 3 LYS B C 1
ATOM 2943 O O . LYS B 1 3 ? -5.867 -104.438 -42.219 1 27.81 3 LYS B O 1
ATOM 2948 N N . ARG B 1 4 ? -7.109 -104.875 -43.781 1 27.33 4 ARG B N 1
ATOM 2949 C CA . ARG B 1 4 ? -7.184 -103.5 -44.25 1 27.33 4 ARG B CA 1
ATOM 2950 C C . ARG B 1 4 ? -8.07 -102.625 -43.344 1 27.33 4 ARG B C 1
ATOM 2952 O O . ARG B 1 4 ? -9.234 -103 -43.125 1 27.33 4 ARG B O 1
ATOM 2959 N N . ARG B 1 5 ? -7.465 -102.062 -42.344 1 26.38 5 ARG B N 1
ATOM 2960 C CA . ARG B 1 5 ? -7.922 -101.375 -41.156 1 26.38 5 ARG B CA 1
ATOM 2961 C C . ARG B 1 5 ? -8.914 -100.25 -41.531 1 26.38 5 ARG B C 1
ATOM 2963 O O . ARG B 1 5 ? -8.688 -99.5 -42.469 1 26.38 5 ARG B O 1
ATOM 2970 N N . LEU B 1 6 ? -10.164 -100.438 -41.25 1 25 6 LEU B N 1
ATOM 2971 C CA . LEU B 1 6 ? -11.508 -99.938 -41.406 1 25 6 LEU B CA 1
ATOM 2972 C C . LEU B 1 6 ? -11.562 -98.5 -40.906 1 25 6 LEU B C 1
ATOM 2974 O O . LEU B 1 6 ? -11.359 -98.188 -39.719 1 25 6 LEU B O 1
ATOM 2978 N N . ARG B 1 7 ? -11.008 -97.5 -41.656 1 25.84 7 ARG B N 1
ATOM 2979 C CA . ARG B 1 7 ? -10.773 -96.125 -41.312 1 25.84 7 ARG B CA 1
ATOM 2980 C C . ARG B 1 7 ? -12.094 -95.375 -41.031 1 25.84 7 ARG B C 1
ATOM 2982 O O . ARG B 1 7 ? -12.984 -95.375 -41.875 1 25.84 7 ARG B O 1
ATOM 2989 N N . VAL B 1 8 ? -12.57 -95.438 -39.781 1 26.64 8 VAL B N 1
ATOM 2990 C CA . VAL B 1 8 ? -13.875 -95.125 -39.219 1 26.64 8 VAL B CA 1
ATOM 2991 C C . VAL B 1 8 ? -14.203 -93.625 -39.5 1 26.64 8 VAL B C 1
ATOM 2993 O O . VAL B 1 8 ? -13.359 -92.75 -39.312 1 26.64 8 VAL B O 1
ATOM 2996 N N . PRO B 1 9 ? -15.078 -93.375 -40.406 1 30.61 9 PRO B N 1
ATOM 2997 C CA . PRO B 1 9 ? -15.422 -92.062 -40.969 1 30.61 9 PRO B CA 1
ATOM 2998 C C . PRO B 1 9 ? -15.938 -91.062 -39.906 1 30.61 9 PRO B C 1
ATOM 3000 O O . PRO B 1 9 ? -16.625 -91.438 -38.969 1 30.61 9 PRO B O 1
ATOM 3003 N N . PRO B 1 10 ? -15.203 -90 -39.5 1 27.84 10 PRO B N 1
ATOM 3004 C CA . PRO B 1 10 ? -15.469 -89.188 -38.344 1 27.84 10 PRO B CA 1
ATOM 3005 C C . PRO B 1 10 ? -16.859 -88.5 -38.375 1 27.84 10 PRO B C 1
ATOM 3007 O O . PRO B 1 10 ? -17.422 -88.312 -39.469 1 27.84 10 PRO B O 1
ATOM 3010 N N . ARG B 1 11 ? -17.672 -88.625 -37.281 1 24.48 11 ARG B N 1
ATOM 3011 C CA . ARG B 1 11 ? -19.047 -88.375 -36.844 1 24.48 11 ARG B CA 1
ATOM 3012 C C . ARG B 1 11 ? -19.422 -86.875 -37.062 1 24.48 11 ARG B C 1
ATOM 3014 O O . ARG B 1 11 ? -18.688 -86 -36.688 1 24.48 11 ARG B O 1
ATOM 3021 N N . ALA B 1 12 ? -20.172 -86.562 -38.094 1 26.7 12 ALA B N 1
ATOM 3022 C CA . ALA B 1 12 ? -20.797 -85.375 -38.625 1 26.7 12 ALA B CA 1
ATOM 3023 C C . ALA B 1 12 ? -21.656 -84.688 -37.562 1 26.7 12 ALA B C 1
ATOM 3025 O O . ALA B 1 12 ? -22.719 -85.188 -37.219 1 26.7 12 ALA B O 1
ATOM 3026 N N . LEU B 1 13 ? -21.047 -84.188 -36.406 1 25.83 13 LEU B N 1
ATOM 3027 C CA . LEU B 1 13 ? -21.797 -83.688 -35.281 1 25.83 13 LEU B CA 1
ATOM 3028 C C . LEU B 1 13 ? -22.781 -82.562 -35.719 1 25.83 13 LEU B C 1
ATOM 3030 O O . LEU B 1 13 ? -22.422 -81.688 -36.469 1 25.83 13 LEU B O 1
ATOM 3034 N N . LEU B 1 14 ? -24.078 -82.875 -35.438 1 25.88 14 LEU B N 1
ATOM 3035 C CA . LEU B 1 14 ? -25.391 -82.25 -35.688 1 25.88 14 LEU B CA 1
ATOM 3036 C C . LEU B 1 14 ? -25.438 -80.812 -35.219 1 25.88 14 LEU B C 1
ATOM 3038 O O . LEU B 1 14 ? -25.109 -80.5 -34.062 1 25.88 14 LEU B O 1
ATOM 3042 N N . TYR B 1 15 ? -25.172 -79.812 -36.125 1 27.48 15 TYR B N 1
ATOM 3043 C CA . TYR B 1 15 ? -25.094 -78.375 -36.031 1 27.48 15 TYR B CA 1
ATOM 3044 C C . TYR B 1 15 ? -26.438 -77.75 -35.594 1 27.48 15 TYR B C 1
ATOM 3046 O O . TYR B 1 15 ? -27.391 -77.75 -36.375 1 27.48 15 TYR B O 1
ATOM 3054 N N . PHE B 1 16 ? -26.906 -78.188 -34.312 1 29.41 16 PHE B N 1
ATOM 3055 C CA . PHE B 1 16 ? -28.25 -77.812 -33.875 1 29.41 16 PHE B CA 1
ATOM 3056 C C . PHE B 1 16 ? -28.438 -76.312 -33.969 1 29.41 16 PHE B C 1
ATOM 3058 O O . PHE B 1 16 ? -27.516 -75.5 -33.625 1 29.41 16 PHE B O 1
ATOM 3065 N N . PRO B 1 17 ? -29.422 -75.812 -34.781 1 31.86 17 PRO B N 1
ATOM 3066 C CA . PRO B 1 17 ? -29.734 -74.5 -35.25 1 31.86 17 PRO B CA 1
ATOM 3067 C C . PRO B 1 17 ? -30.109 -73.562 -34.094 1 31.86 17 PRO B C 1
ATOM 3069 O O . PRO B 1 17 ? -31.125 -73.75 -33.406 1 31.86 17 PRO B O 1
ATOM 3072 N N . THR B 1 18 ? -29.141 -73.125 -33.156 1 33.16 18 THR B N 1
ATOM 3073 C CA . THR B 1 18 ? -29.297 -72.438 -31.906 1 33.16 18 THR B CA 1
ATOM 3074 C C . THR B 1 18 ? -30.016 -71.125 -32.125 1 33.16 18 THR B C 1
ATOM 3076 O O . THR B 1 18 ? -30.062 -70.25 -31.219 1 33.16 18 THR B O 1
ATOM 3079 N N . HIS B 1 19 ? -30.766 -70.938 -33.281 1 33.53 19 HIS B N 1
ATOM 3080 C CA . HIS B 1 19 ? -31.219 -69.625 -33.625 1 33.53 19 HIS B CA 1
ATOM 3081 C C . HIS B 1 19 ? -32.312 -69.125 -32.688 1 33.53 19 HIS B C 1
ATOM 3083 O O . HIS B 1 19 ? -32.656 -67.938 -32.688 1 33.53 19 HIS B O 1
ATOM 3089 N N . LEU B 1 20 ? -33.188 -70.125 -32.281 1 32.81 20 LEU B N 1
ATOM 3090 C CA . LEU B 1 20 ? -34.5 -69.75 -31.781 1 32.81 20 LEU B CA 1
ATOM 3091 C C . LEU B 1 20 ? -34.375 -68.938 -30.484 1 32.81 20 LEU B C 1
ATOM 3093 O O . LEU B 1 20 ? -35.219 -68.062 -30.203 1 32.81 20 LEU B O 1
ATOM 3097 N N . PHE B 1 21 ? -33.438 -69.312 -29.656 1 33.47 21 PHE B N 1
ATOM 3098 C CA . PHE B 1 21 ? -33.594 -68.875 -28.281 1 33.47 21 PHE B CA 1
ATOM 3099 C C . PHE B 1 21 ? -33.344 -67.375 -28.141 1 33.47 21 PHE B C 1
ATOM 3101 O O . PHE B 1 21 ? -33.469 -66.812 -27.062 1 33.47 21 PHE B O 1
ATOM 3108 N N . LYS B 1 22 ? -32.875 -66.75 -29.203 1 33.62 22 LYS B N 1
ATOM 3109 C CA . LYS B 1 22 ? -32.406 -65.375 -29.094 1 33.62 22 LYS B CA 1
ATOM 3110 C C . LYS B 1 22 ? -33.594 -64.438 -28.953 1 33.62 22 LYS B C 1
ATOM 3112 O O . LYS B 1 22 ? -33.438 -63.312 -28.406 1 33.62 22 LYS B O 1
ATOM 3117 N N . THR B 1 23 ? -34.688 -64.812 -29.562 1 38.47 23 THR B N 1
ATOM 3118 C CA . THR B 1 23 ? -35.75 -63.812 -29.75 1 38.47 23 THR B CA 1
ATOM 3119 C C . THR B 1 23 ? -36.469 -63.531 -28.438 1 38.47 23 THR B C 1
ATOM 3121 O O . THR B 1 23 ? -36.906 -62.406 -28.188 1 38.47 23 THR B O 1
ATOM 3124 N N . LEU B 1 24 ? -36.75 -64.625 -27.688 1 36.25 24 LEU B N 1
ATOM 3125 C CA . LEU B 1 24 ? -37.625 -64.438 -26.531 1 36.25 24 LEU B CA 1
ATOM 3126 C C . LEU B 1 24 ? -36.969 -63.562 -25.484 1 36.25 24 LEU B C 1
ATOM 3128 O O . LEU B 1 24 ? -37.656 -63.031 -24.609 1 36.25 24 LEU B O 1
ATOM 3132 N N . GLN B 1 25 ? -35.625 -63.688 -25.359 1 35.22 25 GLN B N 1
ATOM 3133 C CA . GLN B 1 25 ? -35 -62.969 -24.25 1 35.22 25 GLN B CA 1
ATOM 3134 C C . GLN B 1 25 ? -35.156 -61.438 -24.422 1 35.22 25 GLN B C 1
ATOM 3136 O O . GLN B 1 25 ? -34.938 -60.688 -23.484 1 35.22 25 GLN B O 1
ATOM 3141 N N . CYS B 1 26 ? -35.531 -61 -25.641 1 37.91 26 CYS B N 1
ATOM 3142 C CA . CYS B 1 26 ? -35.625 -59.594 -25.891 1 37.91 26 CYS B CA 1
ATOM 3143 C C . CYS B 1 26 ? -36.844 -59 -25.203 1 37.91 26 CYS B C 1
ATOM 3145 O O . CYS B 1 26 ? -36.812 -57.844 -24.719 1 37.91 26 CYS B O 1
ATOM 3147 N N . ALA B 1 27 ? -37.938 -59.75 -25.359 1 40.78 27 ALA B N 1
ATOM 3148 C CA . ALA B 1 27 ? -39.219 -59.156 -24.984 1 40.78 27 ALA B CA 1
ATOM 3149 C C . ALA B 1 27 ? -39.312 -58.969 -23.469 1 40.78 27 ALA B C 1
ATOM 3151 O O . ALA B 1 27 ? -39.906 -58 -23 1 40.78 27 ALA B O 1
ATOM 3152 N N . PHE B 1 28 ? -38.938 -60.062 -22.766 1 38.03 28 PHE B N 1
ATOM 3153 C CA . PHE B 1 28 ? -39.125 -59.938 -21.312 1 38.03 28 PHE B CA 1
ATOM 3154 C C . PHE B 1 28 ? -38.312 -58.781 -20.766 1 38.03 28 PHE B C 1
ATOM 3156 O O . PHE B 1 28 ? -38.531 -58.312 -19.641 1 38.03 28 PHE B O 1
ATOM 3163 N N . CYS B 1 29 ? -37.156 -58.375 -21.484 1 36.22 29 CYS B N 1
ATOM 3164 C CA . CYS B 1 29 ? -36.375 -57.281 -20.938 1 36.22 29 CYS B CA 1
ATOM 3165 C C . CYS B 1 29 ? -37.156 -55.969 -21.031 1 36.22 29 CYS B C 1
ATOM 3167 O O . CYS B 1 29 ? -36.719 -54.938 -20.5 1 36.22 29 CYS B O 1
ATOM 3169 N N . LEU B 1 30 ? -38.094 -55.875 -21.922 1 38.41 30 LEU B N 1
ATOM 3170 C CA . LEU B 1 30 ? -38.781 -54.625 -22.094 1 38.41 30 LEU B CA 1
ATOM 3171 C C . LEU B 1 30 ? -39.688 -54.312 -20.922 1 38.41 30 LEU B C 1
ATOM 3173 O O . LEU B 1 30 ? -39.812 -53.156 -20.5 1 38.41 30 LEU B O 1
ATOM 3177 N N . THR B 1 31 ? -40.562 -55.312 -20.594 1 39.16 31 THR B N 1
ATOM 3178 C CA . THR B 1 31 ? -41.625 -55 -19.625 1 39.16 31 THR B CA 1
ATOM 3179 C C . THR B 1 31 ? -41.031 -54.719 -18.25 1 39.16 31 THR B C 1
ATOM 3181 O O . THR B 1 31 ? -41.562 -53.875 -17.516 1 39.16 31 THR B O 1
ATOM 3184 N N . SER B 1 32 ? -40.094 -55.562 -17.766 1 36.69 32 SER B N 1
ATOM 3185 C CA . SER B 1 32 ? -39.625 -55.312 -16.406 1 36.69 32 SER B CA 1
ATOM 3186 C C . SER B 1 32 ? -38.969 -53.938 -16.281 1 36.69 32 SER B C 1
ATOM 3188 O O . SER B 1 32 ? -38.594 -53.531 -15.18 1 36.69 32 SER B O 1
ATOM 3190 N N . SER B 1 33 ? -38.562 -53.344 -17.391 1 35.47 33 SER B N 1
ATOM 3191 C CA . SER B 1 33 ? -37.969 -52.031 -17.328 1 35.47 33 SER B CA 1
ATOM 3192 C C . SER B 1 33 ? -39 -50.969 -16.938 1 35.47 33 SER B C 1
ATOM 3194 O O . SER B 1 33 ? -38.656 -49.875 -16.5 1 35.47 33 SER B O 1
ATOM 3196 N N . PHE B 1 34 ? -40.188 -51.094 -17.312 1 37.66 34 PHE B N 1
ATOM 3197 C CA . PHE B 1 34 ? -41.156 -50.031 -17.094 1 37.66 34 PHE B CA 1
ATOM 3198 C C . PHE B 1 34 ? -41.469 -49.875 -15.617 1 37.66 34 PHE B C 1
ATOM 3200 O O . PHE B 1 34 ? -41.719 -48.781 -15.125 1 37.66 34 PHE B O 1
ATOM 3207 N N . ILE B 1 35 ? -41.875 -50.969 -14.977 1 34.41 35 ILE B N 1
ATOM 3208 C CA . ILE B 1 35 ? -42.375 -50.875 -13.609 1 34.41 35 ILE B CA 1
ATOM 3209 C C . ILE B 1 35 ? -41.281 -50.312 -12.703 1 34.41 35 ILE B C 1
ATOM 3211 O O . ILE B 1 35 ? -41.594 -49.562 -11.758 1 34.41 35 ILE B O 1
ATOM 3215 N N . TYR B 1 36 ? -40.062 -50.844 -12.797 1 31.06 36 TYR B N 1
ATOM 3216 C CA . TYR B 1 36 ? -39.062 -50.438 -11.805 1 31.06 36 TYR B CA 1
ATOM 3217 C C . TYR B 1 36 ? -38.781 -48.938 -11.914 1 31.06 36 TYR B C 1
ATOM 3219 O O . TYR B 1 36 ? -37.938 -48.406 -11.211 1 31.06 36 TYR B O 1
ATOM 3227 N N . ARG B 1 37 ? -39.219 -48.281 -12.922 1 30.75 37 ARG B N 1
ATOM 3228 C CA . ARG B 1 37 ? -38.906 -46.844 -13.062 1 30.75 37 ARG B CA 1
ATOM 3229 C C . ARG B 1 37 ? -39.531 -46.031 -11.961 1 30.75 37 ARG B C 1
ATOM 3231 O O . ARG B 1 37 ? -39.094 -44.938 -11.656 1 30.75 37 ARG B O 1
ATOM 3238 N N . LYS B 1 38 ? -40.812 -46.188 -11.727 1 32.75 38 LYS B N 1
ATOM 3239 C CA . LYS B 1 38 ? -41.531 -45.125 -11.047 1 32.75 38 LYS B CA 1
ATOM 3240 C C . LYS B 1 38 ? -41.062 -44.969 -9.602 1 32.75 38 LYS B C 1
ATOM 3242 O O . LYS B 1 38 ? -41.438 -44.031 -8.922 1 32.75 38 LYS B O 1
ATOM 3247 N N . LYS B 1 39 ? -40.969 -46.062 -8.969 1 29.8 39 LYS B N 1
ATOM 3248 C CA . LYS B 1 39 ? -40.688 -45.844 -7.547 1 29.8 39 LYS B CA 1
ATOM 3249 C C . LYS B 1 39 ? -39.375 -45.094 -7.355 1 29.8 39 LYS B C 1
ATOM 3251 O O . LYS B 1 39 ? -38.344 -45.719 -7.121 1 29.8 39 LYS B O 1
ATOM 3256 N N . THR B 1 40 ? -38.906 -44.375 -8.312 1 26.33 40 THR B N 1
ATOM 3257 C CA . THR B 1 40 ? -37.688 -43.656 -8.016 1 26.33 40 THR B CA 1
ATOM 3258 C C . THR B 1 40 ? -37.844 -42.812 -6.746 1 26.33 40 THR B C 1
ATOM 3260 O O . THR B 1 40 ? -38.719 -41.969 -6.66 1 26.33 40 THR B O 1
ATOM 3263 N N . GLU B 1 41 ? -37.5 -43.375 -5.578 1 26.47 41 GLU B N 1
ATOM 3264 C CA . GLU B 1 41 ? -37.406 -42.719 -4.27 1 26.47 41 GLU B CA 1
ATOM 3265 C C . GLU B 1 41 ? -36.969 -41.281 -4.391 1 26.47 41 GLU B C 1
ATOM 3267 O O . GLU B 1 41 ? -36.094 -40.938 -5.207 1 26.47 41 GLU B O 1
ATOM 3272 N N . LYS B 1 42 ? -37.812 -40.312 -3.922 1 29.42 42 LYS B N 1
ATOM 3273 C CA . LYS B 1 42 ? -37.438 -38.938 -3.629 1 29.42 42 LYS B CA 1
ATOM 3274 C C . LYS B 1 42 ? -36.062 -38.875 -2.998 1 29.42 42 LYS B C 1
ATOM 3276 O O . LYS B 1 42 ? -35.875 -39.219 -1.828 1 29.42 42 LYS B O 1
ATOM 3281 N N . VAL B 1 43 ? -35 -39.344 -3.615 1 26.5 43 VAL B N 1
ATOM 3282 C CA . VAL B 1 43 ? -33.688 -38.969 -3.104 1 26.5 43 VAL B CA 1
ATOM 3283 C C . VAL B 1 43 ? -33.719 -37.531 -2.643 1 26.5 43 VAL B C 1
ATOM 3285 O O . VAL B 1 43 ? -34 -36.625 -3.43 1 26.5 43 VAL B O 1
ATOM 3288 N N . GLN B 1 44 ? -34.188 -37.281 -1.477 1 28.36 44 GLN B N 1
ATOM 3289 C CA . GLN B 1 44 ? -33.938 -35.969 -0.906 1 28.36 44 GLN B CA 1
ATOM 3290 C C . GLN B 1 44 ? -32.625 -35.375 -1.433 1 28.36 44 GLN B C 1
ATOM 3292 O O . GLN B 1 44 ? -31.562 -36.031 -1.336 1 28.36 44 GLN B O 1
ATOM 3297 N N . GLU B 1 45 ? -32.594 -34.781 -2.578 1 29.08 45 GLU B N 1
ATOM 3298 C CA . GLU B 1 45 ? -31.5 -33.938 -3.074 1 29.08 45 GLU B CA 1
ATOM 3299 C C . GLU B 1 45 ? -30.734 -33.281 -1.927 1 29.08 45 GLU B C 1
ATOM 3301 O O . GLU B 1 45 ? -31.203 -32.312 -1.357 1 29.08 45 GLU B O 1
ATOM 3306 N N . GLY B 1 46 ? -30.359 -34.062 -0.927 1 28.75 46 GLY B N 1
ATOM 3307 C CA . GLY B 1 46 ? -29.312 -33.5 -0.068 1 28.75 46 GLY B CA 1
ATOM 3308 C C . GLY B 1 46 ? -28.281 -32.719 -0.824 1 28.75 46 GLY B C 1
ATOM 3309 O O . GLY B 1 46 ? -27.516 -33.25 -1.623 1 28.75 46 GLY B O 1
ATOM 3310 N N . GLY B 1 47 ? -28.656 -31.656 -1.5 1 30.53 47 GLY B N 1
ATOM 3311 C CA . GLY B 1 47 ? -27.672 -30.734 -2.049 1 30.53 47 GLY B CA 1
ATOM 3312 C C . GLY B 1 47 ? -26.328 -30.828 -1.362 1 30.53 47 GLY B C 1
ATOM 3313 O O . GLY B 1 47 ? -26.203 -30.547 -0.17 1 30.53 47 GLY B O 1
ATOM 3314 N N . SER B 1 48 ? -25.594 -31.828 -1.581 1 31.78 48 SER B N 1
ATOM 3315 C CA . SER B 1 48 ? -24.188 -31.969 -1.219 1 31.78 48 SER B CA 1
ATOM 3316 C C . SER B 1 48 ? -23.453 -30.641 -1.344 1 31.78 48 SER B C 1
ATOM 3318 O O . SER B 1 48 ? -22.844 -30.359 -2.375 1 31.78 48 SER B O 1
ATOM 3320 N N . GLY B 1 49 ? -24.156 -29.578 -1.446 1 34.12 49 GLY B N 1
ATOM 3321 C CA . GLY B 1 49 ? -23.375 -28.359 -1.268 1 34.12 49 GLY B CA 1
ATOM 3322 C C . GLY B 1 49 ? -22.203 -28.516 -0.327 1 34.12 49 GLY B C 1
ATOM 3323 O O . GLY B 1 49 ? -22.359 -29.016 0.788 1 34.12 49 GLY B O 1
ATOM 3324 N N . LEU B 1 50 ? -21.094 -29 -0.804 1 35.44 50 LEU B N 1
ATOM 3325 C CA . LEU B 1 50 ? -19.844 -28.938 -0.034 1 35.44 50 LEU B CA 1
ATOM 3326 C C . LEU B 1 50 ? -19.922 -27.859 1.037 1 35.44 50 LEU B C 1
ATOM 3328 O O . LEU B 1 50 ? -19.812 -26.672 0.73 1 35.44 50 LEU B O 1
ATOM 3332 N N . GLU B 1 51 ? -20.922 -27.734 1.741 1 43.41 51 GLU B N 1
ATOM 3333 C CA . GLU B 1 51 ? -20.797 -26.938 2.961 1 43.41 51 GLU B CA 1
ATOM 3334 C C . GLU B 1 51 ? -19.375 -26.969 3.51 1 43.41 51 GLU B C 1
ATOM 3336 O O . GLU B 1 51 ? -18.906 -28.016 3.967 1 43.41 51 GLU B O 1
ATOM 3341 N N . THR B 1 52 ? -18.406 -26.609 2.711 1 52.16 52 THR B N 1
ATOM 3342 C CA . THR B 1 52 ? -17.047 -26.562 3.234 1 52.16 52 THR B CA 1
ATOM 3343 C C . THR B 1 52 ? -17.047 -26.156 4.707 1 52.16 52 THR B C 1
ATOM 3345 O O . THR B 1 52 ? -17.547 -25.094 5.059 1 52.16 52 THR B O 1
ATOM 3348 N N . ASN B 1 53 ? -17.375 -27.109 5.617 1 67 53 ASN B N 1
ATOM 3349 C CA . ASN B 1 53 ? -17.359 -27 7.07 1 67 53 ASN B CA 1
ATOM 3350 C C . ASN B 1 53 ? -15.977 -26.578 7.578 1 67 53 ASN B C 1
ATOM 3352 O O . ASN B 1 53 ? -15.039 -27.375 7.582 1 67 53 ASN B O 1
ATOM 3356 N N . LEU B 1 54 ? -15.75 -25.391 7.422 1 89.19 54 LEU B N 1
ATOM 3357 C CA . LEU B 1 54 ? -14.57 -24.906 8.117 1 89.19 54 LEU B CA 1
ATOM 3358 C C . LEU B 1 54 ? -14.594 -25.312 9.586 1 89.19 54 LEU B C 1
ATOM 3360 O O . LEU B 1 54 ? -15.625 -25.188 10.258 1 89.19 54 LEU B O 1
ATOM 3364 N N . ARG B 1 55 ? -13.641 -25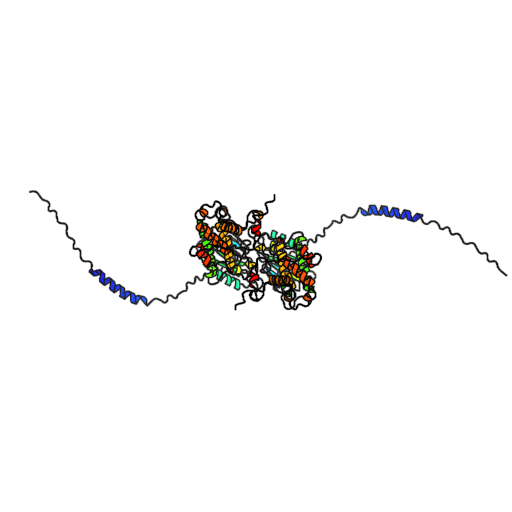.984 9.906 1 92.38 55 ARG B N 1
ATOM 3365 C CA . ARG B 1 55 ? -13.523 -26.375 11.305 1 92.38 55 ARG B CA 1
ATOM 3366 C C . ARG B 1 55 ? -13.133 -25.188 12.18 1 92.38 55 ARG B C 1
ATOM 3368 O O . ARG B 1 55 ? -12.273 -24.391 11.797 1 92.38 55 ARG B O 1
ATOM 3375 N N . TYR B 1 56 ? -13.82 -25.109 13.242 1 93.88 56 TYR B N 1
ATOM 3376 C CA . TYR B 1 56 ? -13.406 -24.141 14.25 1 93.88 56 TYR B CA 1
ATOM 3377 C C . TYR B 1 56 ? -12.352 -24.734 15.18 1 93.88 56 TYR B C 1
ATOM 3379 O O . TYR B 1 56 ? -12.516 -25.844 15.703 1 93.88 56 TYR B O 1
ATOM 3387 N N . PHE B 1 57 ? -11.266 -24.062 15.367 1 95.5 57 PHE B N 1
ATOM 3388 C CA . PHE B 1 57 ? -10.203 -24.469 16.266 1 95.5 57 PHE B CA 1
ATOM 3389 C C . PHE B 1 57 ? -10.094 -23.531 17.453 1 95.5 57 PHE B C 1
ATOM 3391 O O . PHE B 1 57 ? -10.289 -22.312 17.312 1 95.5 57 PHE B O 1
ATOM 3398 N N . THR B 1 58 ? -9.75 -24.062 18.547 1 95.94 58 THR B N 1
ATOM 3399 C CA . THR B 1 58 ? -9.336 -23.219 19.672 1 95.94 58 THR B CA 1
ATOM 3400 C C . THR B 1 58 ? -7.883 -22.781 19.516 1 95.94 58 THR B C 1
ATOM 3402 O O . THR B 1 58 ? -7.113 -23.422 18.797 1 95.94 58 THR B O 1
ATOM 3405 N N . TYR B 1 59 ? -7.594 -21.75 20.172 1 95.44 59 TYR B N 1
ATOM 3406 C CA . TYR B 1 59 ? -6.207 -21.297 20.172 1 95.44 59 TYR B CA 1
ATOM 3407 C C . TYR B 1 59 ? -5.281 -22.375 20.719 1 95.44 59 TYR B C 1
ATOM 3409 O O . TYR B 1 59 ? -4.195 -22.609 20.188 1 95.44 59 TYR B O 1
ATOM 3417 N N . LYS B 1 60 ? -5.684 -23.031 21.766 1 96.19 60 LYS B N 1
ATOM 3418 C CA . LYS B 1 60 ? -4.883 -24.062 22.422 1 96.19 60 LYS B CA 1
ATOM 3419 C C . LYS B 1 60 ? -4.586 -25.203 21.453 1 96.19 60 LYS B C 1
ATOM 3421 O O . LYS B 1 60 ? -3.463 -25.703 21.406 1 96.19 60 LYS B O 1
ATOM 3426 N N . GLU B 1 61 ? -5.59 -25.641 20.703 1 95.75 61 GLU B N 1
ATOM 3427 C CA . GLU B 1 61 ? -5.41 -26.703 19.719 1 95.75 61 GLU B CA 1
ATOM 3428 C C . GLU B 1 61 ? -4.324 -26.328 18.703 1 95.75 61 GLU B C 1
ATOM 3430 O O . GLU B 1 61 ? -3.488 -27.156 18.344 1 95.75 61 GLU B O 1
ATOM 3435 N N . LEU B 1 62 ? -4.352 -25.078 18.266 1 97.31 62 LEU B N 1
ATOM 3436 C CA . LEU B 1 62 ? -3.416 -24.641 17.234 1 97.31 62 LEU B CA 1
ATOM 3437 C C . LEU B 1 62 ? -2.025 -24.422 17.828 1 97.31 62 LEU B C 1
ATOM 3439 O O . LEU B 1 62 ? -1.019 -24.656 17.156 1 97.31 62 LEU B O 1
ATOM 3443 N N . ALA B 1 63 ? -1.971 -23.969 19.078 1 96.94 63 ALA B N 1
ATOM 3444 C CA . ALA B 1 63 ? -0.687 -23.844 19.766 1 96.94 63 ALA B CA 1
ATOM 3445 C C . ALA B 1 63 ? -0.019 -25.219 19.906 1 96.94 63 ALA B C 1
ATOM 3447 O O . ALA B 1 63 ? 1.187 -25.344 19.688 1 96.94 63 ALA B O 1
ATOM 3448 N N . GLU B 1 64 ? -0.79 -26.172 20.234 1 96.19 64 GLU B N 1
ATOM 3449 C CA . GLU B 1 64 ? -0.28 -27.531 20.344 1 96.19 64 GLU B CA 1
ATOM 3450 C C . GLU B 1 64 ? 0.142 -28.078 18.984 1 96.19 64 GLU B C 1
ATOM 3452 O O . GLU B 1 64 ? 1.224 -28.656 18.859 1 96.19 64 GLU B O 1
ATOM 3457 N N . ALA B 1 65 ? -0.71 -27.859 18.031 1 96.69 65 ALA B N 1
ATOM 3458 C CA . ALA B 1 65 ? -0.439 -28.375 16.688 1 96.69 65 ALA B CA 1
ATOM 3459 C C . ALA B 1 65 ? 0.857 -27.797 16.125 1 96.69 65 ALA B C 1
ATOM 3461 O O . ALA B 1 65 ? 1.57 -28.469 15.383 1 96.69 65 ALA B O 1
ATOM 3462 N N . THR B 1 66 ? 1.184 -26.547 16.484 1 97.62 66 THR B N 1
ATOM 3463 C CA . THR B 1 66 ? 2.344 -25.844 15.938 1 97.62 66 THR B CA 1
ATOM 3464 C C . THR B 1 66 ? 3.514 -25.891 16.922 1 97.62 66 THR B C 1
ATOM 3466 O O . THR B 1 66 ? 4.512 -25.203 16.734 1 97.62 66 THR B O 1
ATOM 3469 N N . ASN B 1 67 ? 3.377 -26.703 18 1 96.88 67 ASN B N 1
ATOM 3470 C CA . ASN B 1 67 ? 4.383 -26.703 19.062 1 96.88 67 ASN B CA 1
ATOM 3471 C C . ASN B 1 67 ? 4.691 -25.297 19.531 1 96.88 67 ASN B C 1
ATOM 3473 O O . ASN B 1 67 ? 5.855 -24.875 19.562 1 96.88 67 ASN B O 1
ATOM 3477 N N . ASP B 1 68 ? 3.617 -24.594 19.812 1 96.19 68 ASP B N 1
ATOM 3478 C CA . ASP B 1 68 ? 3.656 -23.234 20.328 1 96.19 68 ASP B CA 1
ATOM 3479 C C . ASP B 1 68 ? 4.293 -22.281 19.312 1 96.19 68 ASP B C 1
ATOM 3481 O O . ASP B 1 68 ? 5.16 -21.484 19.672 1 96.19 68 ASP B O 1
ATOM 3485 N N . PHE B 1 69 ? 3.924 -22.484 18.016 1 94.81 69 PHE B N 1
ATOM 3486 C CA . PHE B 1 69 ? 4.305 -21.594 16.938 1 94.81 69 PHE B CA 1
ATOM 3487 C C . PHE B 1 69 ? 5.82 -21.5 16.812 1 94.81 69 PHE B C 1
ATOM 3489 O O . PHE B 1 69 ? 6.375 -20.406 16.688 1 94.81 69 PHE B O 1
ATOM 3496 N N . LYS B 1 70 ? 6.453 -22.594 16.781 1 93.38 70 LYS B N 1
ATOM 3497 C CA . LYS B 1 70 ? 7.91 -22.672 16.797 1 93.38 70 LYS B CA 1
ATOM 3498 C C . LYS B 1 70 ? 8.492 -22.531 15.398 1 93.38 70 LYS B C 1
ATOM 3500 O O . LYS B 1 70 ? 9.438 -21.781 15.188 1 93.38 70 LYS B O 1
ATOM 3505 N N . GLU B 1 71 ? 7.941 -23.266 14.43 1 95.31 71 GLU B N 1
ATOM 3506 C CA . GLU B 1 71 ? 8.516 -23.312 13.086 1 95.31 71 GLU B CA 1
ATOM 3507 C C . GLU B 1 71 ? 7.793 -22.344 12.148 1 95.31 71 GLU B C 1
ATOM 3509 O O . GLU B 1 71 ? 6.75 -22.672 11.586 1 95.31 71 GLU B O 1
ATOM 3514 N N . GLU B 1 72 ? 8.414 -21.234 11.883 1 92.88 72 GLU B N 1
ATOM 3515 C CA . GLU B 1 72 ? 7.895 -20.25 10.93 1 92.88 72 GLU B CA 1
ATOM 3516 C C . GLU B 1 72 ? 8.227 -20.656 9.5 1 92.88 72 GLU B C 1
ATOM 3518 O O . GLU B 1 72 ? 9.383 -20.938 9.18 1 92.88 72 GLU B O 1
ATOM 3523 N N . VAL B 1 73 ? 7.25 -20.703 8.617 1 92.12 73 VAL B N 1
ATOM 3524 C CA . VAL B 1 73 ? 7.496 -21.109 7.242 1 92.12 73 VAL B CA 1
ATOM 3525 C C . VAL B 1 73 ? 7.246 -19.938 6.301 1 92.12 73 VAL B C 1
ATOM 3527 O O . VAL B 1 73 ? 7.523 -20.031 5.102 1 92.12 73 VAL B O 1
ATOM 3530 N N . GLY B 1 74 ? 6.719 -18.938 6.777 1 86.31 74 GLY B N 1
ATOM 3531 C CA . GLY B 1 74 ? 6.477 -17.75 5.973 1 86.31 74 GLY B CA 1
ATOM 3532 C C . GLY B 1 74 ? 6.062 -16.547 6.797 1 86.31 74 GLY B C 1
ATOM 3533 O O . GLY B 1 74 ? 5.496 -16.688 7.883 1 86.31 74 GLY B O 1
ATOM 3534 N N . ARG B 1 75 ? 6.355 -15.391 6.258 1 81.06 75 ARG B N 1
ATOM 3535 C CA . ARG B 1 75 ? 5.984 -14.133 6.898 1 81.06 75 ARG B CA 1
ATOM 3536 C C . ARG B 1 75 ? 5.637 -13.07 5.859 1 81.06 75 ARG B C 1
ATOM 3538 O O . ARG B 1 75 ? 6.301 -12.969 4.824 1 81.06 75 ARG B O 1
ATOM 3545 N N . GLY B 1 76 ? 4.574 -12.336 6.156 1 71.44 76 GLY B N 1
ATOM 3546 C CA . GLY B 1 76 ? 4.195 -11.25 5.262 1 71.44 76 GLY B CA 1
ATOM 3547 C C . GLY B 1 76 ? 3.449 -10.133 5.965 1 71.44 76 GLY B C 1
ATOM 3548 O O . GLY B 1 76 ? 3.459 -10.047 7.195 1 71.44 76 GLY B O 1
ATOM 3549 N N . GLY B 1 77 ? 2.936 -9.219 5.211 1 65.56 77 GLY B N 1
ATOM 3550 C CA . GLY B 1 77 ? 2.271 -8.031 5.738 1 65.56 77 GLY B CA 1
ATOM 3551 C C . GLY B 1 77 ? 1.036 -8.359 6.555 1 65.56 77 GLY B C 1
ATOM 3552 O O . GLY B 1 77 ? 0.604 -7.551 7.383 1 65.56 77 GLY B O 1
ATOM 3553 N N . PHE B 1 78 ? 0.516 -9.57 6.418 1 72.5 78 PHE B N 1
ATOM 3554 C CA . PHE B 1 78 ? -0.749 -9.875 7.078 1 72.5 78 PHE B CA 1
ATOM 3555 C C . PHE B 1 78 ? -0.528 -10.781 8.281 1 72.5 78 PHE B C 1
ATOM 3557 O O . PHE B 1 78 ? -1.452 -11.023 9.055 1 72.5 78 PHE B O 1
ATOM 3564 N N . GLY B 1 79 ? 0.64 -11.352 8.328 1 80.69 79 GLY B N 1
ATOM 3565 C CA . GLY B 1 79 ? 0.864 -12.234 9.461 1 80.69 79 GLY B CA 1
ATOM 3566 C C . GLY B 1 79 ? 1.992 -13.227 9.227 1 80.69 79 GLY B C 1
ATOM 3567 O O . GLY B 1 79 ? 2.783 -13.07 8.297 1 80.69 79 GLY B O 1
ATOM 3568 N N . VAL B 1 80 ? 2.031 -14.164 10.172 1 87.38 80 VAL B N 1
ATOM 3569 C CA . VAL B 1 80 ? 3.094 -15.164 10.156 1 87.38 80 VAL B CA 1
ATOM 3570 C C . VAL B 1 80 ? 2.488 -16.562 9.992 1 87.38 80 VAL B C 1
ATOM 3572 O O . VAL B 1 80 ? 1.447 -16.859 10.578 1 87.38 80 VAL B O 1
ATOM 3575 N N . VAL B 1 81 ? 3.172 -17.328 9.219 1 94.12 81 VAL B N 1
ATOM 3576 C CA . VAL B 1 81 ? 2.686 -18.672 8.961 1 94.12 81 VAL B CA 1
ATOM 3577 C C . VAL B 1 81 ? 3.586 -19.688 9.656 1 94.12 81 VAL B C 1
ATOM 3579 O O . VAL B 1 81 ? 4.812 -19.641 9.531 1 94.12 81 VAL B O 1
ATOM 3582 N N . TYR B 1 82 ? 2.949 -20.625 10.375 1 96.19 82 TYR B N 1
ATOM 3583 C CA . TYR B 1 82 ? 3.66 -21.672 11.102 1 96.19 82 TYR B CA 1
ATOM 3584 C C . TYR B 1 82 ? 3.27 -23.062 10.594 1 96.19 82 TYR B C 1
ATOM 3586 O O . TYR B 1 82 ? 2.117 -23.281 10.219 1 96.19 82 TYR B O 1
ATOM 3594 N N . LYS B 1 83 ? 4.289 -23.922 10.602 1 97.31 83 LYS B N 1
ATOM 3595 C CA . LYS B 1 83 ? 4.012 -25.312 10.305 1 97.31 83 LYS B CA 1
ATOM 3596 C C . LYS B 1 83 ? 3.42 -26.031 11.508 1 97.31 83 LYS B C 1
ATOM 3598 O O . LYS B 1 83 ? 3.873 -25.844 12.641 1 97.31 83 LYS B O 1
ATOM 3603 N N . GLY B 1 84 ? 2.34 -26.766 11.242 1 97.12 84 GLY B N 1
ATOM 3604 C CA . GLY B 1 84 ? 1.719 -27.547 12.305 1 97.12 84 GLY B CA 1
ATOM 3605 C C . GLY B 1 84 ? 1.376 -28.969 11.883 1 97.12 84 GLY B C 1
ATOM 3606 O O . GLY B 1 84 ? 1.436 -29.297 10.695 1 97.12 84 GLY B O 1
ATOM 3607 N N . THR B 1 85 ? 1.133 -29.781 12.914 1 96.62 85 THR B N 1
ATOM 3608 C CA . THR B 1 85 ? 0.669 -31.141 12.695 1 96.62 85 THR B CA 1
ATOM 3609 C C . THR B 1 85 ? -0.587 -31.438 13.516 1 96.62 85 THR B C 1
ATOM 3611 O O . THR B 1 85 ? -0.691 -31.016 14.664 1 96.62 85 THR B O 1
ATOM 3614 N N . MET B 1 86 ? -1.514 -32.031 12.867 1 92.31 86 MET B N 1
ATOM 3615 C CA . MET B 1 86 ? -2.762 -32.375 13.539 1 92.31 86 MET B CA 1
ATOM 3616 C C . MET B 1 86 ? -3.061 -33.844 13.398 1 92.31 86 MET B C 1
ATOM 3618 O O . MET B 1 86 ? -2.711 -34.469 12.391 1 92.31 86 MET B O 1
ATOM 3622 N N . GLN B 1 87 ? -3.688 -34.375 14.477 1 84.94 87 GLN B N 1
ATOM 3623 C CA . GLN B 1 87 ? -4.082 -35.781 14.461 1 84.94 87 GLN B CA 1
ATOM 3624 C C . GLN B 1 87 ? -5.555 -35.938 14.086 1 84.94 87 GLN B C 1
ATOM 3626 O O . GLN B 1 87 ? -6.434 -35.438 14.797 1 84.94 87 GLN B O 1
ATOM 3631 N N . ALA B 1 88 ? -5.914 -36.094 12.992 1 74.06 88 ALA B N 1
ATOM 3632 C CA . ALA B 1 88 ? -7.266 -36.406 12.539 1 74.06 88 ALA B CA 1
ATOM 3633 C C . ALA B 1 88 ? -7.324 -37.781 11.883 1 74.06 88 ALA B C 1
ATOM 3635 O O . ALA B 1 88 ? -7.492 -37.906 10.672 1 74.06 88 ALA B O 1
ATOM 3636 N N . GLY B 1 89 ? -7.227 -38.938 12.711 1 70.06 89 GLY B N 1
ATOM 3637 C CA . GLY B 1 89 ? -7.043 -40.281 12.195 1 70.06 89 GLY B CA 1
ATOM 3638 C C . GLY B 1 89 ? -5.637 -40.531 11.688 1 70.06 89 GLY B C 1
ATOM 3639 O O . GLY B 1 89 ? -5.012 -41.531 12.062 1 70.06 89 GLY B O 1
ATOM 3640 N N . SER B 1 90 ? -5.168 -39.656 10.781 1 82.44 90 SER B N 1
ATOM 3641 C CA . SER B 1 90 ? -3.779 -39.625 10.336 1 82.44 90 SER B CA 1
ATOM 3642 C C . SER B 1 90 ? -3.156 -38.25 10.633 1 82.44 90 SER B C 1
ATOM 3644 O O . SER B 1 90 ? -3.871 -37.281 10.883 1 82.44 90 SER B O 1
ATOM 3646 N N . THR B 1 91 ? -1.867 -38.375 10.664 1 89.5 91 THR B N 1
ATOM 3647 C CA . THR B 1 91 ? -1.152 -37.125 10.906 1 89.5 91 THR B CA 1
ATOM 3648 C C . THR B 1 91 ? -1.168 -36.219 9.656 1 89.5 91 THR B C 1
ATOM 3650 O O . THR B 1 91 ? -0.772 -36.688 8.578 1 89.5 91 THR B O 1
ATOM 3653 N N . ILE B 1 92 ? -1.762 -35.188 9.82 1 91.94 92 ILE B N 1
ATOM 3654 C CA . ILE B 1 92 ? -1.803 -34.25 8.703 1 91.94 92 ILE B CA 1
ATOM 3655 C C . ILE B 1 92 ? -0.963 -33 9.023 1 91.94 92 ILE B C 1
ATOM 3657 O O . ILE B 1 92 ? -1.009 -32.5 10.141 1 91.94 92 ILE B O 1
ATOM 3661 N N . VAL B 1 93 ? -0.174 -32.625 8.031 1 95.94 93 VAL B N 1
ATOM 3662 C CA . VAL B 1 93 ? 0.604 -31.406 8.172 1 95.94 93 VAL B CA 1
ATOM 3663 C C . VAL B 1 93 ? -0.222 -30.219 7.699 1 95.94 93 VAL B C 1
ATOM 3665 O O . VAL B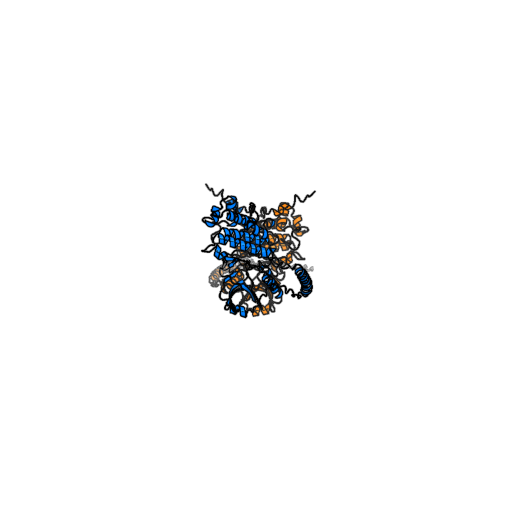 1 93 ? -0.896 -30.297 6.668 1 95.94 93 VAL B O 1
ATOM 3668 N N . VAL B 1 94 ? -0.189 -29.109 8.523 1 97.06 94 VAL B N 1
ATOM 3669 C CA . VAL B 1 94 ? -0.998 -27.938 8.195 1 97.06 94 VAL B CA 1
ATOM 3670 C C . VAL B 1 94 ? -0.141 -26.688 8.281 1 97.06 94 VAL B C 1
ATOM 3672 O O . VAL B 1 94 ? 0.954 -26.703 8.844 1 97.06 94 VAL B O 1
ATOM 3675 N N . ALA B 1 95 ? -0.559 -25.656 7.621 1 97.56 95 ALA B N 1
ATOM 3676 C CA . ALA B 1 95 ? -0.007 -24.297 7.742 1 97.56 95 ALA B CA 1
ATOM 3677 C C . ALA B 1 95 ? -0.945 -23.391 8.531 1 97.56 95 ALA B C 1
ATOM 3679 O O . ALA B 1 95 ? -2.107 -23.219 8.156 1 97.56 95 ALA B O 1
ATOM 3680 N N . VAL B 1 96 ? -0.461 -22.844 9.586 1 97.25 96 VAL B N 1
ATOM 3681 C CA . VAL B 1 96 ? -1.266 -21.984 10.461 1 97.25 96 VAL B CA 1
ATOM 3682 C C . VAL B 1 96 ? -0.811 -20.531 10.336 1 97.25 96 VAL B C 1
ATOM 3684 O O . VAL B 1 96 ? 0.31 -20.203 10.719 1 97.25 96 VAL B O 1
ATOM 3687 N N . LYS B 1 97 ? -1.67 -19.719 9.758 1 93.38 97 LYS B N 1
ATOM 3688 C CA . LYS B 1 97 ? -1.363 -18.297 9.641 1 93.38 97 LYS B CA 1
ATOM 3689 C C . LYS B 1 97 ? -1.94 -17.5 10.812 1 93.38 97 LYS B C 1
ATOM 3691 O O . LYS B 1 97 ? -3.156 -17.484 11.016 1 93.38 97 LYS B O 1
ATOM 3696 N N . LYS B 1 98 ? -1.109 -16.938 11.555 1 90.94 98 LYS B N 1
ATOM 3697 C CA . LYS B 1 98 ? -1.509 -16.016 12.625 1 90.94 98 LYS B CA 1
ATOM 3698 C C . LYS B 1 98 ? -1.632 -14.586 12.109 1 90.94 98 LYS B C 1
ATOM 3700 O O . LYS B 1 98 ? -0.637 -13.977 11.711 1 90.94 98 LYS B O 1
ATOM 3705 N N . LEU B 1 99 ? -2.877 -14.062 12.102 1 84.44 99 LEU B N 1
ATOM 3706 C CA . LEU B 1 99 ? -3.131 -12.75 11.523 1 84.44 99 LEU B CA 1
ATOM 3707 C C . LEU B 1 99 ? -2.77 -11.641 12.508 1 84.44 99 LEU B C 1
ATOM 3709 O O . LEU B 1 99 ? -2.969 -11.789 13.719 1 84.44 99 LEU B O 1
ATOM 3713 N N . ASP B 1 100 ? -2.232 -10.547 11.883 1 69.44 100 ASP B N 1
ATOM 3714 C CA . ASP B 1 100 ? -1.926 -9.375 12.688 1 69.44 100 ASP B CA 1
ATOM 3715 C C . ASP B 1 100 ? -3.201 -8.633 13.086 1 69.44 100 ASP B C 1
ATOM 3717 O O . ASP B 1 100 ? -4.191 -8.648 12.352 1 69.44 100 ASP B O 1
ATOM 3721 N N . LYS B 1 101 ? -3.578 -8.359 14.258 1 57.19 101 LYS B N 1
ATOM 3722 C CA . LYS B 1 101 ? -4.805 -7.875 14.883 1 57.19 101 LYS B CA 1
ATOM 3723 C C . LYS B 1 101 ? -5.434 -6.75 14.07 1 57.19 101 LYS B C 1
ATOM 3725 O O . LYS B 1 101 ? -6.504 -6.246 14.414 1 57.19 101 LYS B O 1
ATOM 3730 N N . VAL B 1 102 ? -5.414 -6.609 12.875 1 51.25 102 VAL B N 1
ATOM 3731 C CA . VAL B 1 102 ? -6.082 -5.418 12.375 1 51.25 102 VAL B CA 1
ATOM 3732 C C . VAL B 1 102 ? -7.598 -5.613 12.43 1 51.25 102 VAL B C 1
ATOM 3734 O O . VAL B 1 102 ? -8.359 -4.699 12.102 1 51.25 102 VAL B O 1
ATOM 3737 N N . VAL B 1 103 ? -8.156 -6.852 12.727 1 49.03 103 VAL B N 1
ATOM 3738 C CA . VAL B 1 103 ? -9.555 -7.012 12.328 1 49.03 103 VAL B CA 1
ATOM 3739 C C . VAL B 1 103 ? -10.469 -6.449 13.414 1 49.03 103 VAL B C 1
ATOM 3741 O O . VAL B 1 103 ? -10.617 -7.051 14.484 1 49.03 103 VAL B O 1
ATOM 3744 N N . GLN B 1 104 ? -10.211 -5.258 13.703 1 47.5 104 GLN B N 1
ATOM 3745 C CA . GLN B 1 104 ? -11.047 -4.84 14.828 1 47.5 104 GLN B CA 1
ATOM 3746 C C . GLN B 1 104 ? -12.523 -5.078 14.531 1 47.5 104 GLN B C 1
ATOM 3748 O O . GLN B 1 104 ? -13.344 -5.113 15.445 1 47.5 104 GLN B O 1
ATOM 3753 N N . ASP B 1 105 ? -12.969 -4.707 13.242 1 51.19 105 ASP B N 1
ATOM 3754 C CA . ASP B 1 105 ? -14.422 -4.723 13.383 1 51.19 105 ASP B CA 1
ATOM 3755 C C . ASP B 1 105 ? -14.914 -6.109 13.789 1 51.19 105 ASP B C 1
ATOM 3757 O O . ASP B 1 105 ? -14.195 -7.098 13.648 1 51.19 105 ASP B O 1
ATOM 3761 N N . GLY B 1 106 ? -16.188 -6.285 14.188 1 55.38 106 GLY B N 1
ATOM 3762 C CA . GLY B 1 106 ? -17.047 -7.223 14.898 1 55.38 106 GLY B CA 1
ATOM 3763 C C . GLY B 1 106 ? -16.781 -8.672 14.531 1 55.38 106 GLY B C 1
ATOM 3764 O O . GLY B 1 106 ? -16.359 -8.961 13.406 1 55.38 106 GLY B O 1
ATOM 3765 N N . GLU B 1 107 ? -16.391 -9.508 15.492 1 60.25 107 GLU B N 1
ATOM 3766 C CA . GLU B 1 107 ? -16.328 -10.961 15.438 1 60.25 107 GLU B CA 1
ATOM 3767 C C . GLU B 1 107 ? -17.188 -11.5 14.289 1 60.25 107 GLU B C 1
ATOM 3769 O O . GLU B 1 107 ? -16.766 -12.398 13.562 1 60.25 107 GLU B O 1
ATOM 3774 N N 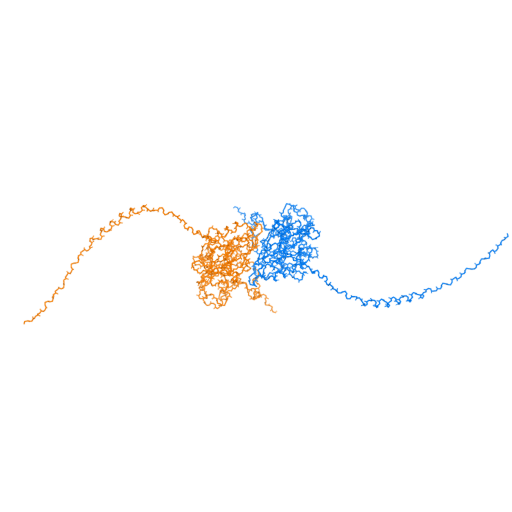. LYS B 1 108 ? -18.188 -10.773 14.016 1 65.75 108 LYS B N 1
ATOM 3775 C CA . LYS B 1 108 ? -19.141 -11.266 13.023 1 65.75 108 LYS B CA 1
ATOM 3776 C C . LYS B 1 108 ? -18.609 -11.07 11.602 1 65.75 108 LYS B C 1
ATOM 3778 O O . LYS B 1 108 ? -18.781 -11.945 10.75 1 65.75 108 LYS B O 1
ATOM 3783 N N . GLU B 1 109 ? -17.844 -9.977 11.461 1 74.5 109 GLU B N 1
ATOM 3784 C CA . GLU B 1 109 ? -17.359 -9.695 10.109 1 74.5 109 GLU B CA 1
ATOM 3785 C C . GLU B 1 109 ? -16.219 -10.633 9.727 1 74.5 109 GLU B C 1
ATOM 3787 O O . GLU B 1 109 ? -16.172 -11.117 8.594 1 74.5 109 GLU B O 1
ATOM 3792 N N . PHE B 1 110 ? -15.461 -11.055 10.719 1 83.12 110 PHE B N 1
ATOM 3793 C CA . PHE B 1 110 ? -14.359 -11.977 10.461 1 83.12 110 PHE B CA 1
ATOM 3794 C C . PHE B 1 110 ? -14.883 -13.344 10.047 1 83.12 110 PHE B C 1
ATOM 3796 O O . PHE B 1 110 ? -14.461 -13.898 9.031 1 83.12 110 PHE B O 1
ATOM 3803 N N . LYS B 1 111 ? -15.852 -13.773 10.742 1 82.56 111 LYS B N 1
ATOM 3804 C CA . LYS B 1 111 ? -16.406 -15.102 10.484 1 82.56 111 LYS B CA 1
ATOM 3805 C C . LYS B 1 111 ? -17.078 -15.164 9.117 1 82.56 111 LYS B C 1
ATOM 3807 O O . LYS B 1 111 ? -16.938 -16.156 8.398 1 82.56 111 LYS B O 1
ATOM 3812 N N . THR B 1 112 ? -17.719 -14.141 8.805 1 82.75 112 THR B N 1
ATOM 3813 C CA . THR B 1 112 ? -18.406 -14.094 7.52 1 82.75 112 THR B CA 1
ATOM 3814 C C . THR B 1 112 ? -17.406 -14.133 6.367 1 82.75 112 THR B C 1
ATOM 3816 O O . THR B 1 112 ? -17.594 -14.875 5.402 1 82.75 112 THR B O 1
ATOM 3819 N N . GLU B 1 113 ? -16.359 -13.344 6.574 1 82.5 113 GLU B N 1
ATOM 3820 C CA . GLU B 1 113 ? -15.352 -13.289 5.52 1 82.5 113 GLU B CA 1
ATOM 3821 C C . GLU B 1 113 ? -14.602 -14.617 5.402 1 82.5 113 GLU B C 1
ATOM 3823 O O . GLU B 1 113 ? -14.281 -15.062 4.297 1 82.5 113 GLU B O 1
ATOM 3828 N N . VAL B 1 114 ? -14.359 -15.211 6.516 1 88.44 114 VAL B N 1
ATOM 3829 C CA . VAL B 1 114 ? -13.656 -16.484 6.527 1 88.44 114 VAL B CA 1
ATOM 3830 C C . VAL B 1 114 ? -14.516 -17.562 5.863 1 88.44 114 VAL B C 1
ATOM 3832 O O . VAL B 1 114 ? -14 -18.422 5.148 1 88.44 114 VAL B O 1
ATOM 3835 N N . GLN B 1 115 ? -15.773 -17.484 6.043 1 87.5 115 GLN B N 1
ATOM 3836 C CA . GLN B 1 115 ? -16.688 -18.438 5.434 1 87.5 115 GLN B CA 1
ATOM 3837 C C . GLN B 1 115 ? -16.672 -18.328 3.914 1 87.5 115 GLN B C 1
ATOM 3839 O O . GLN B 1 115 ? -16.734 -19.328 3.205 1 87.5 115 GLN B O 1
ATOM 3844 N N . VAL B 1 116 ? -16.578 -17.141 3.5 1 86.06 116 VAL B N 1
ATOM 3845 C CA . VAL B 1 116 ? -16.516 -16.906 2.061 1 86.06 116 VAL B CA 1
ATOM 3846 C C . VAL B 1 116 ? -15.258 -17.562 1.492 1 86.06 116 VAL B C 1
ATOM 3848 O O . VAL B 1 116 ? -15.32 -18.25 0.466 1 86.06 116 VAL B O 1
ATOM 3851 N N . ILE B 1 117 ? -14.18 -17.359 2.145 1 89.88 117 ILE B N 1
ATOM 3852 C CA . ILE B 1 117 ? -12.93 -17.969 1.722 1 89.88 117 ILE B CA 1
ATOM 3853 C C . ILE B 1 117 ? -13.062 -19.5 1.757 1 89.88 117 ILE B C 1
ATOM 3855 O O . ILE B 1 117 ? -12.641 -20.188 0.826 1 89.88 117 ILE B O 1
ATOM 3859 N N . GLY B 1 118 ? -13.703 -19.984 2.799 1 91.06 118 GLY B N 1
ATOM 3860 C CA . GLY B 1 118 ? -13.859 -21.422 2.98 1 91.06 118 GLY B CA 1
ATOM 3861 C C . GLY B 1 118 ? -14.727 -22.062 1.915 1 91.06 118 GLY B C 1
ATOM 3862 O O . GLY B 1 118 ? -14.562 -23.25 1.612 1 91.06 118 GLY B O 1
ATOM 3863 N N . GLN B 1 119 ? -15.562 -21.312 1.335 1 89.5 119 GLN B N 1
ATOM 3864 C CA . GLN B 1 119 ? -16.469 -21.844 0.321 1 89.5 119 GLN B CA 1
ATOM 3865 C C . GLN B 1 119 ? -15.836 -21.781 -1.066 1 89.5 119 GLN B C 1
ATOM 3867 O O . GLN B 1 119 ? -16.391 -22.312 -2.031 1 89.5 119 GLN B O 1
ATOM 3872 N N . THR B 1 120 ? -14.742 -21.188 -1.122 1 90.81 120 THR B N 1
ATOM 3873 C CA . THR B 1 120 ? -14.039 -21.047 -2.389 1 90.81 120 THR B CA 1
ATOM 3874 C C . THR B 1 120 ? -13.023 -22.172 -2.574 1 90.81 120 THR B C 1
ATOM 3876 O O . THR B 1 120 ? -11.969 -22.188 -1.947 1 90.81 120 THR B O 1
ATOM 3879 N N . HIS B 1 121 ? -13.453 -23.219 -3.449 1 91.5 121 HIS B N 1
ATOM 3880 C CA . HIS B 1 121 ? -12.609 -24.391 -3.678 1 91.5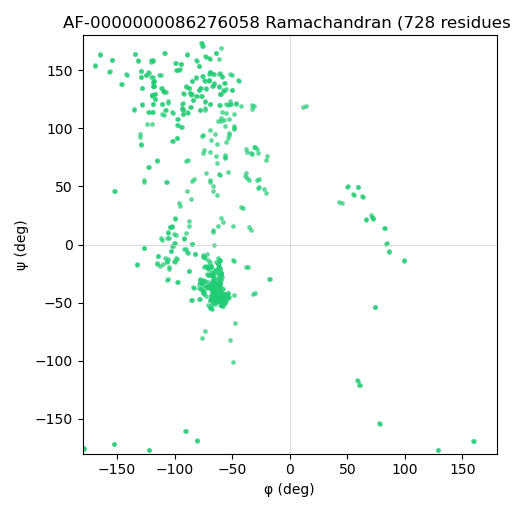 121 HIS B CA 1
ATOM 3881 C C . HIS B 1 121 ? -12.242 -24.531 -5.152 1 91.5 121 HIS B C 1
ATOM 3883 O O . HIS B 1 121 ? -13.109 -24.422 -6.023 1 91.5 121 HIS B O 1
ATOM 3889 N N . HIS B 1 122 ? -11.023 -24.656 -5.344 1 95.31 122 HIS B N 1
ATOM 3890 C CA . HIS B 1 122 ? -10.484 -24.859 -6.684 1 95.31 122 HIS B CA 1
ATOM 3891 C C . HIS B 1 122 ? -9.117 -25.547 -6.633 1 95.31 122 HIS B C 1
ATOM 3893 O O . HIS B 1 122 ? -8.352 -25.344 -5.688 1 95.31 122 HIS B O 1
ATOM 3899 N N . LYS B 1 123 ? -8.82 -26.297 -7.602 1 96.69 123 LYS B N 1
ATOM 3900 C CA . LYS B 1 123 ? -7.59 -27.078 -7.625 1 96.69 123 LYS B CA 1
ATOM 3901 C C . LYS B 1 123 ? -6.363 -26.172 -7.602 1 96.69 123 LYS B C 1
ATOM 3903 O O . LYS B 1 123 ? -5.273 -26.594 -7.219 1 96.69 123 LYS B O 1
ATOM 3908 N N . ASN B 1 124 ? -6.473 -24.922 -8.055 1 98.25 124 ASN B N 1
ATOM 3909 C CA . ASN B 1 124 ? -5.34 -24 -8.102 1 98.25 124 ASN B CA 1
ATOM 3910 C C . ASN B 1 124 ? -5.398 -23 -6.961 1 98.25 124 ASN B C 1
ATOM 3912 O O . ASN B 1 124 ? -4.75 -21.953 -7.023 1 98.25 124 ASN B O 1
ATOM 3916 N N . LEU B 1 125 ? -6.207 -23.234 -5.934 1 97.81 125 LEU B N 1
ATOM 3917 C CA . LEU B 1 125 ? -6.27 -22.422 -4.727 1 97.81 125 LEU B CA 1
ATOM 3918 C C . LEU B 1 125 ? -5.898 -23.234 -3.494 1 97.81 125 LEU B C 1
ATOM 3920 O O . LEU B 1 125 ? -6.285 -24.406 -3.377 1 97.81 125 LEU B O 1
ATOM 3924 N N . VAL B 1 126 ? -5.141 -22.578 -2.621 1 97.56 126 VAL B N 1
ATOM 3925 C CA . VAL B 1 126 ? -4.832 -23.25 -1.361 1 97.56 126 VAL B CA 1
ATOM 3926 C C . VAL B 1 126 ? -6.102 -23.406 -0.532 1 97.56 126 VAL B C 1
ATOM 3928 O O . VAL B 1 126 ? -6.875 -22.453 -0.383 1 97.56 126 VAL B O 1
ATOM 3931 N N . ARG B 1 127 ? -6.254 -24.5 -0.002 1 95.69 127 ARG B N 1
ATOM 3932 C CA . ARG B 1 127 ? -7.496 -24.828 0.697 1 95.69 127 ARG B CA 1
ATOM 3933 C C . ARG B 1 127 ? -7.445 -24.359 2.146 1 95.69 127 ARG B C 1
ATOM 3935 O O . ARG B 1 127 ? -6.473 -24.609 2.855 1 95.69 127 ARG B O 1
ATOM 3942 N N . LEU B 1 128 ? -8.477 -23.672 2.531 1 96.06 128 LEU B N 1
ATOM 3943 C CA . LEU B 1 128 ? -8.68 -23.312 3.934 1 96.06 128 LEU B CA 1
ATOM 3944 C C . LEU B 1 128 ? -9.352 -24.453 4.691 1 96.06 128 LEU B C 1
ATOM 3946 O O . LEU B 1 128 ? -10.422 -24.922 4.293 1 96.06 128 LEU B O 1
ATOM 3950 N N . LEU B 1 129 ? -8.75 -24.875 5.727 1 94.94 129 LEU B N 1
ATOM 3951 C CA . LEU B 1 129 ? -9.25 -26.031 6.469 1 94.94 129 LEU B CA 1
ATOM 3952 C C . LEU B 1 129 ? -10.078 -25.578 7.668 1 94.94 129 LEU B C 1
ATOM 3954 O O . LEU B 1 129 ? -11 -26.281 8.094 1 94.94 129 LEU B O 1
ATOM 3958 N N . GLY B 1 130 ? -9.711 -24.5 8.203 1 95.62 130 GLY B N 1
ATOM 3959 C CA . GLY B 1 130 ? -10.383 -24 9.398 1 95.62 130 GLY B CA 1
ATOM 3960 C C . GLY B 1 130 ? -9.836 -22.688 9.891 1 95.62 130 GLY B C 1
ATOM 3961 O O . GLY B 1 130 ? -9.055 -22.031 9.195 1 95.62 130 GLY B O 1
ATOM 3962 N N . PHE B 1 131 ? -10.398 -22.234 11.086 1 94.94 131 PHE B N 1
ATOM 3963 C CA . PHE B 1 131 ? -9.969 -20.953 11.617 1 94.94 131 PHE B CA 1
ATOM 3964 C C . PHE B 1 131 ? -10.156 -20.906 13.133 1 94.94 131 PHE B C 1
ATOM 3966 O O . PHE B 1 131 ? -10.789 -21.781 13.711 1 94.94 131 PHE B O 1
ATOM 3973 N N . CYS B 1 132 ? -9.422 -20.031 13.695 1 94.31 132 CYS B N 1
ATOM 3974 C CA . CYS B 1 132 ? -9.547 -19.703 15.109 1 94.31 132 CYS B CA 1
ATOM 3975 C C . CYS B 1 132 ? -9.977 -18.25 15.305 1 94.31 132 CYS B C 1
ATOM 3977 O O . CYS B 1 132 ? -9.406 -17.344 14.695 1 94.31 132 CYS B O 1
ATOM 3979 N N . ASP B 1 133 ? -11.016 -18.062 16.016 1 90.06 133 ASP B N 1
ATOM 3980 C CA . ASP B 1 133 ? -11.5 -16.75 16.406 1 90.06 133 ASP B CA 1
ATOM 3981 C C . ASP B 1 133 ? -11.75 -16.688 17.922 1 90.06 133 ASP B C 1
ATOM 3983 O O . ASP B 1 133 ? -12.883 -16.844 18.359 1 90.06 133 ASP B O 1
ATOM 3987 N N . GLU B 1 134 ? -10.727 -16.406 18.641 1 87.62 134 GLU B N 1
ATOM 3988 C CA . GLU B 1 134 ? -10.797 -16.391 20.109 1 87.62 134 GLU B CA 1
ATOM 3989 C C . GLU B 1 134 ? -10.094 -15.164 20.672 1 87.62 134 GLU B C 1
ATOM 3991 O O . GLU B 1 134 ? -8.883 -15.008 20.531 1 87.62 134 GLU B O 1
ATOM 3996 N N . GLY B 1 135 ? -10.906 -14.336 21.328 1 79.19 135 GLY B N 1
ATOM 3997 C CA . GLY B 1 135 ? -10.305 -13.117 21.844 1 79.19 135 GLY B CA 1
ATOM 3998 C C . GLY B 1 135 ? -9.672 -12.258 20.766 1 79.19 135 GLY B C 1
ATOM 3999 O O . GLY B 1 135 ? -10.336 -11.898 19.781 1 79.19 135 GLY B O 1
ATOM 4000 N N . GLN B 1 136 ? -8.328 -12.125 20.938 1 75.94 136 GLN B N 1
ATOM 4001 C CA . GLN B 1 136 ? -7.598 -11.312 19.969 1 75.94 136 GLN B CA 1
ATOM 4002 C C . GLN B 1 136 ? -6.898 -12.18 18.938 1 75.94 136 GLN B C 1
ATOM 4004 O O . GLN B 1 136 ? -6.281 -11.664 18 1 75.94 136 GLN B O 1
ATOM 4009 N N . ASN B 1 137 ? -7.141 -13.477 19.141 1 84.88 137 ASN B N 1
ATOM 4010 C CA . ASN B 1 137 ? -6.43 -14.398 18.266 1 84.88 137 ASN B CA 1
ATOM 4011 C C . ASN B 1 137 ? -7.254 -14.758 17.031 1 84.88 137 ASN B C 1
ATOM 4013 O O . ASN B 1 137 ? -8.367 -15.273 17.156 1 84.88 137 ASN B O 1
ATOM 4017 N N . ARG B 1 138 ? -6.734 -14.383 15.945 1 88.88 138 ARG B N 1
ATOM 4018 C CA . ARG B 1 138 ? -7.297 -14.766 14.648 1 88.88 138 ARG B CA 1
ATOM 4019 C C . ARG B 1 138 ? -6.289 -15.562 13.828 1 88.88 138 ARG B C 1
ATOM 4021 O O . ARG B 1 138 ? -5.227 -15.047 13.469 1 88.88 138 ARG B O 1
ATOM 4028 N N . LEU B 1 139 ? -6.625 -16.766 13.625 1 93.25 139 LEU B N 1
ATOM 4029 C CA . LEU B 1 139 ? -5.73 -17.656 12.883 1 93.25 139 LEU B CA 1
ATOM 4030 C C . LEU B 1 139 ? -6.477 -18.359 11.758 1 93.25 139 LEU B C 1
ATOM 4032 O O . LEU B 1 139 ? -7.68 -18.609 11.867 1 93.25 139 LEU B O 1
ATOM 4036 N N . LEU B 1 140 ? -5.812 -18.641 10.734 1 94.88 140 LEU B N 1
ATOM 4037 C CA . LEU B 1 140 ? -6.32 -19.422 9.609 1 94.88 140 LEU B CA 1
ATOM 4038 C C . LEU B 1 140 ? -5.504 -20.703 9.43 1 94.88 140 LEU B C 1
ATOM 4040 O O . LEU B 1 140 ? -4.277 -20.672 9.539 1 94.88 140 LEU B O 1
ATOM 4044 N N . VAL B 1 141 ? -6.16 -21.75 9.211 1 96.69 141 VAL B N 1
ATOM 4045 C CA . VAL B 1 141 ? -5.508 -23.047 9.031 1 96.69 141 VAL B CA 1
ATOM 4046 C C . VAL B 1 141 ? -5.656 -23.5 7.582 1 96.69 141 VAL B C 1
ATOM 4048 O O . VAL B 1 141 ? -6.77 -23.719 7.102 1 96.69 141 VAL B O 1
ATOM 4051 N N . TYR B 1 142 ? -4.508 -23.703 6.949 1 96.81 142 TYR B N 1
ATOM 4052 C CA . TYR B 1 142 ? -4.484 -24.109 5.547 1 96.81 142 TYR B CA 1
ATOM 4053 C C . TYR B 1 142 ? -3.82 -25.469 5.379 1 96.81 142 TYR B C 1
ATOM 4055 O O . TYR B 1 142 ? -3.086 -25.922 6.262 1 96.81 142 TYR B O 1
ATOM 4063 N N . GLU B 1 143 ? -4.148 -26.078 4.273 1 96.19 143 GLU B N 1
ATOM 4064 C CA . GLU B 1 143 ? -3.326 -27.203 3.865 1 96.19 143 GLU B CA 1
ATOM 4065 C C . GLU B 1 143 ? -1.87 -26.797 3.68 1 96.19 143 GLU B C 1
ATOM 4067 O O . GLU B 1 143 ? -1.587 -25.672 3.271 1 96.19 143 GLU B O 1
ATOM 4072 N N . PHE B 1 144 ? -1.012 -27.672 4.031 1 96.81 144 PHE B N 1
ATOM 4073 C CA . PHE B 1 144 ? 0.415 -27.422 3.877 1 96.81 144 PHE B CA 1
ATOM 4074 C C . PHE B 1 144 ? 0.919 -27.938 2.537 1 96.81 144 PHE B C 1
ATOM 4076 O O . PHE B 1 144 ? 0.646 -29.078 2.166 1 96.81 144 PHE B O 1
ATOM 4083 N N . LEU B 1 145 ? 1.628 -27.141 1.768 1 96.12 145 LEU B N 1
ATOM 4084 C CA . LEU B 1 145 ? 2.225 -27.547 0.5 1 96.12 145 LEU B CA 1
ATOM 4085 C C . LEU B 1 145 ? 3.74 -27.672 0.625 1 96.12 145 LEU B C 1
ATOM 4087 O O . LEU B 1 145 ? 4.418 -26.703 0.979 1 96.12 145 LEU B O 1
ATOM 4091 N N . SER B 1 146 ? 4.305 -28.703 0.187 1 90.94 146 SER B N 1
ATOM 4092 C CA . SER B 1 146 ? 5.645 -29.109 0.586 1 90.94 146 SER B CA 1
ATOM 4093 C C . SER B 1 146 ? 6.707 -28.453 -0.292 1 90.94 146 SER B C 1
ATOM 4095 O O . SER B 1 146 ? 7.867 -28.344 0.111 1 90.94 146 SER B O 1
ATOM 4097 N N . ASN B 1 147 ? 6.363 -28.016 -1.54 1 94.56 147 ASN B N 1
ATOM 4098 C CA . ASN B 1 147 ? 7.398 -27.547 -2.455 1 94.56 147 ASN B CA 1
ATOM 4099 C C . ASN B 1 147 ? 7.617 -26.047 -2.336 1 94.56 147 ASN B C 1
ATOM 4101 O O . ASN B 1 147 ? 8.312 -25.453 -3.158 1 94.56 147 ASN B O 1
ATOM 4105 N N . GLY B 1 148 ? 6.953 -25.391 -1.401 1 93.62 148 GLY B 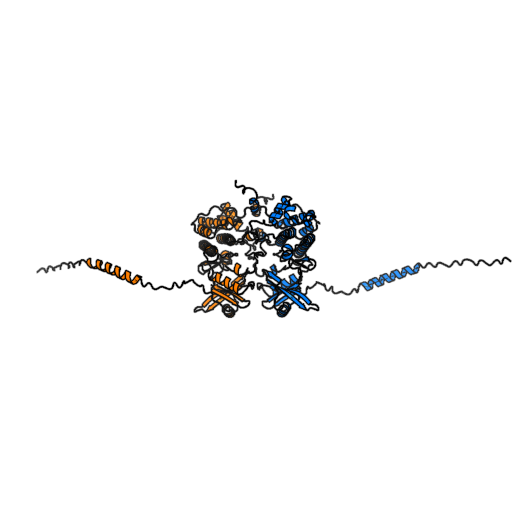N 1
ATOM 4106 C CA . GLY B 1 148 ? 7.215 -23.984 -1.098 1 93.62 148 GLY B CA 1
ATOM 4107 C C . GLY B 1 148 ? 6.605 -23.031 -2.105 1 93.62 148 GLY B C 1
ATOM 4108 O O . GLY B 1 148 ? 5.582 -23.344 -2.719 1 93.62 148 GLY B O 1
ATOM 4109 N N . THR B 1 149 ? 7.242 -21.859 -2.201 1 95.81 149 THR B N 1
ATOM 4110 C CA . THR B 1 149 ? 6.676 -20.797 -3.02 1 95.81 149 THR B CA 1
ATOM 4111 C C . THR B 1 149 ? 7.27 -20.828 -4.426 1 95.81 149 THR B C 1
ATOM 4113 O O . THR B 1 149 ? 8.391 -21.297 -4.621 1 95.81 149 THR B O 1
ATOM 4116 N N . LEU B 1 150 ? 6.527 -20.297 -5.332 1 97.69 150 LEU B N 1
ATOM 4117 C CA . LEU B 1 150 ? 7.031 -20.109 -6.688 1 97.69 150 LEU B CA 1
ATOM 4118 C C . LEU B 1 150 ? 8.258 -19.203 -6.695 1 97.69 150 LEU B C 1
ATOM 4120 O O . LEU B 1 150 ? 9.172 -19.391 -7.504 1 97.69 150 LEU B O 1
ATOM 4124 N N . ALA B 1 151 ? 8.312 -18.219 -5.809 1 95 151 ALA B N 1
ATOM 4125 C CA . ALA B 1 151 ? 9.461 -17.328 -5.715 1 95 151 ALA B CA 1
ATOM 4126 C C . ALA B 1 151 ? 10.75 -18.109 -5.469 1 95 151 ALA B C 1
ATOM 4128 O O . ALA B 1 151 ? 11.75 -17.891 -6.152 1 95 151 ALA B O 1
ATOM 4129 N N . ASN B 1 152 ? 10.695 -19.031 -4.598 1 93.44 152 ASN B N 1
ATOM 4130 C CA . ASN B 1 152 ? 11.867 -19.844 -4.293 1 93.44 152 ASN B CA 1
ATOM 4131 C C . ASN B 1 152 ? 12.273 -20.719 -5.484 1 93.44 152 ASN B C 1
ATOM 4133 O O . ASN B 1 152 ? 13.461 -20.969 -5.695 1 93.44 152 ASN B O 1
ATOM 4137 N N . PHE B 1 153 ? 11.281 -21.141 -6.172 1 96 153 PHE B N 1
ATOM 4138 C CA . PHE B 1 153 ? 11.523 -22.016 -7.316 1 96 153 PHE B CA 1
ATOM 4139 C C . PHE B 1 153 ? 12.086 -21.219 -8.492 1 96 153 PHE B C 1
ATOM 4141 O O . PHE B 1 153 ? 13.062 -21.625 -9.125 1 96 153 PHE B O 1
ATOM 4148 N N . LEU B 1 154 ? 11.578 -20.016 -8.742 1 95.69 154 LEU B N 1
ATOM 4149 C CA . LEU B 1 154 ? 11.945 -19.203 -9.891 1 95.69 154 LEU B CA 1
ATOM 4150 C C . LEU B 1 154 ? 13.305 -18.547 -9.68 1 95.69 154 LEU B C 1
ATOM 4152 O O . LEU B 1 154 ? 14.086 -18.406 -10.625 1 95.69 154 LEU B O 1
ATOM 4156 N N . PHE B 1 155 ? 13.539 -18.141 -8.469 1 91.94 155 PHE B N 1
ATOM 4157 C CA . PHE B 1 155 ? 14.672 -17.25 -8.242 1 91.94 155 PHE B CA 1
ATOM 4158 C C . PHE B 1 155 ? 15.766 -17.953 -7.449 1 91.94 155 PHE B C 1
ATOM 4160 O O . PHE B 1 155 ? 16.75 -17.344 -7.047 1 91.94 155 PHE B O 1
ATOM 4167 N N . GLY B 1 156 ? 15.602 -19.203 -7.203 1 89.31 156 GLY B N 1
ATOM 4168 C CA . GLY B 1 156 ? 16.594 -20 -6.488 1 89.31 156 GLY B CA 1
ATOM 4169 C C . GLY B 1 156 ? 17.609 -20.656 -7.41 1 89.31 156 GLY B C 1
ATOM 4170 O O . GLY B 1 156 ? 17.797 -20.219 -8.547 1 89.31 156 GLY B O 1
ATOM 4171 N N . CYS B 1 157 ? 18.234 -21.641 -6.891 1 85.81 157 CYS B N 1
ATOM 4172 C CA . CYS B 1 157 ? 19.312 -22.312 -7.605 1 85.81 157 CYS B CA 1
ATOM 4173 C C . CYS B 1 157 ? 18.75 -23.266 -8.656 1 85.81 157 CYS B C 1
ATOM 4175 O O . CYS B 1 157 ? 19.266 -23.328 -9.773 1 85.81 157 CYS B O 1
ATOM 4177 N N . SER B 1 158 ? 17.781 -24.031 -8.211 1 88.38 158 SER B N 1
ATOM 4178 C CA . SER B 1 158 ? 17.125 -24.922 -9.148 1 88.38 158 SER B CA 1
ATOM 4179 C C . SER B 1 158 ? 15.898 -24.281 -9.766 1 88.38 158 SER B C 1
ATOM 4181 O O . SER B 1 158 ? 14.898 -24.062 -9.086 1 88.38 158 SER B O 1
ATOM 4183 N N . LYS B 1 159 ? 16 -24.031 -10.984 1 93.06 159 LYS B N 1
ATOM 4184 C CA . LYS B 1 159 ? 14.922 -23.344 -11.695 1 93.06 159 LYS B CA 1
ATOM 4185 C C . LYS B 1 159 ? 14.008 -24.344 -12.391 1 93.06 159 LYS B C 1
ATOM 4187 O O . LYS B 1 159 ? 14.438 -25.453 -12.758 1 93.06 159 LYS B O 1
ATOM 4192 N N . PRO B 1 160 ? 12.75 -23.953 -12.523 1 96.81 160 PRO B N 1
ATOM 4193 C CA . PRO B 1 160 ? 11.844 -24.844 -13.258 1 96.81 160 PRO B CA 1
ATOM 4194 C C . PRO B 1 160 ? 12.211 -24.969 -14.734 1 96.81 160 PRO B C 1
ATOM 4196 O O . PRO B 1 160 ? 12.688 -24 -15.344 1 96.81 160 PRO B O 1
ATOM 4199 N N . ASN B 1 161 ? 11.961 -26.141 -15.258 1 96.56 161 ASN B N 1
ATOM 4200 C CA . ASN B 1 161 ? 12.125 -26.281 -16.703 1 96.56 161 ASN B CA 1
ATOM 4201 C C . ASN B 1 161 ? 10.969 -25.656 -17.469 1 96.56 161 ASN B C 1
ATOM 4203 O O . ASN B 1 161 ? 10 -25.188 -16.859 1 96.56 161 ASN B O 1
ATOM 4207 N N . TRP B 1 162 ? 11.062 -25.609 -18.75 1 97.56 162 TRP B N 1
ATOM 4208 C CA . TRP B 1 162 ? 10.125 -24.859 -19.594 1 97.56 162 TRP B CA 1
ATOM 4209 C C . TRP B 1 162 ? 8.711 -25.422 -19.469 1 97.56 162 TRP B C 1
ATOM 4211 O O . TRP B 1 162 ? 7.746 -24.672 -19.328 1 97.56 162 TRP B O 1
ATOM 4221 N N . LYS B 1 163 ? 8.617 -26.719 -19.469 1 97.12 163 LYS B N 1
ATOM 4222 C CA . LYS B 1 163 ? 7.309 -27.359 -19.344 1 97.12 163 LYS B CA 1
ATOM 4223 C C . LYS B 1 163 ? 6.656 -27.016 -18.016 1 97.12 163 LYS B C 1
ATOM 4225 O O . LYS B 1 163 ? 5.461 -26.719 -17.953 1 97.12 163 LYS B O 1
ATOM 4230 N N . GLN B 1 164 ? 7.43 -27.078 -16.984 1 97.69 164 GLN B N 1
ATOM 4231 C CA . GLN B 1 164 ? 6.949 -26.703 -15.648 1 97.69 164 GLN B CA 1
ATOM 4232 C C . GLN B 1 164 ? 6.48 -25.266 -15.617 1 97.69 164 GLN B C 1
ATOM 4234 O O . GLN B 1 164 ? 5.441 -24.953 -15.031 1 97.69 164 GLN B O 1
ATOM 4239 N N . ARG B 1 165 ? 7.215 -24.406 -16.234 1 98.31 165 ARG B N 1
ATOM 4240 C CA . ARG B 1 165 ? 6.867 -23 -16.281 1 98.31 165 ARG B CA 1
ATOM 4241 C C . ARG B 1 165 ? 5.504 -22.781 -16.938 1 98.31 165 ARG B C 1
ATOM 4243 O O . ARG B 1 165 ? 4.664 -22.062 -16.406 1 98.31 165 ARG B O 1
ATOM 4250 N N . ILE B 1 166 ? 5.316 -23.453 -18.016 1 98.19 166 ILE B N 1
ATOM 4251 C CA . ILE B 1 166 ? 4.059 -23.344 -18.75 1 98.19 166 ILE B CA 1
ATOM 4252 C C . ILE B 1 166 ? 2.91 -23.859 -17.891 1 98.19 166 ILE B C 1
ATOM 4254 O O . ILE B 1 166 ? 1.881 -23.188 -17.766 1 98.19 166 ILE B O 1
ATOM 4258 N N . GLN B 1 167 ? 3.113 -24.953 -17.281 1 98.12 167 GLN B N 1
ATOM 4259 C CA . GLN B 1 167 ? 2.08 -25.562 -16.453 1 98.12 167 GLN B CA 1
ATOM 4260 C C . GLN B 1 167 ? 1.734 -24.672 -15.266 1 98.12 167 GLN B C 1
ATOM 4262 O O . GLN B 1 167 ? 0.56 -24.484 -14.93 1 98.12 167 GLN B O 1
ATOM 4267 N N . ILE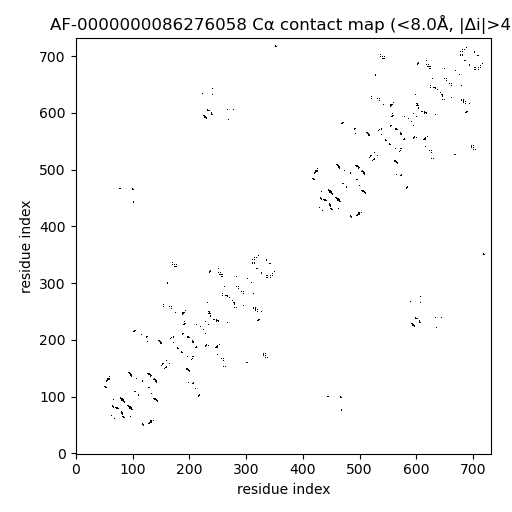 B 1 168 ? 2.715 -24.109 -14.688 1 98.62 168 ILE B N 1
ATOM 4268 C CA . ILE B 1 168 ? 2.531 -23.234 -13.539 1 98.62 168 ILE B CA 1
ATOM 4269 C C . ILE B 1 168 ? 1.763 -21.984 -13.961 1 98.62 168 ILE B C 1
ATOM 4271 O O . ILE B 1 168 ? 0.8 -21.594 -13.297 1 98.62 168 ILE B O 1
ATOM 4275 N N . ALA B 1 169 ? 2.162 -21.391 -15.047 1 98.75 169 ALA B N 1
ATOM 4276 C CA . ALA B 1 169 ? 1.482 -20.203 -15.562 1 98.75 169 ALA B CA 1
ATOM 4277 C C . ALA B 1 169 ? 0.005 -20.484 -15.82 1 98.75 169 ALA B C 1
ATOM 4279 O O . ALA B 1 169 ? -0.861 -19.703 -15.43 1 98.75 169 ALA B O 1
ATOM 4280 N N . PHE B 1 170 ? -0.277 -21.625 -16.406 1 98.62 170 PHE B N 1
ATOM 4281 C CA . PHE B 1 170 ? -1.648 -22.016 -16.719 1 98.62 170 PHE B CA 1
ATOM 4282 C C . PHE B 1 170 ? -2.455 -22.203 -15.43 1 98.62 170 PHE B C 1
ATOM 4284 O O . PHE B 1 170 ? -3.596 -21.734 -15.336 1 98.62 170 PHE B O 1
ATOM 4291 N N . GLY B 1 171 ? -1.857 -22.859 -14.516 1 98.69 171 GLY B N 1
ATOM 4292 C CA . GLY B 1 171 ? -2.531 -23.094 -13.242 1 98.69 171 GLY B CA 1
ATOM 4293 C C . GLY B 1 171 ? -2.908 -21.812 -12.523 1 98.69 171 GLY B C 1
ATOM 4294 O O . GLY B 1 171 ? -4.02 -21.688 -12.008 1 98.69 171 GLY B O 1
ATOM 4295 N N . ILE B 1 172 ? -2.004 -20.844 -12.492 1 98.88 172 ILE B N 1
ATOM 4296 C CA . ILE B 1 172 ? -2.268 -19.562 -11.844 1 98.88 172 ILE B CA 1
ATOM 4297 C C . ILE B 1 172 ? -3.404 -18.844 -12.57 1 98.88 172 ILE B C 1
ATOM 4299 O O . ILE B 1 172 ? -4.316 -18.297 -11.93 1 98.88 172 ILE B O 1
ATOM 4303 N N . ALA B 1 173 ? -3.314 -18.844 -13.883 1 98.88 173 ALA B N 1
ATOM 4304 C CA . ALA B 1 173 ? -4.359 -18.203 -14.68 1 98.88 173 ALA B CA 1
ATOM 4305 C C . ALA B 1 173 ? -5.727 -18.812 -14.383 1 98.88 173 ALA B C 1
ATOM 4307 O O . ALA B 1 173 ? -6.707 -18.078 -14.211 1 98.88 173 ALA B O 1
ATOM 4308 N N . ARG B 1 174 ? -5.82 -20.078 -14.312 1 98.56 174 ARG B N 1
ATOM 4309 C CA . ARG B 1 174 ? -7.074 -20.766 -14.023 1 98.56 174 ARG B CA 1
ATOM 4310 C C . ARG B 1 174 ? -7.578 -20.438 -12.625 1 98.56 174 ARG B C 1
ATOM 4312 O O . ARG B 1 174 ? -8.781 -20.266 -12.414 1 98.56 174 ARG B O 1
ATOM 4319 N N . GLY B 1 175 ? -6.656 -20.391 -11.688 1 98.56 175 GLY B N 1
ATOM 4320 C CA . GLY B 1 175 ? -7.039 -19.984 -10.344 1 98.56 175 GLY B CA 1
ATOM 4321 C C . GLY B 1 175 ? -7.621 -18.594 -10.289 1 98.56 175 GLY B C 1
ATOM 4322 O O . GLY B 1 175 ? -8.648 -18.359 -9.641 1 98.56 175 GLY B O 1
ATOM 4323 N N . LEU B 1 176 ? -7 -17.688 -10.953 1 98.75 176 LEU B N 1
ATOM 4324 C CA . LEU B 1 176 ? -7.48 -16.312 -10.984 1 98.75 176 LEU B CA 1
ATOM 4325 C C . LEU B 1 176 ? -8.812 -16.219 -11.719 1 98.75 176 LEU B C 1
ATOM 4327 O O . LEU B 1 176 ? -9.695 -15.461 -11.312 1 98.75 176 LEU B O 1
ATOM 4331 N N . LEU B 1 177 ? -8.898 -16.938 -12.844 1 98.62 177 LEU B N 1
ATOM 4332 C CA . LEU B 1 177 ? -10.18 -17 -13.555 1 98.62 177 LEU B CA 1
ATOM 4333 C C . LEU B 1 177 ? -11.305 -17.422 -12.617 1 98.62 177 LEU B C 1
ATOM 4335 O O . LEU B 1 177 ? -12.359 -16.797 -12.594 1 98.62 177 LEU B O 1
ATOM 4339 N N . TYR B 1 178 ? -11.078 -18.406 -11.836 1 97.94 178 TYR B N 1
ATOM 4340 C CA . TYR B 1 178 ? -12.07 -18.906 -10.891 1 97.94 178 TYR B CA 1
ATOM 4341 C C . TYR B 1 178 ? -12.445 -17.828 -9.875 1 97.94 178 TYR B C 1
ATOM 4343 O O . TYR B 1 178 ? -13.625 -17.562 -9.648 1 97.94 178 TYR B O 1
ATOM 4351 N N . LEU B 1 179 ? -11.477 -17.156 -9.266 1 97.19 179 LEU B N 1
ATOM 4352 C CA . LEU B 1 179 ? -11.711 -16.125 -8.266 1 97.19 179 LEU B CA 1
ATOM 4353 C C . LEU B 1 179 ? -12.5 -14.961 -8.859 1 97.19 179 LEU B C 1
ATOM 4355 O O . LEU B 1 179 ? -13.367 -14.391 -8.188 1 97.19 179 LEU B O 1
ATOM 4359 N N . HIS B 1 180 ? -12.227 -14.656 -10.086 1 97.19 180 HIS B N 1
ATOM 4360 C CA . HIS B 1 180 ? -12.789 -13.469 -10.711 1 97.19 180 HIS B CA 1
ATOM 4361 C C . HIS B 1 180 ? -14.203 -13.734 -11.234 1 97.19 180 HIS B C 1
ATOM 4363 O O . HIS B 1 180 ? -15.062 -12.852 -11.18 1 97.19 180 HIS B O 1
ATOM 4369 N N . GLU B 1 181 ? -14.398 -14.961 -11.758 1 96 181 GLU B N 1
ATOM 4370 C CA . GLU B 1 181 ? -15.578 -15.086 -12.609 1 96 181 GLU B CA 1
ATOM 4371 C C . GLU B 1 181 ? -16.391 -16.328 -12.242 1 96 181 GLU B C 1
ATOM 4373 O O . GLU B 1 181 ? -17.547 -16.453 -12.633 1 96 181 GLU B O 1
ATOM 4378 N N . GLU B 1 182 ? -15.844 -17.234 -11.539 1 94.19 182 GLU B N 1
ATOM 4379 C CA . GLU B 1 182 ? -16.5 -18.547 -11.453 1 94.19 182 GLU B CA 1
ATOM 4380 C C . GLU B 1 182 ? -16.953 -18.828 -10.023 1 94.19 182 GLU B C 1
ATOM 4382 O O . GLU B 1 182 ? -17.766 -19.734 -9.797 1 94.19 182 GLU B O 1
ATOM 4387 N N . CYS B 1 183 ? -16.453 -18.125 -9.102 1 87.75 183 CYS B N 1
ATOM 4388 C CA . CYS B 1 183 ? -16.906 -18.359 -7.734 1 87.75 183 CYS B CA 1
ATOM 4389 C C . CYS B 1 183 ? -18.125 -17.5 -7.406 1 87.75 183 CYS B C 1
ATOM 4391 O O . CYS B 1 183 ? -18.5 -16.641 -8.195 1 87.75 183 CYS B O 1
ATOM 4393 N N . GLY B 1 184 ? -18.859 -17.859 -6.324 1 83.75 184 GLY B N 1
ATOM 4394 C CA . GLY B 1 184 ? -20.078 -17.172 -5.949 1 83.75 184 GLY B CA 1
ATOM 4395 C C . GLY B 1 184 ? -19.891 -15.688 -5.738 1 83.75 184 GLY B C 1
ATOM 4396 O O . GLY B 1 184 ? -20.734 -14.891 -6.16 1 83.75 184 GLY B O 1
ATOM 4397 N N . THR B 1 185 ? -18.875 -15.344 -5.125 1 86.69 185 THR B N 1
ATOM 4398 C CA . THR B 1 185 ? -18.516 -13.945 -4.914 1 86.69 185 THR B CA 1
ATOM 4399 C C . THR B 1 185 ? -17.156 -13.633 -5.543 1 86.69 185 THR B C 1
ATOM 4401 O O . THR B 1 185 ? -16.188 -14.367 -5.336 1 86.69 185 THR B O 1
ATOM 4404 N N . GLN B 1 186 ? -17.156 -12.523 -6.375 1 92.44 186 GLN B N 1
ATOM 4405 C CA . GLN B 1 186 ? -15.906 -12.117 -6.992 1 92.44 186 GLN B CA 1
ATOM 4406 C C . GLN B 1 186 ? -14.867 -11.758 -5.934 1 92.44 186 GLN B C 1
ATOM 4408 O O . GLN B 1 186 ? -15.156 -10.992 -5.008 1 92.44 186 GLN B O 1
ATOM 4413 N N . ILE B 1 187 ? -13.758 -12.289 -6.051 1 93.38 187 ILE B N 1
ATOM 4414 C CA . ILE B 1 187 ? -12.672 -12.008 -5.113 1 93.38 187 ILE B CA 1
ATOM 4415 C C . ILE B 1 187 ? -11.492 -11.383 -5.859 1 93.38 187 ILE B C 1
ATOM 4417 O O . ILE B 1 187 ? -10.977 -11.969 -6.812 1 93.38 187 ILE B O 1
ATOM 4421 N N . ILE B 1 188 ? -11.094 -10.211 -5.484 1 93.44 188 ILE B N 1
ATOM 4422 C CA . ILE B 1 188 ? -9.867 -9.578 -5.961 1 93.44 188 ILE B CA 1
ATOM 4423 C C . ILE B 1 188 ? -8.727 -9.883 -4.996 1 93.44 188 ILE B C 1
ATOM 4425 O O . ILE B 1 188 ? -8.82 -9.602 -3.799 1 93.44 188 ILE B O 1
ATOM 4429 N N . HIS B 1 189 ? -7.664 -10.5 -5.41 1 94.38 189 HIS B N 1
ATOM 4430 C CA . HIS B 1 189 ? -6.559 -10.922 -4.555 1 94.38 189 HIS B CA 1
ATOM 4431 C C . HIS B 1 189 ? -5.781 -9.719 -4.027 1 94.38 189 HIS B C 1
ATOM 4433 O O . HIS B 1 189 ? -5.551 -9.602 -2.82 1 94.38 189 HIS B O 1
ATOM 4439 N N . CYS B 1 190 ? -5.281 -8.82 -4.957 1 92.56 190 CYS B N 1
ATOM 4440 C CA . CYS B 1 190 ? -4.66 -7.527 -4.699 1 92.56 190 CYS B CA 1
ATOM 4441 C C . CYS B 1 190 ? -3.178 -7.688 -4.383 1 92.56 190 CYS B C 1
ATOM 4443 O O . CYS B 1 190 ? -2.463 -6.695 -4.227 1 92.56 190 CYS B O 1
ATOM 4445 N N . ASP B 1 191 ? -2.658 -8.938 -4.41 1 92.44 191 ASP B N 1
ATOM 4446 C CA . ASP B 1 191 ? -1.238 -9.125 -4.129 1 92.44 191 ASP B CA 1
ATOM 4447 C C . ASP B 1 191 ? -0.703 -10.375 -4.828 1 92.44 191 ASP B C 1
ATOM 4449 O O . ASP B 1 191 ? -0.03 -11.195 -4.203 1 92.44 191 ASP B O 1
ATOM 4453 N N . ILE B 1 192 ? -1.034 -10.508 -6.012 1 96.56 192 ILE B N 1
ATOM 4454 C CA . ILE B 1 192 ? -0.521 -11.609 -6.82 1 96.56 192 ILE B CA 1
ATOM 4455 C C . ILE B 1 192 ? 0.972 -11.406 -7.078 1 96.56 192 ILE B C 1
ATOM 4457 O O . ILE B 1 192 ? 1.385 -10.359 -7.578 1 96.56 192 ILE B O 1
ATOM 4461 N N . LYS B 1 193 ? 1.761 -12.32 -6.676 1 95.19 193 LYS B N 1
ATOM 4462 C CA . LYS B 1 193 ? 3.213 -12.367 -6.824 1 95.19 193 LYS B CA 1
ATOM 4463 C C . LYS B 1 193 ? 3.75 -13.766 -6.559 1 95.19 193 LYS B C 1
ATOM 4465 O O . LYS B 1 193 ? 3.053 -14.609 -5.984 1 95.19 193 LYS B O 1
ATOM 4470 N N . PRO B 1 194 ? 4.945 -14.055 -6.965 1 96.44 194 PRO B N 1
ATOM 4471 C CA . PRO B 1 194 ? 5.465 -15.422 -6.848 1 96.44 194 PRO B CA 1
ATOM 4472 C C . PRO B 1 194 ? 5.5 -15.922 -5.406 1 96.44 194 PRO B C 1
ATOM 4474 O O . PRO B 1 194 ? 5.359 -17.125 -5.16 1 96.44 194 PRO B O 1
ATOM 4477 N N . GLN B 1 195 ? 5.566 -15.008 -4.441 1 93.5 195 GLN B N 1
ATOM 4478 C CA . GLN B 1 195 ? 5.621 -15.391 -3.035 1 93.5 195 GLN B CA 1
ATOM 4479 C C . GLN B 1 195 ? 4.277 -15.93 -2.557 1 93.5 195 GLN B C 1
ATOM 4481 O O . GLN B 1 195 ? 4.203 -16.625 -1.544 1 93.5 195 GLN B O 1
ATOM 4486 N N . ASN B 1 196 ? 3.217 -15.609 -3.299 1 95.31 196 ASN B N 1
ATOM 4487 C CA . ASN B 1 196 ? 1.875 -16.031 -2.906 1 95.31 196 ASN B CA 1
ATOM 4488 C C . ASN B 1 196 ? 1.362 -17.172 -3.779 1 95.31 196 ASN B C 1
ATOM 4490 O O . ASN B 1 196 ? 0.166 -17.469 -3.783 1 95.31 196 ASN B O 1
ATOM 4494 N N . ILE B 1 197 ? 2.266 -17.719 -4.551 1 98.31 197 ILE B N 1
ATOM 4495 C CA . ILE B 1 197 ? 1.991 -18.938 -5.305 1 98.31 197 ILE B CA 1
ATOM 4496 C C . ILE B 1 197 ? 2.754 -20.109 -4.691 1 98.31 197 ILE B C 1
ATOM 4498 O O . ILE B 1 197 ? 3.986 -20.125 -4.703 1 98.31 197 ILE B O 1
ATOM 4502 N N . LEU B 1 198 ? 2.012 -21.031 -4.195 1 98.06 198 LEU B N 1
ATOM 4503 C CA . LEU B 1 198 ? 2.617 -22.234 -3.637 1 98.06 198 LEU B CA 1
ATOM 4504 C C . LEU B 1 198 ? 2.578 -23.375 -4.641 1 98.06 198 LEU B C 1
ATOM 4506 O O . LEU B 1 198 ? 1.774 -23.359 -5.578 1 98.06 198 LEU B O 1
ATOM 4510 N N . LEU B 1 199 ? 3.506 -24.297 -4.43 1 98.06 199 LEU B N 1
ATOM 4511 C CA . LEU B 1 199 ? 3.598 -25.438 -5.32 1 98.06 199 LEU B CA 1
ATOM 4512 C C . LEU B 1 199 ? 3.334 -26.734 -4.559 1 98.06 199 LEU B C 1
ATOM 4514 O O . LEU B 1 199 ? 3.928 -26.969 -3.502 1 98.06 199 LEU B O 1
ATOM 4518 N N . ASP B 1 200 ? 2.432 -27.547 -5.09 1 96.69 200 ASP B N 1
ATOM 4519 C CA . ASP B 1 200 ? 2.182 -28.828 -4.461 1 96.69 200 ASP B CA 1
ATOM 4520 C C . ASP B 1 200 ? 3.246 -29.859 -4.859 1 96.69 200 ASP B C 1
ATOM 4522 O O . ASP B 1 200 ? 4.258 -29.5 -5.465 1 96.69 200 ASP B O 1
ATOM 4526 N N . ASN B 1 201 ? 3.014 -31.109 -4.539 1 95 201 ASN B N 1
ATOM 4527 C CA . ASN B 1 201 ? 4.004 -32.156 -4.73 1 95 201 ASN B CA 1
ATOM 4528 C C . ASN B 1 201 ? 4.258 -32.438 -6.215 1 95 201 ASN B C 1
ATOM 4530 O O . ASN B 1 201 ? 5.285 -33 -6.578 1 95 201 ASN B O 1
ATOM 4534 N N . TYR B 1 202 ? 3.379 -32.031 -7.035 1 94.88 202 TYR B N 1
ATOM 4535 C CA . TYR B 1 202 ? 3.514 -32.25 -8.477 1 94.88 202 TYR B CA 1
ATOM 4536 C C . TYR B 1 202 ? 3.871 -30.922 -9.172 1 94.88 202 TYR B C 1
ATOM 4538 O O . TYR B 1 202 ? 3.785 -30.828 -10.398 1 94.88 202 TYR B O 1
ATOM 4546 N N . TYR B 1 203 ? 4.117 -29.844 -8.391 1 96.12 203 TYR B N 1
ATOM 4547 C CA . TYR B 1 203 ? 4.531 -28.516 -8.852 1 96.12 203 TYR B CA 1
ATOM 4548 C C . TYR B 1 203 ? 3.383 -27.797 -9.539 1 96.12 203 TYR B C 1
ATOM 4550 O O . TYR B 1 203 ? 3.605 -26.938 -10.391 1 96.12 203 TYR B O 1
ATOM 4558 N N . ASN B 1 204 ? 2.186 -28.297 -9.156 1 97.19 204 ASN B N 1
ATOM 4559 C CA . ASN B 1 204 ? 1.036 -27.5 -9.562 1 97.19 204 ASN B CA 1
ATOM 4560 C C . ASN B 1 204 ? 0.912 -26.219 -8.727 1 97.19 204 ASN B C 1
ATOM 4562 O O . ASN B 1 204 ? 1.131 -26.25 -7.516 1 97.19 204 ASN B O 1
ATOM 4566 N N . ALA B 1 205 ? 0.559 -25.172 -9.375 1 98.56 205 ALA B N 1
ATOM 4567 C CA . ALA B 1 205 ? 0.449 -23.875 -8.711 1 98.56 205 ALA B CA 1
ATOM 4568 C C . ALA B 1 205 ? -0.836 -23.781 -7.891 1 98.56 205 ALA B C 1
ATOM 4570 O O . ALA B 1 205 ? -1.906 -24.172 -8.359 1 98.56 205 ALA B O 1
ATOM 4571 N N . ARG B 1 206 ? -0.739 -23.297 -6.691 1 98.56 206 ARG B N 1
ATOM 4572 C CA . ARG B 1 206 ? -1.856 -23 -5.801 1 98.56 206 ARG B CA 1
ATOM 4573 C C . ARG B 1 206 ? -1.757 -21.562 -5.262 1 98.56 206 ARG B C 1
ATOM 4575 O O . ARG B 1 206 ? -0.772 -21.219 -4.613 1 98.56 206 ARG B O 1
ATOM 4582 N N . ILE B 1 207 ? -2.76 -20.766 -5.539 1 98.31 207 ILE B N 1
ATOM 4583 C CA . ILE B 1 207 ? -2.771 -19.375 -5.098 1 98.31 207 ILE B CA 1
ATOM 4584 C C . ILE B 1 207 ? -3.107 -19.312 -3.611 1 98.31 207 ILE B C 1
ATOM 4586 O O . ILE B 1 207 ? -4.086 -19.906 -3.16 1 98.31 207 ILE B O 1
ATOM 4590 N N . SER B 1 208 ? -2.318 -18.656 -2.842 1 96.06 208 SER B N 1
ATOM 4591 C CA . SER B 1 208 ? -2.553 -18.469 -1.413 1 96.06 208 SER B CA 1
ATOM 4592 C C . SER B 1 208 ? -2.941 -17.031 -1.099 1 96.06 208 SER B C 1
ATOM 4594 O O . SER B 1 208 ? -2.889 -16.156 -1.973 1 96.06 208 SER B O 1
ATOM 4596 N N . ASP B 1 209 ? -3.482 -16.797 0.1 1 91.25 209 ASP B N 1
ATOM 4597 C CA . ASP B 1 209 ? -3.764 -15.477 0.674 1 91.25 209 ASP B CA 1
ATOM 4598 C C . ASP B 1 209 ? -4.855 -14.758 -0.115 1 91.25 209 ASP B C 1
ATOM 4600 O O . ASP B 1 209 ? -4.844 -13.531 -0.215 1 91.25 209 ASP B O 1
ATOM 4604 N N . PHE B 1 210 ? -5.641 -15.516 -0.834 1 92.06 210 PHE B N 1
ATOM 4605 C CA . PHE B 1 210 ? -6.789 -14.875 -1.464 1 92.06 210 PHE B CA 1
ATOM 4606 C C . PHE B 1 210 ? -7.879 -14.586 -0.44 1 92.06 210 PHE B C 1
ATOM 4608 O O . PHE B 1 210 ? -8.047 -15.336 0.523 1 92.06 210 PHE B O 1
ATOM 4615 N N . GLY B 1 211 ? -8.602 -13.461 -0.605 1 86.25 211 GLY B N 1
ATOM 4616 C CA . GLY B 1 211 ? -9.703 -13.102 0.271 1 86.25 211 GLY B CA 1
ATOM 4617 C C . GLY B 1 211 ? -9.258 -12.336 1.502 1 86.25 211 GLY B C 1
ATOM 4618 O O . GLY B 1 211 ? -10.094 -11.789 2.23 1 86.25 211 GLY B O 1
ATOM 4619 N N . LEU B 1 212 ? -7.969 -12.188 1.708 1 81.06 212 LEU B N 1
ATOM 4620 C CA . LEU B 1 212 ? -7.438 -11.555 2.91 1 81.06 212 LEU B CA 1
ATOM 4621 C C . LEU B 1 212 ? -7.562 -10.039 2.826 1 81.06 212 LEU B C 1
ATOM 4623 O O . LEU B 1 212 ? -7.648 -9.359 3.854 1 81.06 212 LEU B O 1
ATOM 4627 N N . ALA B 1 213 ? -7.5 -9.539 1.616 1 72.94 213 ALA B N 1
ATOM 4628 C CA . ALA B 1 213 ? -7.664 -8.094 1.447 1 72.94 213 ALA B CA 1
ATOM 4629 C C . ALA B 1 213 ? -8.992 -7.621 2.029 1 72.94 213 ALA B C 1
ATOM 4631 O O . ALA B 1 213 ? -9.055 -6.582 2.691 1 72.94 213 ALA B O 1
ATOM 4632 N N . LYS B 1 214 ? -10.016 -8.297 1.76 1 69.69 214 LYS B N 1
ATOM 4633 C CA . LYS B 1 214 ? -11.336 -7.957 2.283 1 69.69 214 LYS B CA 1
ATOM 4634 C C . LYS B 1 214 ? -11.43 -8.25 3.777 1 69.69 214 LYS B C 1
ATOM 4636 O O . LYS B 1 214 ? -12.086 -7.52 4.52 1 69.69 214 LYS B O 1
ATOM 4641 N N . LEU B 1 215 ? -10.758 -9.32 4.094 1 64.38 215 LEU B N 1
ATOM 4642 C CA . LEU B 1 215 ? -10.789 -9.766 5.48 1 64.38 215 LEU B CA 1
ATOM 4643 C C . LEU B 1 215 ? -10.109 -8.75 6.395 1 64.38 215 LEU B C 1
ATOM 4645 O O . LEU B 1 215 ? -10.531 -8.555 7.535 1 64.38 215 LEU B O 1
ATOM 4649 N N . LEU B 1 216 ? -9.109 -8.094 5.805 1 60.03 216 LEU B N 1
ATOM 4650 C CA . LEU B 1 216 ? -8.258 -7.277 6.664 1 60.03 216 LEU B CA 1
ATOM 4651 C C . LEU B 1 216 ? -8.562 -5.793 6.484 1 60.03 216 LEU B C 1
ATOM 4653 O O . LEU B 1 216 ? -8.047 -4.953 7.23 1 60.03 216 LEU B O 1
ATOM 4657 N N . VAL B 1 217 ? -9.203 -5.262 5.336 1 56.78 217 VAL B N 1
ATOM 4658 C CA . VAL B 1 217 ? -9.492 -3.857 5.059 1 56.78 217 VAL B CA 1
ATOM 4659 C C . VAL B 1 217 ? -10.844 -3.479 5.664 1 56.78 217 VAL B C 1
ATOM 4661 O O . VAL B 1 217 ? -11.352 -2.383 5.414 1 56.78 217 VAL B O 1
ATOM 4664 N N . MET B 1 218 ? -11.383 -4.141 6.574 1 45.03 218 MET B N 1
ATOM 4665 C CA . MET B 1 218 ? -12.766 -3.926 6.992 1 45.03 218 MET B CA 1
ATOM 4666 C C . MET B 1 218 ? -13.039 -2.443 7.227 1 45.03 218 MET B C 1
ATOM 4668 O O . MET B 1 218 ? -14.172 -1.982 7.059 1 45.03 218 MET B O 1
ATOM 4672 N N . ASP B 1 219 ? -12.164 -1.737 7.871 1 45.31 219 ASP B N 1
ATOM 4673 C CA . ASP B 1 219 ? -12.656 -0.427 8.281 1 45.31 219 ASP B CA 1
ATOM 4674 C C . ASP B 1 219 ? -12.383 0.625 7.207 1 45.31 219 ASP B C 1
ATOM 4676 O O . ASP B 1 219 ? -12.375 1.823 7.492 1 45.31 219 ASP B O 1
ATOM 4680 N N . GLN B 1 220 ? -11.984 0.218 6.117 1 47.38 220 GLN B N 1
ATOM 4681 C CA . GLN B 1 220 ? -11.719 1.36 5.246 1 47.38 220 GLN B CA 1
ATOM 4682 C C . GLN B 1 220 ? -13.016 2.057 4.844 1 47.38 220 GLN B C 1
ATOM 4684 O O . GLN B 1 220 ? -13.961 1.408 4.379 1 47.38 220 GLN B O 1
ATOM 4689 N N . SER B 1 221 ? -13.266 3.111 5.559 1 47.62 221 SER B N 1
ATOM 4690 C CA . SER B 1 221 ? -14.336 3.943 5.016 1 47.62 221 SER B CA 1
ATOM 4691 C C . SER B 1 221 ? -14.172 4.145 3.514 1 47.62 221 SER B C 1
ATOM 4693 O O . SER B 1 221 ? -13.07 4.012 2.98 1 47.62 221 SER B O 1
ATOM 4695 N N . LYS B 1 222 ? -15.297 4.137 2.775 1 48.62 222 LYS B N 1
ATOM 4696 C CA . LYS B 1 222 ? -15.398 4.324 1.33 1 48.62 222 LYS B CA 1
ATOM 4697 C C . LYS B 1 222 ? -14.406 5.371 0.836 1 48.62 222 LYS B C 1
ATOM 4699 O O . LYS B 1 222 ? -13.992 5.344 -0.326 1 48.62 222 LYS B O 1
ATOM 4704 N N . THR B 1 223 ? -13.953 6.207 1.858 1 51.38 223 THR B N 1
ATOM 4705 C CA . THR B 1 223 ? -13.227 7.363 1.35 1 51.38 223 THR B CA 1
ATOM 4706 C C . THR B 1 223 ? -11.727 7.211 1.587 1 51.38 223 THR B C 1
ATOM 4708 O O . THR B 1 223 ? -10.922 7.934 0.998 1 51.38 223 THR B O 1
ATOM 4711 N N . GLN B 1 224 ? -11.266 6.199 2.443 1 61.88 224 GLN B N 1
ATOM 4712 C CA . GLN B 1 224 ? -9.836 6.105 2.721 1 61.88 224 GLN B CA 1
ATOM 4713 C C . GLN B 1 224 ? -9.328 4.684 2.506 1 61.88 224 GLN B C 1
ATOM 4715 O O . GLN B 1 224 ? -9.422 3.842 3.4 1 61.88 224 GLN B O 1
ATOM 4720 N N . THR B 1 225 ? -8.852 4.512 1.231 1 69.94 225 THR B N 1
ATOM 4721 C CA . THR B 1 225 ? -8.43 3.158 0.898 1 69.94 225 THR B CA 1
ATOM 4722 C C . THR B 1 225 ? -6.906 3.037 0.969 1 69.94 225 THR B C 1
ATOM 4724 O O . THR B 1 225 ? -6.188 3.764 0.281 1 69.94 225 THR B O 1
ATOM 4727 N N . ALA B 1 226 ? -6.438 2.211 1.975 1 78.31 226 ALA B N 1
ATOM 4728 C CA . ALA B 1 226 ? -5.023 1.854 1.984 1 78.31 226 ALA B CA 1
ATOM 4729 C C . ALA B 1 226 ? -4.641 1.086 0.721 1 78.31 226 ALA B C 1
ATOM 4731 O O . ALA B 1 226 ? -5.406 0.241 0.247 1 78.31 226 ALA B O 1
ATOM 4732 N N . ILE B 1 227 ? -3.576 1.437 0.178 1 82.38 227 ILE B N 1
ATOM 4733 C CA . ILE B 1 227 ? -3.078 0.695 -0.975 1 82.38 227 ILE B CA 1
ATOM 4734 C C . ILE B 1 227 ? -2.623 -0.695 -0.536 1 82.38 227 ILE B C 1
ATOM 4736 O O . ILE B 1 227 ? -2.133 -0.872 0.582 1 82.38 227 ILE B O 1
ATOM 4740 N N . ARG B 1 228 ? -2.814 -1.6 -1.517 1 83.62 228 ARG B N 1
ATOM 4741 C CA . ARG B 1 228 ? -2.43 -2.98 -1.242 1 83.62 228 ARG B CA 1
ATOM 4742 C C . ARG B 1 228 ? -1.533 -3.529 -2.346 1 83.62 228 ARG B C 1
ATOM 4744 O O . ARG B 1 228 ? -1.716 -3.203 -3.521 1 83.62 228 ARG B O 1
ATOM 4751 N N . GLY B 1 229 ? -0.631 -4.32 -1.903 1 87.38 229 GLY B N 1
ATOM 4752 C CA . GLY B 1 229 ? 0.237 -4.988 -2.859 1 87.38 229 GLY B CA 1
ATOM 4753 C C . GLY B 1 229 ? 1.711 -4.832 -2.539 1 87.38 229 GLY B C 1
ATOM 4754 O O . GLY B 1 229 ? 2.068 -4.309 -1.48 1 87.38 229 GLY B O 1
ATOM 4755 N N . THR B 1 230 ? 2.453 -5.355 -3.41 1 88.75 230 THR B N 1
ATOM 4756 C CA . THR B 1 230 ? 3.904 -5.336 -3.26 1 88.75 230 THR B CA 1
ATOM 4757 C C . THR B 1 230 ? 4.559 -4.578 -4.41 1 88.75 230 THR B C 1
ATOM 4759 O O . THR B 1 230 ? 4.168 -4.742 -5.566 1 88.75 230 THR B O 1
ATOM 4762 N N . LYS B 1 231 ? 5.512 -3.754 -4.047 1 86.81 231 LYS B N 1
ATOM 4763 C CA . LYS B 1 231 ? 6.254 -2.992 -5.047 1 86.81 231 LYS B CA 1
ATOM 4764 C C . LYS B 1 231 ? 6.766 -3.898 -6.16 1 86.81 231 LYS B C 1
ATOM 4766 O O . LYS B 1 231 ? 7.312 -4.973 -5.895 1 86.81 231 LYS B O 1
ATOM 4771 N N . GLY B 1 232 ? 6.57 -3.49 -7.398 1 87.75 232 GLY B N 1
ATOM 4772 C CA . GLY B 1 232 ? 6.996 -4.254 -8.562 1 87.75 232 GLY B CA 1
ATOM 4773 C C . GLY B 1 232 ? 5.875 -5.055 -9.195 1 87.75 232 GLY B C 1
ATOM 4774 O O . GLY B 1 232 ? 6.004 -5.52 -10.328 1 87.75 232 GLY B O 1
ATOM 4775 N N . TYR B 1 233 ? 4.75 -5.188 -8.469 1 92.25 233 TYR B N 1
ATOM 4776 C CA . TYR B 1 233 ? 3.654 -6 -8.977 1 92.25 233 TYR B CA 1
ATOM 4777 C C . TYR B 1 233 ? 2.35 -5.211 -8.992 1 92.25 233 TYR B C 1
ATOM 4779 O O . TYR B 1 233 ? 1.319 -5.711 -9.445 1 92.25 233 TYR B O 1
ATOM 4787 N N . VAL B 1 234 ? 2.375 -4.02 -8.516 1 90.38 234 VAL B N 1
ATOM 4788 C CA . VAL B 1 234 ? 1.153 -3.254 -8.297 1 90.38 234 VAL B CA 1
ATOM 4789 C C . VAL B 1 234 ? 0.74 -2.553 -9.586 1 90.38 234 VAL B C 1
ATOM 4791 O O . VAL B 1 234 ? 1.58 -1.982 -10.289 1 90.38 234 VAL B O 1
ATOM 4794 N N . ALA B 1 235 ? -0.543 -2.527 -9.82 1 90.94 235 ALA B N 1
ATOM 4795 C CA . ALA B 1 235 ? -1.104 -1.919 -11.023 1 90.94 235 ALA B CA 1
ATOM 4796 C C . ALA B 1 235 ? -1.162 -0.399 -10.898 1 90.94 235 ALA B C 1
ATOM 4798 O O . ALA B 1 235 ? -1.357 0.128 -9.797 1 90.94 235 ALA B O 1
ATOM 4799 N N . PRO B 1 236 ? -1.123 0.295 -12.016 1 86.19 236 PRO B N 1
ATOM 4800 C CA . PRO B 1 236 ? -1.102 1.76 -12.016 1 86.19 236 PRO B CA 1
ATOM 4801 C C . PRO B 1 236 ? -2.396 2.371 -11.484 1 86.19 236 PRO B C 1
ATOM 4803 O O . PRO B 1 236 ? -2.396 3.514 -11.016 1 86.19 236 PRO B O 1
ATOM 4806 N N . GLU B 1 237 ? -3.48 1.697 -11.641 1 84.81 237 GLU B N 1
ATOM 4807 C CA . GLU B 1 237 ? -4.762 2.271 -11.242 1 84.81 237 GLU B CA 1
ATOM 4808 C C . GLU B 1 237 ? -4.797 2.557 -9.742 1 84.81 237 GLU B C 1
ATOM 4810 O O . GLU B 1 237 ? -5.629 3.334 -9.273 1 84.81 237 GLU B O 1
ATOM 4815 N N . TRP B 1 238 ? -3.955 1.932 -8.961 1 81.12 238 TRP B N 1
ATOM 4816 C CA . TRP B 1 238 ? -3.83 2.264 -7.543 1 81.12 238 TRP B CA 1
ATOM 4817 C C . TRP B 1 238 ? -3.389 3.713 -7.363 1 81.12 238 TRP B C 1
ATOM 4819 O O . TRP B 1 238 ? -3.633 4.316 -6.316 1 81.12 238 TRP B O 1
ATOM 4829 N N . PHE B 1 239 ? -2.812 4.25 -8.414 1 76.06 239 PHE B N 1
ATOM 4830 C CA . PHE B 1 239 ? -2.246 5.594 -8.352 1 76.06 239 PHE B CA 1
ATOM 4831 C C . PHE B 1 239 ? -3.121 6.59 -9.102 1 76.06 239 PHE B C 1
ATOM 4833 O O . PHE B 1 239 ? -3.096 7.785 -8.82 1 76.06 239 PHE B O 1
ATOM 4840 N N . ARG B 1 240 ? -3.814 6.219 -10.109 1 68.56 240 ARG B N 1
ATOM 4841 C CA . ARG B 1 240 ? -4.5 7.117 -11.031 1 68.56 240 ARG B CA 1
ATOM 4842 C C . ARG B 1 240 ? -5.961 7.305 -10.633 1 68.56 240 ARG B C 1
ATOM 4844 O O . ARG B 1 240 ? -6.781 7.742 -11.445 1 68.56 240 ARG B O 1
ATOM 4851 N N . ASN B 1 241 ? -6.23 7.285 -9.484 1 68.19 241 ASN B N 1
ATOM 4852 C CA . ASN B 1 241 ? -7.574 7.516 -8.961 1 68.19 241 ASN B CA 1
ATOM 4853 C C . ASN B 1 241 ? -8.625 6.75 -9.758 1 68.19 241 ASN B C 1
ATOM 4855 O O . ASN B 1 241 ? -9.648 7.316 -10.148 1 68.19 241 ASN B O 1
ATOM 4859 N N . ARG B 1 242 ? -8.398 5.688 -10.195 1 73.69 242 ARG B N 1
ATOM 4860 C CA . ARG B 1 242 ? -9.336 4.773 -10.844 1 73.69 242 ARG B CA 1
ATOM 4861 C C . ARG B 1 242 ? -9.828 3.713 -9.867 1 73.69 242 ARG B C 1
ATOM 4863 O O . ARG B 1 242 ? -9.148 3.398 -8.883 1 73.69 242 ARG B O 1
ATOM 4870 N N . PRO B 1 243 ? -11.031 3.301 -10.148 1 79.06 243 PRO B N 1
ATOM 4871 C CA . PRO B 1 243 ? -11.516 2.23 -9.281 1 79.06 243 PRO B CA 1
ATOM 4872 C C . PRO B 1 243 ? -10.656 0.97 -9.352 1 79.06 243 PRO B C 1
ATOM 4874 O O . PRO B 1 243 ? -10.102 0.657 -10.406 1 79.06 243 PRO B O 1
ATOM 4877 N N . ILE B 1 244 ? -10.609 0.331 -8.258 1 85.5 244 ILE B N 1
ATOM 4878 C CA . ILE B 1 244 ? -9.875 -0.928 -8.203 1 85.5 244 ILE B CA 1
ATOM 4879 C C . ILE B 1 244 ? -10.789 -2.076 -8.633 1 85.5 244 ILE B C 1
ATOM 4881 O O . ILE B 1 244 ? -11.836 -2.305 -8.031 1 85.5 244 ILE B O 1
ATOM 4885 N N . THR B 1 245 ? -10.461 -2.775 -9.695 1 92.06 245 THR B N 1
ATOM 4886 C CA . THR B 1 245 ? -11.195 -3.92 -10.219 1 92.06 245 THR B CA 1
ATOM 4887 C C . THR B 1 245 ? -10.297 -5.152 -10.289 1 92.06 245 THR B C 1
ATOM 4889 O O . THR B 1 245 ? -9.133 -5.102 -9.891 1 92.06 245 THR B O 1
ATOM 4892 N N . VAL B 1 246 ? -10.828 -6.23 -10.797 1 96.06 246 VAL B N 1
ATOM 4893 C CA . VAL B 1 246 ? -10.086 -7.477 -10.922 1 96.06 246 VAL B CA 1
ATOM 4894 C C . VAL B 1 246 ? -8.867 -7.266 -11.82 1 96.06 246 VAL B C 1
ATOM 4896 O O . VAL B 1 246 ? -7.938 -8.078 -11.812 1 96.06 246 VAL B O 1
ATOM 4899 N N . LYS B 1 247 ? -8.852 -6.152 -12.523 1 97 247 LYS B N 1
ATOM 4900 C CA . LYS B 1 247 ? -7.789 -5.883 -13.492 1 97 247 LYS B CA 1
ATOM 4901 C C . LYS B 1 247 ? -6.453 -5.66 -12.789 1 97 247 LYS B C 1
ATOM 4903 O O . LYS B 1 247 ? -5.395 -5.781 -13.414 1 97 247 LYS B O 1
ATOM 4908 N N . VAL B 1 248 ? -6.5 -5.352 -11.492 1 95.12 248 VAL B N 1
ATOM 4909 C CA . VAL B 1 248 ? -5.242 -5.195 -10.766 1 95.12 248 VAL B CA 1
ATOM 4910 C C . VAL B 1 248 ? -4.539 -6.547 -10.656 1 95.12 248 VAL B C 1
ATOM 4912 O O . VAL B 1 248 ? -3.312 -6.625 -10.742 1 95.12 248 VAL B O 1
ATOM 4915 N N . ASP B 1 249 ? -5.34 -7.609 -10.523 1 97.88 249 ASP B N 1
ATOM 4916 C CA . ASP B 1 249 ? -4.789 -8.961 -10.484 1 97.88 249 ASP B CA 1
ATOM 4917 C C . ASP B 1 249 ? -4.23 -9.359 -11.852 1 97.88 249 ASP B C 1
ATOM 4919 O O . ASP B 1 249 ? -3.215 -10.055 -11.93 1 97.88 249 ASP B O 1
ATOM 4923 N N . VAL B 1 250 ? -4.918 -8.898 -12.852 1 98.69 250 VAL B N 1
ATOM 4924 C CA . VAL B 1 250 ? -4.48 -9.203 -14.211 1 98.69 250 VAL B CA 1
ATOM 4925 C C . VAL B 1 250 ? -3.104 -8.594 -14.453 1 98.69 250 VAL B C 1
ATOM 4927 O O . VAL B 1 250 ? -2.221 -9.242 -15.023 1 98.69 250 VAL B O 1
ATOM 4930 N N . TYR B 1 251 ? -2.963 -7.395 -14.023 1 97.44 251 TYR B N 1
ATOM 4931 C CA . TYR B 1 251 ? -1.67 -6.73 -14.148 1 97.44 251 TYR B CA 1
ATOM 4932 C C . TYR B 1 251 ? -0.583 -7.516 -13.422 1 97.44 251 TYR B C 1
ATOM 4934 O O . TYR B 1 251 ? 0.459 -7.824 -14.008 1 97.44 251 TYR B O 1
ATOM 4942 N N . SER B 1 252 ? -0.823 -7.824 -12.156 1 97.19 252 SER B N 1
ATOM 4943 C CA . SER B 1 252 ? 0.151 -8.555 -11.352 1 97.19 252 SER B CA 1
ATOM 4944 C C . SER B 1 252 ? 0.484 -9.906 -11.977 1 97.19 252 SER B C 1
ATOM 4946 O O . SER B 1 252 ? 1.636 -10.344 -11.945 1 97.19 252 SER B O 1
ATOM 4948 N N . PHE B 1 253 ? -0.532 -10.562 -12.555 1 98.75 253 PHE B N 1
ATOM 4949 C CA . PHE B 1 253 ? -0.309 -11.82 -13.242 1 98.75 253 PHE B CA 1
ATOM 4950 C C . PHE B 1 253 ? 0.647 -11.633 -14.414 1 98.75 253 PHE B C 1
ATOM 4952 O O . PHE B 1 253 ? 1.538 -12.461 -14.633 1 98.75 253 PHE B O 1
ATOM 4959 N N . GLY B 1 254 ? 0.398 -10.578 -15.18 1 98.62 254 GLY B N 1
ATOM 4960 C CA . GLY B 1 254 ? 1.267 -10.297 -16.312 1 98.62 254 GLY B CA 1
ATOM 4961 C C . GLY B 1 254 ? 2.725 -10.148 -15.93 1 98.62 254 GLY B C 1
ATOM 4962 O O . GLY B 1 254 ? 3.607 -10.711 -16.578 1 98.62 254 GLY B O 1
ATOM 4963 N N . VAL B 1 255 ? 2.951 -9.383 -14.891 1 96.81 255 VAL B N 1
ATOM 4964 C CA . VAL B 1 255 ? 4.312 -9.211 -14.391 1 96.81 255 VAL B CA 1
ATOM 4965 C C . VAL B 1 255 ? 4.902 -10.562 -14.008 1 96.81 255 VAL B C 1
ATOM 4967 O O . VAL B 1 255 ? 6.004 -10.914 -14.43 1 96.81 255 VAL B O 1
ATOM 4970 N N . MET B 1 256 ? 4.172 -11.305 -13.281 1 98.12 256 MET B N 1
ATOM 4971 C CA . MET B 1 256 ? 4.613 -12.609 -12.82 1 98.12 256 MET B CA 1
ATOM 4972 C C . MET B 1 256 ? 4.844 -13.555 -13.992 1 98.12 256 MET B C 1
ATOM 4974 O O . MET B 1 256 ? 5.789 -14.352 -13.984 1 98.12 256 MET B O 1
ATOM 4978 N N . LEU B 1 257 ? 3.941 -13.5 -14.961 1 98.75 257 LEU B N 1
ATOM 4979 C CA . LEU B 1 257 ? 4.094 -14.344 -16.141 1 98.75 257 LEU B CA 1
ATOM 4980 C C . LEU B 1 257 ? 5.434 -14.094 -16.828 1 98.75 257 LEU B C 1
ATOM 4982 O O . LEU B 1 257 ? 6.125 -15.039 -17.219 1 98.75 257 LEU B O 1
ATOM 4986 N N . ILE B 1 258 ? 5.816 -12.852 -16.953 1 97.88 258 ILE B N 1
ATOM 4987 C CA . ILE B 1 258 ? 7.09 -12.508 -17.578 1 97.88 258 ILE B CA 1
ATOM 4988 C C . ILE B 1 258 ? 8.242 -13 -16.719 1 97.88 258 ILE B C 1
ATOM 4990 O O . ILE B 1 258 ? 9.25 -13.484 -17.234 1 97.88 258 ILE B O 1
ATOM 4994 N N . GLU B 1 259 ? 8.078 -12.938 -15.438 1 97.25 259 GLU B N 1
ATOM 4995 C CA . GLU B 1 259 ? 9.07 -13.508 -14.531 1 97.25 259 GLU B CA 1
ATOM 4996 C C . GLU B 1 259 ? 9.188 -15.016 -14.727 1 97.25 259 GLU B C 1
ATOM 4998 O O . GLU B 1 259 ? 10.289 -15.57 -14.695 1 97.25 259 GLU B O 1
ATOM 5003 N N . ILE B 1 260 ? 8.039 -15.656 -14.852 1 98.38 260 ILE B N 1
ATOM 5004 C CA . ILE B 1 260 ? 8.008 -17.109 -15.039 1 98.38 260 ILE B CA 1
ATOM 5005 C C . ILE B 1 260 ? 8.727 -17.469 -16.328 1 98.38 260 ILE B C 1
ATOM 5007 O O . ILE B 1 260 ? 9.523 -18.422 -16.359 1 98.38 260 ILE B O 1
ATOM 5011 N N . ILE B 1 261 ? 8.469 -16.734 -17.359 1 97.94 261 ILE B N 1
ATOM 5012 C CA . ILE B 1 261 ? 9.078 -16.969 -18.656 1 97.94 261 ILE B CA 1
ATOM 5013 C C . ILE B 1 261 ? 10.594 -16.859 -18.547 1 97.94 261 ILE B C 1
ATOM 5015 O O . ILE B 1 261 ? 11.32 -17.719 -19.062 1 97.94 261 ILE B O 1
ATOM 5019 N N . CYS B 1 262 ? 11.062 -15.875 -17.812 1 95.69 262 CYS B N 1
ATOM 5020 C CA . CYS B 1 262 ? 12.477 -15.523 -17.828 1 95.69 262 CYS B CA 1
ATOM 5021 C C . CYS B 1 262 ? 13.203 -16.109 -16.625 1 95.69 262 CYS B C 1
ATOM 5023 O O . CYS B 1 262 ? 14.438 -16.094 -16.562 1 95.69 262 CYS B O 1
ATOM 5025 N N . CYS B 1 263 ? 12.492 -16.547 -15.656 1 95.38 263 CYS B N 1
ATOM 5026 C CA . CYS B 1 263 ? 13.047 -17 -14.391 1 95.38 263 CYS B CA 1
ATOM 5027 C C . CYS B 1 263 ? 13.906 -15.922 -13.75 1 95.38 263 CYS B C 1
ATOM 5029 O O . CYS B 1 263 ? 15.016 -16.203 -13.281 1 95.38 263 CYS B O 1
ATOM 5031 N N . ARG B 1 264 ? 13.375 -14.695 -13.812 1 91.75 264 ARG B N 1
ATOM 5032 C CA . ARG B 1 264 ? 14.047 -13.516 -13.273 1 91.75 264 ARG B CA 1
ATOM 5033 C C . ARG B 1 264 ? 13.039 -12.57 -12.625 1 91.75 264 ARG B C 1
ATOM 5035 O O . ARG B 1 264 ? 11.914 -12.422 -13.109 1 91.75 264 ARG B O 1
ATOM 5042 N N . ARG B 1 265 ? 13.555 -11.93 -11.57 1 90.81 265 ARG B N 1
ATOM 5043 C CA . ARG B 1 265 ? 12.695 -10.953 -10.906 1 90.81 265 ARG B CA 1
ATOM 5044 C C . ARG B 1 265 ? 12.484 -9.727 -11.789 1 90.81 265 ARG B C 1
ATOM 5046 O O . ARG B 1 265 ? 13.391 -9.312 -12.516 1 90.81 265 ARG B O 1
ATOM 5053 N N . ASN B 1 266 ? 11.312 -9.195 -11.641 1 90.19 266 ASN B N 1
ATOM 5054 C CA . ASN B 1 266 ? 11.008 -7.969 -12.367 1 90.19 266 ASN B CA 1
ATOM 5055 C C . ASN B 1 266 ? 11.898 -6.816 -11.914 1 90.19 266 ASN B C 1
ATOM 5057 O O . ASN B 1 266 ? 12.406 -6.055 -12.734 1 90.19 266 ASN B O 1
ATOM 5061 N N . VAL B 1 267 ? 11.93 -6.699 -10.586 1 77.94 267 VAL B N 1
ATOM 5062 C CA . VAL B 1 267 ? 12.773 -5.664 -10.008 1 77.94 267 VAL B CA 1
ATOM 5063 C C . VAL B 1 267 ? 13.781 -6.293 -9.039 1 77.94 267 VAL B C 1
ATOM 5065 O O . VAL B 1 267 ? 13.414 -7.152 -8.234 1 77.94 267 VAL B O 1
ATOM 5068 N N . ASP B 1 268 ? 15.008 -6.191 -9.438 1 64.12 268 ASP B N 1
ATOM 5069 C CA . ASP B 1 268 ? 16.047 -6.691 -8.531 1 64.12 268 ASP B CA 1
ATOM 5070 C C . ASP B 1 268 ? 16.719 -5.543 -7.797 1 64.12 268 ASP B C 1
ATOM 5072 O O . ASP B 1 268 ? 17.516 -4.801 -8.383 1 64.12 268 ASP B O 1
ATOM 5076 N N . LEU B 1 269 ? 16.141 -5.211 -6.684 1 54.09 269 LEU B N 1
ATOM 5077 C CA . LEU B 1 269 ? 16.672 -4.078 -5.922 1 54.09 269 LEU B CA 1
ATOM 5078 C C . LEU B 1 269 ? 18.094 -4.344 -5.461 1 54.09 269 LEU B C 1
ATOM 5080 O O . LEU B 1 269 ? 18.828 -3.41 -5.137 1 54.09 269 LEU B O 1
ATOM 5084 N N . GLU B 1 270 ? 18.422 -5.609 -5.23 1 51.03 270 GLU B N 1
ATOM 5085 C CA . GLU B 1 270 ? 19.766 -5.906 -4.75 1 51.03 270 GLU B CA 1
ATOM 5086 C C . GLU B 1 270 ? 20.812 -5.559 -5.801 1 51.03 270 GLU B C 1
ATOM 5088 O O . GLU B 1 270 ? 21.938 -5.199 -5.465 1 51.03 270 GLU B O 1
ATOM 5093 N N . ILE B 1 271 ? 20.5 -5.844 -6.969 1 46.16 271 ILE B N 1
ATOM 5094 C CA . ILE B 1 271 ? 21.531 -5.613 -7.973 1 46.16 271 ILE B CA 1
ATOM 5095 C C . ILE B 1 271 ? 21.406 -4.195 -8.523 1 46.16 271 ILE B C 1
ATOM 5097 O O . ILE B 1 271 ? 20.328 -3.797 -8.984 1 46.16 271 ILE B O 1
ATOM 5101 N N . GLY B 1 272 ? 21.734 -3.141 -7.793 1 43.78 272 GLY B N 1
ATOM 5102 C CA . GLY B 1 272 ? 21.781 -1.733 -8.148 1 43.78 272 GLY B CA 1
ATOM 5103 C C . GLY B 1 272 ? 21.078 -1.422 -9.453 1 43.78 272 GLY B C 1
ATOM 5104 O O . GLY B 1 272 ? 21.078 -2.242 -10.375 1 43.78 272 GLY B O 1
ATOM 5105 N N . GLU B 1 273 ? 20 -0.541 -9.43 1 48.66 273 GLU B N 1
ATOM 5106 C CA . GLU B 1 273 ? 19.109 -0.062 -10.484 1 48.66 273 GLU B CA 1
ATOM 5107 C C . GLU B 1 273 ? 19.828 0.017 -11.828 1 48.66 273 GLU B C 1
ATOM 5109 O O . GLU B 1 273 ? 19.234 -0.216 -12.875 1 48.66 273 GLU B O 1
ATOM 5114 N N . ALA B 1 274 ? 21.062 0.521 -11.727 1 45.12 274 ALA B N 1
ATOM 5115 C CA . ALA B 1 274 ? 21.781 1.033 -12.883 1 45.12 274 ALA B CA 1
ATOM 5116 C C . ALA B 1 274 ? 21.969 -0.055 -13.938 1 45.12 274 ALA B C 1
ATOM 5118 O O . ALA B 1 274 ? 22.016 0.234 -15.133 1 45.12 274 ALA B O 1
ATOM 5119 N N . GLU B 1 275 ? 22.078 -1.39 -13.461 1 47.44 275 GLU B N 1
ATOM 5120 C CA . GLU B 1 275 ? 22.609 -2.311 -14.461 1 47.44 275 GLU B CA 1
ATOM 5121 C C . GLU B 1 275 ? 21.531 -3.279 -14.938 1 47.44 275 GLU B C 1
ATOM 5123 O O . GLU B 1 275 ? 21.656 -3.891 -16 1 47.44 275 GLU B O 1
ATOM 5128 N N . ASN B 1 276 ? 20.422 -3.43 -14.211 1 57.59 276 ASN B N 1
ATOM 5129 C CA . ASN B 1 276 ? 19.469 -4.414 -14.719 1 57.59 276 ASN B CA 1
ATOM 5130 C C . ASN B 1 276 ? 18.094 -3.799 -14.945 1 57.59 276 ASN B C 1
ATOM 5132 O O . ASN B 1 276 ? 17.422 -3.381 -14 1 57.59 276 ASN B O 1
ATOM 5136 N N . PRO B 1 277 ? 17.781 -3.539 -16.281 1 65.75 277 PRO B N 1
ATOM 5137 C CA . PRO B 1 277 ? 16.484 -2.938 -16.609 1 65.75 277 PRO B CA 1
ATOM 5138 C C . PRO B 1 277 ? 15.305 -3.678 -15.992 1 65.75 277 PRO B C 1
ATOM 5140 O O . PRO B 1 277 ? 15.422 -4.863 -15.664 1 65.75 277 PRO B O 1
ATOM 5143 N N . VAL B 1 278 ? 14.281 -2.953 -15.648 1 83.81 278 VAL B N 1
ATOM 5144 C CA . VAL B 1 278 ? 13.008 -3.551 -15.266 1 83.81 278 VAL B CA 1
ATOM 5145 C C . VAL B 1 278 ? 12.617 -4.633 -16.266 1 83.81 278 VAL B C 1
ATOM 5147 O O . VAL B 1 278 ? 12.617 -4.391 -17.484 1 83.81 278 VAL B O 1
ATOM 5150 N N . LEU B 1 279 ? 12.445 -5.809 -15.805 1 91.38 279 LEU B N 1
ATOM 5151 C CA . LEU B 1 279 ? 12.258 -6.969 -16.672 1 91.38 279 LEU B CA 1
ATOM 5152 C C . LEU B 1 279 ? 11.117 -6.73 -17.656 1 91.38 279 LEU B C 1
ATOM 5154 O O . LEU B 1 279 ? 11.219 -7.086 -18.828 1 91.38 279 LEU B O 1
ATOM 5158 N N . THR B 1 280 ? 10.023 -6.133 -17.203 1 92.62 280 THR B N 1
ATOM 5159 C CA . THR B 1 280 ? 8.867 -5.906 -18.062 1 92.62 280 THR B CA 1
ATOM 5160 C C . THR B 1 280 ? 9.227 -4.973 -19.219 1 92.62 280 THR B C 1
ATOM 5162 O O . THR B 1 280 ? 8.797 -5.184 -20.359 1 92.62 280 THR B O 1
ATOM 5165 N N . ASP B 1 281 ? 10.047 -3.998 -18.938 1 89 281 ASP B N 1
ATOM 5166 C CA . ASP B 1 281 ? 10.508 -3.098 -19.984 1 89 281 ASP B CA 1
ATOM 5167 C C . ASP B 1 281 ? 11.422 -3.824 -20.969 1 89 281 ASP B C 1
ATOM 5169 O O . ASP B 1 281 ? 11.273 -3.686 -22.172 1 89 281 ASP B O 1
ATOM 5173 N N . TRP B 1 282 ? 12.32 -4.555 -20.422 1 90.62 282 TRP B N 1
ATOM 5174 C CA . TRP B 1 282 ? 13.266 -5.312 -21.234 1 90.62 282 TRP B CA 1
ATOM 5175 C C . TRP B 1 282 ? 12.539 -6.32 -22.125 1 90.62 282 TRP B C 1
ATOM 5177 O O . TRP B 1 282 ? 12.875 -6.477 -23.297 1 90.62 282 TRP B O 1
ATOM 5187 N N . ALA B 1 283 ? 11.602 -6.965 -21.531 1 95.06 283 ALA B N 1
ATOM 5188 C CA . ALA B 1 283 ? 10.82 -7.961 -22.266 1 95.06 283 ALA B CA 1
ATOM 5189 C C . ALA B 1 283 ? 10.102 -7.332 -23.453 1 95.06 283 ALA B C 1
ATOM 5191 O O . ALA B 1 283 ? 10.094 -7.895 -24.547 1 95.06 283 ALA B O 1
ATOM 5192 N N . TYR B 1 284 ? 9.531 -6.211 -23.234 1 94.69 284 TYR B N 1
ATOM 5193 C CA . TYR B 1 284 ? 8.844 -5.531 -24.312 1 94.69 284 TYR B CA 1
ATOM 5194 C C . TYR B 1 284 ? 9.828 -5.113 -25.406 1 94.69 284 TYR B C 1
ATOM 5196 O O . TYR B 1 284 ? 9.539 -5.25 -26.594 1 94.69 284 TYR B O 1
ATOM 5204 N N . ASP B 1 285 ? 10.906 -4.582 -25 1 92.56 285 ASP B N 1
ATOM 5205 C CA . ASP B 1 285 ? 11.938 -4.18 -25.953 1 92.56 285 ASP B CA 1
ATOM 5206 C C . ASP B 1 285 ? 12.375 -5.359 -26.812 1 92.56 285 ASP B C 1
ATOM 5208 O O . ASP B 1 285 ? 12.492 -5.238 -28.047 1 92.56 285 ASP B O 1
ATOM 5212 N N . CYS B 1 286 ? 12.641 -6.434 -26.188 1 94.88 286 CYS B N 1
ATOM 5213 C CA . CYS B 1 286 ? 13.055 -7.633 -26.906 1 94.88 286 CYS B CA 1
ATOM 5214 C C . CYS B 1 286 ? 11.961 -8.102 -27.859 1 94.88 286 CYS B C 1
ATOM 5216 O O . CYS B 1 286 ? 12.242 -8.523 -28.984 1 94.88 286 CYS B O 1
ATOM 5218 N N . TYR B 1 287 ? 10.742 -8.07 -27.391 1 95.44 287 TYR B N 1
ATOM 5219 C CA . TYR B 1 287 ? 9.594 -8.445 -28.203 1 95.44 287 TYR B CA 1
ATOM 5220 C C . TYR B 1 287 ? 9.5 -7.566 -29.453 1 95.44 287 TYR B C 1
ATOM 5222 O O . TYR B 1 287 ? 9.375 -8.07 -30.562 1 95.44 287 TYR B O 1
ATOM 5230 N N . MET B 1 288 ? 9.586 -6.305 -29.266 1 94 288 MET B N 1
ATOM 5231 C CA . MET B 1 288 ? 9.43 -5.344 -30.359 1 94 288 MET B CA 1
ATOM 5232 C C . MET B 1 288 ? 10.57 -5.469 -31.359 1 94 288 MET B C 1
ATOM 5234 O O . MET B 1 288 ? 10.359 -5.309 -32.562 1 94 288 MET B O 1
ATOM 5238 N N . ASN B 1 289 ? 11.695 -5.801 -30.891 1 94.25 289 ASN B N 1
ATOM 5239 C CA . ASN B 1 289 ? 12.875 -5.867 -31.734 1 94.25 289 ASN B CA 1
ATOM 5240 C C . ASN B 1 289 ? 13.086 -7.273 -32.312 1 94.25 289 ASN B C 1
ATOM 5242 O O . ASN B 1 289 ? 14.055 -7.523 -33 1 94.25 289 ASN B O 1
ATOM 5246 N N . GLY B 1 290 ? 12.266 -8.188 -31.922 1 93.31 290 GLY B N 1
ATOM 5247 C CA . GLY B 1 290 ? 12.398 -9.555 -32.375 1 93.31 290 GLY B CA 1
ATOM 5248 C C . GLY B 1 290 ? 13.602 -10.273 -31.797 1 93.31 290 GLY B C 1
ATOM 5249 O O . GLY B 1 290 ? 14.211 -11.117 -32.469 1 93.31 290 GLY B O 1
ATOM 5250 N N . SER B 1 291 ? 14.055 -9.836 -30.656 1 94.44 291 SER B N 1
ATOM 5251 C CA . SER B 1 291 ? 15.242 -10.391 -30.016 1 94.44 291 SER B CA 1
ATOM 5252 C C . SER B 1 291 ? 14.883 -11.234 -28.797 1 94.44 291 SER B C 1
ATOM 5254 O O . SER B 1 291 ? 15.438 -11.039 -27.719 1 94.44 291 SER B O 1
ATOM 5256 N N . LEU B 1 292 ? 14 -12.195 -29 1 95.12 292 LEU B N 1
ATOM 5257 C CA . LEU B 1 292 ? 13.539 -13.039 -27.891 1 95.12 292 LEU B CA 1
ATOM 5258 C C . LEU B 1 292 ? 14.664 -13.938 -27.391 1 95.12 292 LEU B C 1
ATOM 5260 O O . LEU B 1 292 ? 14.672 -14.312 -26.219 1 95.12 292 LEU B O 1
ATOM 5264 N N . ASP B 1 293 ? 15.578 -14.227 -28.25 1 92.94 293 ASP B N 1
ATOM 5265 C CA . ASP B 1 293 ? 16.734 -15.023 -27.859 1 92.94 293 ASP B CA 1
ATOM 5266 C C . ASP B 1 293 ? 17.562 -14.305 -26.797 1 92.94 293 ASP B C 1
ATOM 5268 O O . ASP B 1 293 ? 18.141 -14.945 -25.922 1 92.94 293 ASP B O 1
ATOM 5272 N N . VAL B 1 294 ? 17.578 -13 -26.922 1 93.19 294 VAL B N 1
ATOM 5273 C CA . VAL B 1 294 ? 18.312 -12.188 -25.953 1 93.19 294 VAL B CA 1
ATOM 5274 C C . VAL B 1 294 ? 17.578 -12.211 -24.609 1 93.19 294 VAL B C 1
ATOM 5276 O O . VAL B 1 294 ? 18.219 -12.281 -23.547 1 93.19 294 VAL B O 1
ATOM 5279 N N . LEU B 1 295 ? 16.312 -12.219 -24.688 1 94.12 295 LEU B N 1
ATOM 5280 C CA . LEU B 1 295 ? 15.477 -12.195 -23.484 1 94.12 295 LEU B CA 1
ATOM 5281 C C . LEU B 1 295 ? 15.672 -13.453 -22.656 1 94.12 295 LEU B C 1
ATOM 5283 O O . LEU B 1 295 ? 15.797 -13.383 -21.438 1 94.12 295 LEU B O 1
ATOM 5287 N N . ILE B 1 296 ? 15.812 -14.617 -23.297 1 94.44 296 ILE B N 1
ATOM 5288 C CA . ILE B 1 296 ? 15.812 -15.883 -22.562 1 94.44 296 ILE B CA 1
ATOM 5289 C C . ILE B 1 296 ? 17.234 -16.406 -22.438 1 94.44 296 ILE B C 1
ATOM 5291 O O . ILE B 1 296 ? 17.484 -17.406 -21.766 1 94.44 296 ILE B O 1
ATOM 5295 N N . GLY B 1 297 ? 18.141 -15.758 -23.062 1 92.62 297 GLY B N 1
ATOM 5296 C CA . GLY B 1 297 ? 19.531 -16.141 -22.953 1 92.62 297 GLY B CA 1
ATOM 5297 C C . GLY B 1 297 ? 19.812 -17.547 -23.453 1 92.62 297 GLY B C 1
ATOM 5298 O O . GLY B 1 297 ? 19.438 -17.906 -24.578 1 92.62 297 GLY B O 1
ATOM 5299 N N . ASP B 1 298 ? 20.359 -18.422 -22.531 1 91.06 298 ASP B N 1
ATOM 5300 C CA . ASP B 1 298 ? 20.797 -19.766 -22.953 1 91.06 298 ASP B CA 1
ATOM 5301 C C . ASP B 1 298 ? 19.75 -20.812 -22.609 1 91.06 298 ASP B C 1
ATOM 5303 O O . ASP B 1 298 ? 20.062 -22 -22.5 1 91.06 298 ASP B O 1
ATOM 5307 N N . ASP B 1 299 ? 18.609 -20.359 -22.484 1 94.19 299 ASP B N 1
ATOM 5308 C CA . ASP B 1 299 ? 17.516 -21.281 -22.188 1 94.19 299 ASP B CA 1
ATOM 5309 C C . ASP B 1 299 ? 17.109 -22.062 -23.438 1 94.19 299 ASP B C 1
ATOM 5311 O O . ASP B 1 299 ? 16.219 -21.625 -24.188 1 94.19 299 ASP B O 1
ATOM 5315 N N . MET B 1 300 ? 17.656 -23.219 -23.641 1 94.38 300 MET B N 1
ATOM 5316 C CA . MET B 1 300 ? 17.484 -23.984 -24.859 1 94.38 300 MET B CA 1
ATOM 5317 C C . MET B 1 300 ? 16.062 -24.531 -24.969 1 94.38 300 MET B C 1
ATOM 5319 O O . MET B 1 300 ? 15.508 -24.641 -26.062 1 94.38 300 MET B O 1
ATOM 5323 N N . GLU B 1 301 ? 15.508 -24.891 -23.828 1 95.81 301 GLU B N 1
ATOM 5324 C CA . GLU B 1 301 ? 14.156 -25.422 -23.844 1 95.81 301 GLU B CA 1
ATOM 5325 C C . GLU B 1 301 ? 13.156 -24.375 -24.344 1 95.81 301 GLU B C 1
ATOM 5327 O O . GLU B 1 301 ? 12.297 -24.688 -25.172 1 95.81 301 GLU B O 1
ATOM 5332 N N . ALA B 1 302 ? 13.289 -23.219 -23.875 1 95 302 ALA B N 1
ATOM 5333 C CA . ALA B 1 302 ? 12.414 -22.125 -24.328 1 95 302 ALA B CA 1
ATOM 5334 C C . ALA B 1 302 ? 12.664 -21.781 -25.797 1 95 302 ALA B C 1
ATOM 5336 O O . ALA B 1 302 ? 11.727 -21.531 -26.547 1 95 302 ALA B O 1
ATOM 5337 N N . LYS B 1 303 ? 13.906 -21.812 -26.188 1 94.56 303 LYS B N 1
ATOM 5338 C CA . LYS B 1 303 ? 14.273 -21.531 -27.578 1 94.56 303 LYS B CA 1
ATOM 5339 C C . LYS B 1 303 ? 13.641 -22.531 -28.531 1 94.56 303 LYS B C 1
ATOM 5341 O O . LYS B 1 303 ? 13.25 -22.172 -29.641 1 94.56 303 LYS B O 1
ATOM 5346 N N . ASN B 1 304 ? 13.617 -23.75 -28.062 1 95.56 304 ASN B N 1
ATOM 5347 C CA . ASN B 1 304 ? 13.062 -24.828 -28.875 1 95.56 304 ASN B CA 1
ATOM 5348 C C . ASN B 1 304 ? 11.539 -24.75 -28.953 1 95.56 304 ASN B C 1
ATOM 5350 O O . ASN B 1 304 ? 10.922 -25.469 -29.75 1 95.56 304 ASN B O 1
ATOM 5354 N N . ASP B 1 305 ? 10.953 -23.953 -28.172 1 96.56 305 ASP B N 1
ATOM 5355 C CA . ASP B 1 305 ? 9.508 -23.734 -28.156 1 96.56 305 ASP B CA 1
ATOM 5356 C C . ASP B 1 305 ? 9.172 -22.25 -28.297 1 96.56 305 ASP B C 1
ATOM 5358 O O . ASP B 1 305 ? 8.414 -21.703 -27.5 1 96.56 305 ASP B O 1
ATOM 5362 N N . ILE B 1 306 ? 9.68 -21.656 -29.297 1 94.88 306 ILE B N 1
ATOM 5363 C CA . ILE B 1 306 ? 9.656 -20.219 -29.484 1 94.88 306 ILE B CA 1
ATOM 5364 C C . ILE B 1 306 ? 8.219 -19.75 -29.703 1 94.88 306 ILE B C 1
ATOM 5366 O O . ILE B 1 306 ? 7.848 -18.656 -29.266 1 94.88 306 ILE B O 1
ATOM 5370 N N . SER B 1 307 ? 7.43 -20.562 -30.375 1 94.56 307 SER B N 1
ATOM 5371 C CA . SER B 1 307 ? 6.043 -20.188 -30.625 1 94.56 307 SER B CA 1
ATOM 5372 C C . SER B 1 307 ? 5.281 -19.984 -29.312 1 94.56 307 SER B C 1
ATOM 5374 O O . SER B 1 307 ? 4.578 -19 -29.141 1 94.56 307 SER B O 1
ATOM 5376 N N . THR B 1 308 ? 5.441 -20.969 -28.453 1 96.75 308 THR B N 1
ATOM 5377 C CA . THR B 1 308 ? 4.805 -20.875 -27.141 1 96.75 308 THR B CA 1
ATOM 5378 C C . THR B 1 308 ? 5.383 -19.703 -26.344 1 96.75 308 THR B C 1
ATOM 5380 O O . THR B 1 308 ? 4.645 -18.969 -25.688 1 96.75 308 THR B O 1
ATOM 5383 N N . LEU B 1 309 ? 6.672 -19.531 -26.406 1 97.5 309 LEU B N 1
ATOM 5384 C CA . LEU B 1 309 ? 7.344 -18.438 -25.719 1 97.5 309 LEU B CA 1
ATOM 5385 C C . LEU B 1 309 ? 6.766 -17.094 -26.156 1 97.5 309 LEU B C 1
ATOM 5387 O O . LEU B 1 309 ? 6.414 -16.266 -25.312 1 97.5 309 LEU B O 1
ATOM 5391 N N . GLU B 1 310 ? 6.652 -16.922 -27.391 1 96.69 310 GLU B N 1
ATOM 5392 C CA . GLU B 1 310 ? 6.125 -15.672 -27.938 1 96.69 310 GLU B CA 1
ATOM 5393 C C . GLU B 1 310 ? 4.684 -15.445 -27.5 1 96.69 310 GLU B C 1
ATOM 5395 O O . GLU B 1 310 ? 4.301 -14.328 -27.156 1 96.69 310 GLU B O 1
ATOM 5400 N N . ARG B 1 311 ? 3.908 -16.469 -27.609 1 97.5 311 ARG B N 1
ATOM 5401 C CA . ARG B 1 311 ? 2.514 -16.375 -27.188 1 97.5 311 ARG B CA 1
ATOM 5402 C C . ARG B 1 311 ? 2.408 -15.945 -25.719 1 97.5 311 ARG B C 1
ATOM 5404 O O . ARG B 1 311 ? 1.679 -15.008 -25.391 1 97.5 311 ARG B O 1
ATOM 5411 N N . LEU B 1 312 ? 3.125 -16.594 -24.844 1 98.25 312 LEU B N 1
ATOM 5412 C CA . LEU B 1 312 ? 3.102 -16.281 -23.422 1 98.25 312 LEU B CA 1
ATOM 5413 C C . LEU B 1 312 ? 3.551 -14.844 -23.188 1 98.25 312 LEU B C 1
ATOM 5415 O O . LEU B 1 312 ? 2.957 -14.133 -22.375 1 98.25 312 LEU B O 1
ATOM 5419 N N . LEU B 1 313 ? 4.609 -14.461 -23.875 1 98.12 313 LEU B N 1
ATOM 5420 C CA . LEU B 1 313 ? 5.148 -13.117 -23.703 1 98.12 313 LEU B CA 1
ATOM 5421 C C . LEU B 1 313 ? 4.125 -12.062 -24.109 1 98.12 313 LEU B C 1
ATOM 5423 O O . LEU B 1 313 ? 3.912 -11.078 -23.406 1 98.12 313 LEU B O 1
ATOM 5427 N N . LYS B 1 314 ? 3.469 -12.281 -25.281 1 98.12 314 LYS B N 1
ATOM 5428 C CA . LYS B 1 314 ? 2.436 -11.359 -25.75 1 98.12 314 LYS B CA 1
ATOM 5429 C C . LYS B 1 314 ? 1.309 -11.242 -24.719 1 98.12 314 LYS B C 1
ATOM 5431 O O . LYS B 1 314 ? 0.827 -10.141 -24.453 1 98.12 314 LYS B O 1
ATOM 5436 N N . VAL B 1 315 ? 0.904 -12.352 -24.188 1 98.62 315 VAL B N 1
ATOM 5437 C CA . VAL B 1 315 ? -0.135 -12.344 -23.172 1 98.62 315 VAL B CA 1
ATOM 5438 C C . VAL B 1 315 ? 0.322 -11.508 -21.969 1 98.62 315 VAL B C 1
ATOM 5440 O O . VAL B 1 315 ? -0.433 -10.672 -21.469 1 98.62 315 VAL B O 1
ATOM 5443 N N . GLY B 1 316 ? 1.572 -11.734 -21.516 1 98.56 316 GLY B N 1
ATOM 5444 C CA . GLY B 1 316 ? 2.129 -10.945 -20.438 1 98.56 316 GLY B CA 1
ATOM 5445 C C . GLY B 1 316 ? 2.102 -9.453 -20.703 1 98.56 316 GLY B C 1
ATOM 5446 O O . GLY B 1 316 ? 1.701 -8.664 -19.844 1 98.56 316 GLY B O 1
ATOM 5447 N N . ILE B 1 317 ? 2.459 -9.117 -21.922 1 97.88 317 ILE B N 1
ATOM 5448 C CA . ILE B 1 317 ? 2.518 -7.711 -22.312 1 97.88 317 ILE B CA 1
ATOM 5449 C C . ILE B 1 317 ? 1.108 -7.125 -22.328 1 97.88 317 ILE B C 1
ATOM 5451 O O . ILE B 1 317 ? 0.893 -5.996 -21.891 1 97.88 317 ILE B O 1
ATOM 5455 N N . TRP B 1 318 ? 0.145 -7.867 -22.797 1 98.25 318 TRP B N 1
ATOM 5456 C CA . TRP B 1 318 ? -1.244 -7.418 -22.781 1 98.25 318 TRP B CA 1
ATOM 5457 C C . TRP B 1 318 ? -1.727 -7.199 -21.359 1 98.25 318 TRP B C 1
ATOM 5459 O O . TRP B 1 318 ? -2.43 -6.223 -21.078 1 98.25 318 TRP B O 1
ATOM 5469 N N . CYS B 1 319 ? -1.364 -7.984 -20.453 1 98.56 319 CYS B N 1
ATOM 5470 C CA . CYS B 1 319 ? -1.836 -7.945 -19.078 1 98.56 319 CYS B CA 1
ATOM 5471 C C . CYS B 1 319 ? -1.273 -6.734 -18.344 1 98.56 319 CYS B C 1
ATOM 5473 O O . CYS B 1 319 ? -1.898 -6.219 -17.406 1 98.56 319 CYS B O 1
ATOM 5475 N N . ILE B 1 320 ? -0.124 -6.219 -18.766 1 96.62 320 ILE B N 1
ATOM 5476 C CA . ILE B 1 320 ? 0.536 -5.195 -17.969 1 96.62 320 ILE B CA 1
ATOM 5477 C C . ILE B 1 320 ? 0.321 -3.822 -18.609 1 96.62 320 ILE B C 1
ATOM 5479 O O . ILE B 1 320 ? 1.052 -2.875 -18.312 1 96.62 320 ILE B O 1
ATOM 5483 N N . GLN B 1 321 ? -0.658 -3.783 -19.531 1 94.75 321 GLN B N 1
ATOM 5484 C CA . GLN B 1 321 ? -0.999 -2.488 -20.109 1 94.75 321 GLN B CA 1
ATOM 5485 C C . GLN B 1 321 ? -1.387 -1.485 -19.031 1 94.75 321 GLN B C 1
ATOM 5487 O O . GLN B 1 321 ? -2.086 -1.832 -18.078 1 94.75 321 GLN B O 1
ATOM 5492 N N . GLU B 1 322 ? -0.979 -0.297 -19.125 1 88.56 322 GLU B N 1
ATOM 5493 C CA . GLU B 1 322 ? -1.254 0.745 -18.141 1 88.56 322 GLU B CA 1
ATOM 5494 C C . GLU B 1 322 ? -2.754 0.988 -18 1 88.56 322 GLU B C 1
ATOM 5496 O O . GLU B 1 322 ? -3.256 1.174 -16.875 1 88.56 322 GLU B O 1
ATOM 5501 N N . ASP B 1 323 ? -3.418 1.051 -19.156 1 88.88 323 ASP B N 1
ATOM 5502 C CA . ASP B 1 323 ? -4.867 1.223 -19.156 1 88.88 323 ASP B CA 1
ATOM 5503 C C . ASP B 1 323 ? -5.578 -0.093 -18.844 1 88.88 323 ASP B C 1
ATOM 5505 O O . ASP B 1 323 ? -5.523 -1.037 -19.625 1 88.88 323 ASP B O 1
ATOM 5509 N N . PRO B 1 324 ? -6.266 -0.145 -17.75 1 93.19 324 PRO B N 1
ATOM 5510 C CA . PRO B 1 324 ? -6.914 -1.404 -17.375 1 93.19 324 PRO B CA 1
ATOM 5511 C C . PRO B 1 324 ? -8 -1.829 -18.359 1 93.19 324 PRO B C 1
ATOM 5513 O O . PRO B 1 324 ? -8.305 -3.02 -18.469 1 93.19 324 PRO B O 1
ATOM 5516 N N . SER B 1 325 ? -8.531 -0.895 -19.109 1 92.06 325 SER B N 1
ATOM 5517 C CA . SER B 1 325 ? -9.633 -1.205 -20.016 1 92.06 325 SER B CA 1
ATOM 5518 C C . SER B 1 325 ? -9.156 -2.055 -21.203 1 92.06 325 SER B C 1
ATOM 5520 O O . SER B 1 325 ? -9.953 -2.742 -21.828 1 92.06 325 SER B O 1
ATOM 5522 N N . VAL B 1 326 ? -7.898 -2.016 -21.453 1 94.75 326 VAL B N 1
ATOM 5523 C CA . VAL B 1 326 ? -7.398 -2.768 -22.609 1 94.75 326 VAL B CA 1
ATOM 5524 C C . VAL B 1 326 ? -6.824 -4.102 -22.125 1 94.75 326 VAL B C 1
ATOM 5526 O O . VAL B 1 326 ? -6.504 -4.969 -22.953 1 94.75 326 VAL B O 1
ATOM 5529 N N . ARG B 1 327 ? -6.633 -4.301 -20.828 1 97.56 327 ARG B N 1
ATOM 5530 C CA . ARG B 1 327 ? -6.188 -5.594 -20.312 1 97.56 327 ARG B CA 1
ATOM 5531 C C . ARG B 1 327 ? -7.258 -6.664 -20.531 1 97.56 327 ARG B C 1
ATOM 5533 O O . ARG B 1 327 ? -8.445 -6.398 -20.359 1 97.56 327 ARG B O 1
ATOM 5540 N N . PRO B 1 328 ? -6.863 -7.797 -20.906 1 98.12 328 PRO B N 1
ATOM 5541 C CA . PRO B 1 328 ? -7.84 -8.875 -21.062 1 98.12 328 PRO B CA 1
ATOM 5542 C C . PRO B 1 328 ? -8.398 -9.352 -19.719 1 98.12 328 PRO B C 1
ATOM 5544 O O . PRO B 1 328 ? -7.812 -9.07 -18.672 1 98.12 328 PRO B O 1
ATOM 5547 N N . THR B 1 329 ? -9.539 -10.008 -19.766 1 98.12 329 THR B N 1
ATOM 5548 C CA . THR B 1 329 ? -10.031 -10.734 -18.609 1 98.12 329 THR B CA 1
ATOM 5549 C C . THR B 1 329 ? -9.227 -12.016 -18.391 1 98.12 329 THR B C 1
ATOM 5551 O O . THR B 1 329 ? -8.547 -12.484 -19.312 1 98.12 329 THR B O 1
ATOM 5554 N N . MET B 1 330 ? -9.328 -12.562 -17.188 1 98.62 330 MET B N 1
ATOM 5555 C CA . MET B 1 330 ? -8.586 -13.805 -16.953 1 98.62 330 MET B CA 1
ATOM 5556 C C . MET B 1 330 ? -9.148 -14.938 -17.797 1 98.62 330 MET B C 1
ATOM 5558 O O . MET B 1 330 ? -8.43 -15.875 -18.156 1 98.62 330 MET B O 1
ATOM 5562 N N . ARG B 1 331 ? -10.414 -14.844 -18.125 1 98.06 331 ARG B N 1
ATOM 5563 C CA . ARG B 1 331 ? -10.969 -15.805 -19.062 1 98.06 331 ARG B CA 1
ATOM 5564 C C . ARG B 1 331 ? -10.242 -15.734 -20.406 1 98.06 331 ARG B C 1
ATOM 5566 O O . ARG B 1 331 ? -9.797 -16.766 -20.922 1 98.06 331 ARG B O 1
ATOM 5573 N N . LYS B 1 332 ? -10.141 -14.57 -20.938 1 98.38 332 LYS B N 1
ATOM 5574 C CA . LYS B 1 332 ? -9.445 -14.375 -22.203 1 98.38 332 LYS B CA 1
ATOM 5575 C C . LYS B 1 332 ? -7.973 -14.773 -22.078 1 98.38 332 LYS B C 1
ATOM 5577 O O . LYS B 1 332 ? -7.406 -15.359 -23 1 98.38 332 LYS B O 1
ATOM 5582 N N . VAL B 1 333 ? -7.359 -14.461 -20.984 1 98.75 333 VAL B N 1
ATOM 5583 C CA . VAL B 1 333 ? -5.969 -14.812 -20.719 1 98.75 333 VAL B CA 1
ATOM 5584 C C . VAL B 1 333 ? -5.797 -16.328 -20.828 1 98.75 333 VAL B C 1
ATOM 5586 O O . VAL B 1 333 ? -4.883 -16.812 -21.5 1 98.75 333 VAL B O 1
ATOM 5589 N N . THR B 1 334 ? -6.699 -17.062 -20.172 1 98.44 334 THR B N 1
ATOM 5590 C CA . THR B 1 334 ? -6.617 -18.516 -20.172 1 98.44 334 THR B CA 1
ATOM 5591 C C . THR B 1 334 ? -6.781 -19.062 -21.594 1 98.44 334 THR B C 1
ATOM 5593 O O . THR B 1 334 ? -6.043 -19.953 -22.016 1 98.44 334 THR B O 1
ATOM 5596 N N . GLN B 1 335 ? -7.652 -18.469 -22.312 1 98.12 335 GLN B N 1
ATOM 5597 C CA . GLN B 1 335 ? -7.875 -18.875 -23.703 1 98.12 335 GLN B CA 1
ATOM 5598 C C . GLN B 1 335 ? -6.652 -18.578 -24.562 1 98.12 335 GLN B C 1
ATOM 5600 O O . GLN B 1 335 ? -6.273 -19.391 -25.422 1 98.12 335 GLN B O 1
ATOM 5605 N N . MET B 1 336 ? -6.055 -17.484 -24.328 1 97.88 336 MET B N 1
ATOM 5606 C CA . MET B 1 336 ? -4.859 -17.094 -25.062 1 97.88 336 MET B CA 1
ATOM 5607 C C . MET B 1 336 ? -3.689 -18.016 -24.734 1 97.88 336 MET B C 1
ATOM 5609 O O . MET B 1 336 ? -2.994 -18.484 -25.641 1 97.88 336 MET B O 1
ATOM 5613 N N . LEU B 1 337 ? -3.525 -18.281 -23.484 1 97.81 337 LEU B N 1
ATOM 5614 C CA . LEU B 1 337 ? -2.43 -19.141 -23.047 1 97.81 337 LEU B CA 1
ATOM 5615 C C . LEU B 1 337 ? -2.561 -20.531 -23.625 1 97.81 337 LEU B C 1
ATOM 5617 O O . LEU B 1 337 ? -1.568 -21.125 -24.062 1 97.81 337 LEU B O 1
ATOM 5621 N N . GLU B 1 338 ? -3.791 -20.984 -23.703 1 95.06 338 GLU B N 1
ATOM 5622 C CA . GLU B 1 338 ? -4.062 -22.344 -24.156 1 95.06 338 GLU B CA 1
ATOM 5623 C C . GLU B 1 338 ? -4.066 -22.422 -25.688 1 95.06 338 GLU B C 1
ATOM 5625 O O . GLU B 1 338 ? -4.156 -23.516 -26.25 1 95.06 338 GLU B O 1
ATOM 5630 N N . GLY B 1 339 ? -3.996 -21.328 -26.359 1 93.19 339 GLY B N 1
ATOM 5631 C CA . GLY B 1 339 ? -3.951 -21.312 -27.812 1 93.19 339 GLY B CA 1
ATOM 5632 C C . GLY B 1 339 ? -5.316 -21.438 -28.469 1 93.19 339 GLY B C 1
ATOM 5633 O O . GLY B 1 339 ? -5.426 -21.719 -29.656 1 93.19 339 GLY B O 1
ATOM 5634 N N . VAL B 1 340 ? -6.316 -21.25 -27.672 1 92.38 340 VAL B N 1
ATOM 5635 C CA . VAL B 1 340 ? -7.688 -21.328 -28.172 1 92.38 340 VAL B CA 1
ATOM 5636 C C . VAL B 1 340 ? -8.016 -20.078 -28.984 1 92.38 340 VAL B C 1
ATOM 5638 O O . VAL B 1 340 ? -8.742 -20.156 -29.984 1 92.38 340 VAL B O 1
ATOM 5641 N N . VAL B 1 341 ? -7.484 -18.953 -28.578 1 93.94 341 VAL B N 1
ATOM 5642 C CA . VAL B 1 341 ? -7.664 -17.688 -29.297 1 93.94 341 VAL B CA 1
ATOM 5643 C C . VAL B 1 341 ? -6.301 -17.109 -29.656 1 93.94 341 VAL B C 1
ATOM 5645 O O . VAL B 1 341 ? -5.328 -17.281 -28.906 1 93.94 341 VAL B O 1
ATOM 5648 N N . GLU B 1 342 ? -6.293 -16.453 -30.734 1 92.62 342 GLU B N 1
ATOM 5649 C CA . GLU B 1 342 ? -5.062 -15.789 -31.156 1 92.62 342 GLU B CA 1
ATOM 5650 C C . GLU B 1 342 ? -4.734 -14.602 -30.266 1 92.62 342 GLU B C 1
ATOM 5652 O O . GLU B 1 342 ? -5.637 -13.883 -29.828 1 92.62 342 GLU B O 1
ATOM 5657 N N . VAL B 1 343 ? -3.447 -14.469 -30.016 1 95.88 343 VAL B N 1
ATOM 5658 C CA . VAL B 1 343 ? -2.986 -13.312 -29.25 1 95.88 343 VAL B CA 1
ATOM 5659 C C . VAL B 1 343 ? -2.486 -12.227 -30.203 1 95.88 343 VAL B C 1
ATOM 5661 O O . VAL B 1 343 ? -1.457 -12.398 -30.859 1 95.88 343 VAL B O 1
ATOM 5664 N N . PRO B 1 344 ? -3.195 -11.148 -30.359 1 94.12 344 PRO B N 1
ATOM 5665 C CA . PRO B 1 344 ? -2.723 -10.07 -31.234 1 94.12 344 PRO B CA 1
ATOM 5666 C C . PRO B 1 344 ? -1.43 -9.43 -30.734 1 94.12 344 PRO B C 1
ATOM 5668 O O . PRO B 1 344 ? -1.012 -9.672 -29.609 1 94.12 344 PRO B O 1
ATOM 5671 N N . ALA B 1 345 ? -0.801 -8.68 -31.672 1 93 345 ALA B N 1
ATOM 5672 C CA . ALA B 1 345 ? 0.371 -7.91 -31.266 1 93 345 ALA B CA 1
ATOM 5673 C C . ALA B 1 345 ? 0.03 -6.953 -30.125 1 93 345 ALA B C 1
ATOM 5675 O O . ALA B 1 345 ? -1.024 -6.312 -30.141 1 93 345 ALA B O 1
ATOM 5676 N N . ALA B 1 346 ? 0.854 -6.988 -29.156 1 90.38 346 ALA B N 1
ATOM 5677 C CA . ALA B 1 346 ? 0.588 -6.176 -27.969 1 90.38 346 ALA B CA 1
ATOM 5678 C C . ALA B 1 346 ? 1.209 -4.789 -28.109 1 90.38 346 ALA B C 1
ATOM 5680 O O . ALA B 1 346 ? 2.359 -4.656 -28.531 1 90.38 346 ALA B O 1
ATOM 5681 N N . PRO B 1 347 ? 0.467 -3.771 -27.734 1 90.75 347 PRO B N 1
ATOM 5682 C CA . PRO B 1 347 ? 1.034 -2.42 -27.766 1 90.75 347 PRO B CA 1
ATOM 5683 C C . PRO B 1 347 ? 1.993 -2.162 -26.609 1 90.75 347 PRO B C 1
ATOM 5685 O O . PRO B 1 347 ? 2.145 -3.012 -25.719 1 90.75 347 PRO B O 1
ATOM 5688 N N . ASN B 1 348 ? 2.695 -1.019 -26.672 1 90 348 ASN B N 1
ATOM 5689 C CA . ASN B 1 348 ? 3.568 -0.606 -25.578 1 90 348 ASN B CA 1
ATOM 5690 C C . ASN B 1 348 ? 2.789 -0.409 -24.281 1 90 348 ASN B C 1
ATOM 5692 O O . ASN B 1 348 ? 1.848 0.384 -24.234 1 90 348 ASN B O 1
ATOM 5696 N N . PRO B 1 349 ? 3.139 -1.159 -23.281 1 88.06 349 PRO B N 1
ATOM 5697 C CA . PRO B 1 349 ? 2.385 -1.06 -22.031 1 88.06 349 PRO B CA 1
ATOM 5698 C C . PRO B 1 349 ? 2.568 0.288 -21.344 1 88.06 349 PRO B C 1
ATOM 5700 O O . PRO B 1 349 ? 1.706 0.711 -20.562 1 88.06 349 PRO B O 1
ATOM 5703 N N . PHE B 1 350 ? 3.77 0.852 -21.547 1 77 350 PHE B N 1
ATOM 5704 C CA . PHE B 1 350 ? 4.059 2.121 -20.891 1 77 350 PHE B CA 1
ATOM 5705 C C . PHE B 1 350 ? 4.426 3.189 -21.922 1 77 350 PHE B C 1
ATOM 5707 O O . PHE B 1 350 ? 5.57 3.639 -21.969 1 77 350 PHE B O 1
ATOM 5714 N N . PRO B 1 351 ? 3.514 3.568 -22.719 1 63.44 351 PRO B N 1
ATOM 5715 C CA . PRO B 1 351 ? 3.855 4.473 -23.812 1 63.44 351 PRO B CA 1
ATOM 5716 C C . PRO B 1 351 ? 4.434 5.801 -23.328 1 63.44 351 PRO B C 1
ATOM 5718 O O . PRO B 1 351 ? 5.176 6.461 -24.062 1 63.44 351 PRO B O 1
ATOM 5721 N N . TYR B 1 352 ? 4.141 6.211 -22.203 1 53.75 352 TYR B N 1
ATOM 5722 C CA . TYR B 1 352 ? 4.559 7.543 -21.781 1 53.75 352 TYR B CA 1
ATOM 5723 C C . TYR B 1 352 ? 5.766 7.465 -20.844 1 53.75 352 TYR B C 1
ATOM 5725 O O . TYR B 1 352 ? 6.207 8.477 -20.312 1 53.75 352 TYR B O 1
ATOM 5733 N N . SER B 1 353 ? 6.258 6.27 -20.516 1 51.38 353 SER B N 1
ATOM 5734 C CA . SER B 1 353 ? 7.43 6.195 -19.641 1 51.38 353 SER B CA 1
ATOM 5735 C C . SER B 1 353 ? 8.695 6.574 -20.391 1 51.38 353 SER B C 1
ATOM 5737 O O . SER B 1 353 ? 9.031 5.961 -21.422 1 51.38 353 SER B O 1
ATOM 5739 N N . THR B 1 354 ? 8.977 7.859 -20.547 1 43.41 354 THR B N 1
ATOM 5740 C CA . THR B 1 354 ? 10.18 8.383 -21.188 1 43.41 354 THR B CA 1
ATOM 5741 C C . THR B 1 354 ? 11.43 7.703 -20.625 1 43.41 354 THR B C 1
ATOM 5743 O O . THR B 1 354 ? 12.539 7.988 -21.078 1 43.41 354 THR B O 1
ATOM 5746 N N . ILE B 1 355 ? 11.391 7.008 -19.578 1 40.12 355 ILE B N 1
ATOM 5747 C CA . ILE B 1 355 ? 12.664 6.543 -19.031 1 40.12 355 ILE B CA 1
ATOM 5748 C C . ILE B 1 355 ? 13.344 5.613 -20.047 1 40.12 355 ILE B C 1
ATOM 5750 O O . ILE B 1 355 ? 14.57 5.562 -20.125 1 40.12 355 ILE B O 1
ATOM 5754 N N . SER B 1 356 ? 12.633 4.898 -20.734 1 37.59 356 SER B N 1
ATOM 5755 C CA . SER B 1 356 ? 13.289 3.908 -21.578 1 37.59 356 SER B CA 1
ATOM 5756 C C . SER B 1 356 ? 14.031 4.57 -22.734 1 37.59 356 SER B C 1
ATOM 5758 O O . SER B 1 356 ? 14.719 3.9 -23.5 1 37.59 356 SER B O 1
ATOM 5760 N N . LYS B 1 357 ? 13.742 5.836 -23.078 1 35.88 357 LYS B N 1
ATOM 5761 C CA . LYS B 1 357 ? 14.43 6.41 -24.234 1 35.88 357 LYS B CA 1
ATOM 5762 C C . LYS B 1 357 ? 15.883 6.758 -23.891 1 35.88 357 LYS B C 1
ATOM 5764 O O . LYS B 1 357 ? 16.609 7.297 -24.719 1 35.88 357 LYS B O 1
ATOM 5769 N N . TYR B 1 358 ? 16.25 6.891 -22.578 1 33.62 358 TYR B N 1
ATOM 5770 C CA . TYR B 1 358 ? 17.656 7.234 -22.406 1 33.62 358 TYR B CA 1
ATOM 5771 C C . TYR B 1 358 ? 18.562 6.141 -22.984 1 33.62 358 TYR B C 1
ATOM 5773 O O . TYR B 1 358 ? 19.766 6.148 -22.766 1 33.62 358 TYR B O 1
ATOM 5781 N N . SER B 1 359 ? 18.125 4.996 -23.312 1 32.12 359 SER B N 1
ATOM 5782 C CA . SER B 1 359 ? 19.25 4.168 -23.75 1 32.12 359 SER B CA 1
ATOM 5783 C C . SER B 1 359 ? 20.078 4.883 -24.812 1 32.12 359 SER B C 1
ATOM 5785 O O . SER B 1 359 ? 21.312 4.902 -24.734 1 32.12 359 SER B O 1
ATOM 5787 N N . HIS B 1 360 ? 19.672 4.848 -26.109 1 29.7 360 HIS B N 1
ATOM 5788 C CA . HIS B 1 360 ? 20.625 4.664 -27.203 1 29.7 360 HIS B CA 1
ATOM 5789 C C . HIS B 1 360 ? 21.406 5.941 -27.469 1 29.7 360 HIS B C 1
ATOM 5791 O O . HIS B 1 360 ? 22.484 5.898 -28.062 1 29.7 360 HIS B O 1
ATOM 5797 N N . ASN B 1 361 ? 20.781 7.129 -27.453 1 28.03 361 ASN B N 1
ATOM 5798 C CA . ASN B 1 361 ? 21.625 8.07 -28.188 1 28.03 361 ASN B CA 1
ATOM 5799 C C . ASN B 1 361 ? 22.828 8.508 -27.359 1 28.03 361 ASN B C 1
ATOM 5801 O O . ASN B 1 361 ? 23.953 8.508 -27.859 1 28.03 361 ASN B O 1
ATOM 5805 N N . ASP B 1 362 ? 22.703 9.492 -26.391 1 27.03 362 ASP B N 1
ATOM 5806 C CA . ASP B 1 362 ? 23.766 10.477 -26.234 1 27.03 362 ASP B CA 1
ATOM 5807 C C . ASP B 1 362 ? 24.875 9.953 -25.328 1 27.03 362 ASP B C 1
ATOM 5809 O O . ASP B 1 362 ? 25.734 10.711 -24.875 1 27.03 362 ASP B O 1
ATOM 5813 N N . LEU B 1 363 ? 24.906 8.773 -24.75 1 23.7 363 LEU B N 1
ATOM 5814 C CA . LEU B 1 363 ? 26.203 8.555 -24.094 1 23.7 363 LEU B CA 1
ATOM 5815 C C . LEU B 1 363 ? 27.312 8.453 -25.141 1 23.7 363 LEU B C 1
ATOM 5817 O O . LEU B 1 363 ? 28.406 7.98 -24.828 1 23.7 363 LEU B O 1
ATOM 5821 N N . TYR B 1 364 ? 27.078 8.82 -26.5 1 22.16 364 TYR B N 1
ATOM 5822 C CA . TYR B 1 364 ? 28.328 9.016 -27.203 1 22.16 364 TYR B CA 1
ATOM 5823 C C . TYR B 1 364 ? 29.047 10.273 -26.703 1 22.16 364 TYR B C 1
ATOM 5825 O O . TYR B 1 364 ? 28.656 11.391 -27.047 1 22.16 364 TYR B O 1
ATOM 5833 N N . PHE B 1 365 ? 29.359 10.523 -25.5 1 19.88 365 PHE B N 1
ATOM 5834 C CA . PHE B 1 365 ? 30.484 11.43 -25.266 1 19.88 365 PHE B CA 1
ATOM 5835 C C . PHE B 1 365 ? 31.688 11.031 -26.125 1 19.88 365 PHE B C 1
ATOM 5837 O O . PHE B 1 365 ? 32.125 9.891 -26.062 1 19.88 365 PHE B O 1
ATOM 5844 N N . THR B 1 366 ? 31.922 11.703 -27.25 1 19.47 366 THR B N 1
ATOM 5845 C CA . THR B 1 366 ? 33.25 12.039 -27.734 1 19.47 366 THR B CA 1
ATOM 5846 C C . THR B 1 366 ? 34.031 12.789 -26.656 1 19.47 366 THR B C 1
ATOM 5848 O O . THR B 1 366 ? 33.5 13.625 -25.953 1 19.47 366 THR B O 1
#

pLDDT: mean 78.12, std 25.16, range [19.33, 98.88]

Foldseek 3Di:
DPPPPDPPDDPPPDPPPVPPVVPVVVVVVVPVVVVVPPPPPPPVCPVVLCLLPADEDEPVQVCVQQVNQDAWQDDDPFFTKGWGWDPDVDIFIKIKTWGDQLQPDDPVLLVVLVSLQQSQDDPQAWHWRHWYDDDSTTMTITHDADQAFQLCQLQHDHHDAPVLLLQQLLSVLVSLLCLQPNGPDRWAQLEDDRNQWGAHPVGHTHGHNTSVLVSNQPPPDPVHDDHDYDPLQFACCSPVVHDDGSLRVLQSSLQRLLCSLQSDHQDDVVVPPPPDHRLLVVLVVCLVVVNVCVSNPPRVRCVVVVVLSNLSSLLSLLSNANDSVRRDDSVVSSCSNVVVDPRDHHDHSCVPPCPVVPPDPDVPPD/DPCPDDPPDDDPPDPPPPPPPPPVVVVVVPVVVPVVPPPPPPPVCPVVLCLLPADEDEPVQVCVQQVNQDAWQDDDPFFTKGWGWDPDVDIFIKIKTWGDQLQPDDPVLLVVLVSLQQSQDDPQAWHWRHWYDDDSTTMTITHDADQAFQLCQLQHDHHDAPVLLLQQLLSVLVSLLCLQPNGPDRWAQLEDDRNQWGAHPVGHTHGHNTSVLCSNQVPPDPVHDDHDYDPLQFACCSPVVHDDGSLRVLQSSLQRLLCSLQSDHQDDVPVPPPPDHRLLVVLVVCLVVVNVCVSNPPNVNCVVVVVLSNLSSLLSLLSNANDSVSRDDSVVSSCSNVVVDPRDHHDHSCVPPCPVVPPDPDVPPD

Organism: Populus euphratica (NCBI:txid75702)

Sequence (732 aa):
MAKRRLRVPPRALLYFPTHLFKTLQCAFCLTSSFIYRKKTEKVQEGGSGLETNLRYFTYKELAEATNDFKEEVGRGGFGVVYKGTMQAGSTIVVAVKKLDKVVQDGEKEFKTEVQVIGQTHHKNLVRLLGFCDEGQNRLLVYEFLSNGTLANFLFGCSKPNWKQRIQIAFGIARGLLYLHEECGTQIIHCDIKPQNILLDNYYNARISDFGLAKLLVMDQSKTQTAIRGTKGYVAPEWFRNRPITVKVDVYSFGVMLIEIICCRRNVDLEIGEAENPVLTDWAYDCYMNGSLDVLIGDDMEAKNDISTLERLLKVGIWCIQEDPSVRPTMRKVTQMLEGVVEVPAAPNPFPYSTISKYSHNDLYFTMAKRRLRVPPRALLYFPTHLFKTLQCAFCLTSSFIYRKKTEKVQEGGSGLETNLRYFTYKELAEATNDFKEEVGRGGFGVVYKGTMQAGSTIVVAVKKLDKVVQDGEKEFKTEVQVIGQTHHKNLVRLLGFCDEGQNRLLVYEFLSNGTLANFLFGCSKPNWKQRIQIAFGIARGLLYLHEECGTQIIHCDIKPQNILLDNYYNARISDFGLAKLLVMDQSKTQTAIRGTKGYVAPEWFRNRPITVKVDVYSFGVMLIEIICCRRNVDLEIGEAENPVLTDWAYDCYMNGSLDVLIGDDMEAKNDISTLERLLKVGIWCIQEDPSVRPTMRKVTQMLEGVVEVPAAPNPFPYSTISKYSHNDLYFT